Protein AF-A0A1G3LJM3-F1 (afdb_monomer_lite)

Radius of gyration: 22.06 Å; chains: 1; bounding box: 66×50×58 Å

Foldseek 3Di:
DVVVVVLLLVLLLCLLVLHDHPLVSCPCCCPPNPLCNLSSLLSQCSNCVSVVVVVSNVVSLVVLLVVQQAALAEQACALADSLLVNLLSLQSQLLVCVVVVVPVSNVSSLLSLLLSLLLQLLQKAWAKAAQQAFDLDQLDAAKTKRPHDIQPGIQIDGFGFAPPQWAFPPDDVVCSSCRHTRPRSPDPVSSVLCCLLVLGPDHDDDCPDSSNSSSVSSCVSRVPQHRSNDDPVLSVLSNVSSQVPPVSNVVSLVSNVSGAAHAFKKKWWDFNFKIKMAGQKRAFDQFFTWGMWMGGNVSMIMTHGQASRYWDNDDPVPDTPGSRHMKGWDADPVQQWIWMHGPVRPGDIYIDHHDDHGTQWMWIGGNVDTDIDGPPDDDPPPDPPPDDDDDDDPDDPDDPVVPD

Sequence (404 aa):
MPETVGAMTSGILAGLSGGKIPLADYQWALNANPNRRKLARLCQLLEAERTHSGGLLDAVEDHWLQESSRELFGDEDGARIYTLWNLYSTEGARRWAENTRRVVAADGLRIWCRAAIGLLVFASAWGPGRYIRDHKRPRALGPLFGDGAVNGEFNPFSVLCGARSYSRLDADEAKPENVGKFHHLDTNVLDLPLIHAGIWTEGNVNPKSWEDKVWKAMVKRWPSATPFGLTAEEIQVARRAIHNDLGAIRQVVEWLKAAPRPHWPFTIARGDRYVWMLAREVGDGSTGSLNFCSWEITFFTQFLSALNGMRKSKAPPGQVDDDVDATRGWVDVATRRAVCRRVDGKTGELSAKLPEGELLCTLNWAPDDVSLIVHGEEEPGPGPDPLPVPAPKPPKVHRWTDWL

Secondary structure (DSSP, 8-state):
-HHHHHHHHHHHHHHHTT----GGGGHHHHHH-HHHHHHHHHHHHHHHHHTT-HHHHHHHHHHHHHHHHH-SS-SSS-TTHHHHHHHHHHHHHHHHHHHTT-HHHHHHHHHHHHHHHHHHHHHEESS--B--------S----EE--SPBPSTT--EE---EEEEEEE----TT-TT----EET---GGGGHHHHHTTS--S----TTSHHHHHHHHHHHH-TTSPGGG--HHHHHHHHHHHTT-HHHHHHHHHHHHTSPPPSS-EEEEEESSEEEEEESEE---SSEEE-EEEEETTTEEEEE-SS--B--TTPPTT----S---EEEEEETTTTEEEEEETTS-S--EEEEPPPS-EEEEEEE-SS-EEEEETTSPP----S----PPPPPPP----GGGG-

Structure (mmCIF, N/CA/C/O backbone):
data_AF-A0A1G3LJM3-F1
#
_entry.id   AF-A0A1G3LJM3-F1
#
loop_
_atom_site.group_PDB
_atom_site.id
_atom_site.type_symbol
_atom_site.label_atom_id
_atom_site.label_alt_id
_atom_site.label_comp_id
_atom_site.label_asym_id
_atom_site.label_entity_id
_atom_site.label_seq_id
_atom_site.pdbx_PDB_ins_code
_atom_site.Cartn_x
_atom_site.Cartn_y
_atom_site.Cartn_z
_atom_site.occupancy
_atom_site.B_iso_or_equiv
_atom_site.auth_seq_id
_atom_site.auth_comp_id
_atom_site.auth_asym_id
_atom_site.auth_atom_id
_atom_site.pdbx_PDB_model_num
ATOM 1 N N . MET A 1 1 ? 10.835 16.617 11.790 1.00 41.44 1 MET A N 1
ATOM 2 C CA . MET A 1 1 ? 9.915 15.689 11.074 1.00 41.44 1 MET A CA 1
ATOM 3 C C . MET A 1 1 ? 9.612 14.388 11.849 1.00 41.44 1 MET A C 1
ATOM 5 O O . MET A 1 1 ? 8.434 14.034 11.870 1.00 41.44 1 MET A O 1
ATOM 9 N N . PRO A 1 2 ? 10.586 13.713 12.509 1.00 45.34 2 PRO A N 1
ATOM 10 C CA . PRO A 1 2 ? 10.352 12.515 13.347 1.00 45.34 2 PRO A CA 1
ATOM 11 C C . PRO A 1 2 ? 9.519 12.770 14.615 1.00 45.34 2 PRO A C 1
ATOM 13 O O . PRO A 1 2 ? 8.736 11.921 15.032 1.00 45.34 2 PRO A O 1
ATOM 16 N N . GLU A 1 3 ? 9.641 13.967 15.190 1.00 55.41 3 GLU A N 1
ATOM 17 C CA . GLU A 1 3 ? 9.016 14.332 16.469 1.00 55.41 3 GLU A CA 1
ATOM 18 C C . GLU A 1 3 ? 7.485 14.255 16.439 1.00 55.41 3 GLU A C 1
ATOM 20 O O . GLU A 1 3 ? 6.878 13.803 17.403 1.00 55.41 3 GLU A O 1
ATOM 25 N N . THR A 1 4 ? 6.832 14.590 15.318 1.00 65.88 4 THR A N 1
ATOM 26 C CA . THR A 1 4 ? 5.363 14.546 15.267 1.00 65.88 4 THR A CA 1
ATOM 27 C C . THR A 1 4 ? 4.794 13.135 15.127 1.00 65.88 4 THR A C 1
ATOM 29 O O . THR A 1 4 ? 3.746 12.846 15.694 1.00 65.88 4 THR A O 1
ATOM 32 N N . VAL A 1 5 ? 5.443 12.250 14.360 1.00 67.31 5 VAL A N 1
ATOM 33 C CA . VAL A 1 5 ? 4.974 10.856 14.245 1.00 67.31 5 VAL A CA 1
ATOM 34 C C . VAL A 1 5 ? 5.181 10.156 15.583 1.00 67.31 5 VAL A C 1
ATOM 36 O O . VAL A 1 5 ? 4.280 9.464 16.048 1.00 67.31 5 VAL A O 1
ATOM 39 N N . GLY A 1 6 ? 6.311 10.418 16.253 1.00 75.19 6 GLY A N 1
ATOM 40 C CA . GLY A 1 6 ? 6.551 9.971 17.626 1.00 75.19 6 GLY A CA 1
ATOM 41 C C . GLY A 1 6 ? 5.497 10.487 18.612 1.00 75.19 6 GLY A C 1
ATOM 42 O O . GLY A 1 6 ? 4.972 9.703 19.405 1.00 75.19 6 GLY A O 1
ATOM 43 N N . ALA A 1 7 ? 5.122 11.767 18.521 1.00 77.25 7 ALA A N 1
ATOM 44 C CA . ALA A 1 7 ? 4.091 12.357 19.371 1.00 77.25 7 ALA A CA 1
ATOM 45 C C . ALA A 1 7 ? 2.701 11.749 19.113 1.00 77.25 7 ALA A C 1
ATOM 47 O O . ALA A 1 7 ? 2.053 11.332 20.068 1.00 77.25 7 ALA A O 1
ATOM 48 N N . MET A 1 8 ? 2.256 11.629 17.855 1.00 81.62 8 MET A N 1
ATOM 49 C CA . MET A 1 8 ? 0.958 11.013 17.528 1.00 81.62 8 MET A CA 1
ATOM 50 C C . MET A 1 8 ? 0.925 9.528 17.887 1.00 81.62 8 MET A C 1
ATOM 52 O O . MET A 1 8 ? -0.048 9.071 18.469 1.00 81.62 8 MET A O 1
ATOM 56 N N . THR A 1 9 ? 2.005 8.785 17.624 1.00 83.31 9 THR A N 1
ATOM 57 C CA . THR A 1 9 ? 2.146 7.390 18.072 1.00 83.31 9 THR A CA 1
ATOM 58 C C . THR A 1 9 ? 1.975 7.296 19.584 1.00 83.31 9 THR A C 1
ATOM 60 O O . THR A 1 9 ? 1.237 6.446 20.068 1.00 83.31 9 THR A O 1
ATOM 63 N N . SER A 1 10 ? 2.630 8.180 20.341 1.00 85.81 10 SER A N 1
ATOM 64 C CA . SER A 1 10 ? 2.507 8.207 21.802 1.00 85.81 10 SER A CA 1
ATOM 65 C C . SER A 1 10 ? 1.073 8.515 22.238 1.00 85.81 10 SER A C 1
ATOM 67 O O . SER A 1 10 ? 0.569 7.855 23.142 1.00 85.81 10 SER A O 1
ATOM 69 N N . GLY A 1 11 ? 0.396 9.444 21.556 1.00 85.31 11 GLY A N 1
ATOM 70 C CA . GLY A 1 11 ? -1.022 9.742 21.766 1.00 85.31 11 GLY A CA 1
ATOM 71 C C . GLY A 1 11 ? -1.931 8.540 21.493 1.00 85.31 11 GLY A C 1
ATOM 72 O O . GLY A 1 11 ? -2.764 8.215 22.333 1.00 85.31 11 GLY A O 1
ATOM 73 N N . ILE A 1 12 ? -1.726 7.827 20.380 1.00 88.25 12 ILE A N 1
ATOM 74 C CA . ILE A 1 12 ? -2.458 6.594 20.043 1.00 88.25 12 ILE A CA 1
ATOM 75 C C . ILE A 1 12 ? -2.225 5.530 21.117 1.00 88.25 12 ILE A C 1
ATOM 77 O O . ILE A 1 12 ? -3.182 4.953 21.623 1.00 88.25 12 ILE A O 1
ATOM 81 N N . LEU A 1 13 ? -0.972 5.279 21.505 1.00 90.69 13 LEU A N 1
ATOM 82 C CA . LEU A 1 13 ? -0.639 4.284 22.529 1.00 90.69 13 LEU A CA 1
ATOM 83 C C . LEU A 1 13 ? -1.263 4.633 23.887 1.00 90.69 13 LEU A C 1
ATOM 85 O O . LEU A 1 13 ? -1.835 3.758 24.539 1.00 90.69 13 LEU A O 1
ATOM 89 N N . ALA A 1 14 ? -1.205 5.906 24.290 1.00 89.62 14 ALA A N 1
ATOM 90 C CA . ALA A 1 14 ? -1.871 6.391 25.493 1.00 89.62 14 ALA A CA 1
ATOM 91 C C . ALA A 1 14 ? -3.384 6.162 25.399 1.00 89.62 14 ALA A C 1
ATOM 93 O O . ALA A 1 14 ? -3.948 5.502 26.271 1.00 89.62 14 ALA A O 1
ATOM 94 N N . GLY A 1 15 ? -4.014 6.592 24.305 1.00 88.50 15 GLY A N 1
ATOM 95 C CA . GLY A 1 15 ? -5.438 6.400 24.051 1.00 88.50 15 GLY A CA 1
ATOM 96 C C . GLY A 1 15 ? -5.866 4.938 24.103 1.00 88.50 15 GLY A C 1
ATOM 97 O O . GLY A 1 15 ? -6.814 4.602 24.807 1.00 88.50 15 GLY A O 1
ATOM 98 N N . LEU A 1 16 ? -5.126 4.046 23.438 1.00 90.88 16 LEU A N 1
ATOM 99 C CA . LEU A 1 16 ? -5.374 2.601 23.433 1.00 90.88 16 LEU A CA 1
ATOM 100 C C . LEU A 1 16 ? -5.280 1.987 24.838 1.00 90.88 16 LEU A C 1
ATOM 102 O O . LEU A 1 16 ? -6.020 1.056 25.137 1.00 90.88 16 LEU A O 1
ATOM 106 N N . SER A 1 17 ? -4.441 2.540 25.716 1.00 90.94 17 SER A N 1
ATOM 107 C CA . SER A 1 17 ? -4.352 2.155 27.132 1.00 90.94 17 SER A CA 1
ATOM 108 C C . SER A 1 17 ? -5.365 2.844 28.064 1.00 90.94 17 SER A C 1
ATOM 110 O O . SER A 1 17 ? -5.330 2.599 29.267 1.00 90.94 17 SER A O 1
ATOM 112 N N . GLY A 1 18 ? -6.258 3.694 27.541 1.00 87.31 18 GLY A N 1
ATOM 113 C CA . GLY A 1 18 ? -7.225 4.475 28.328 1.00 87.31 18 GLY A CA 1
ATOM 114 C C . GLY A 1 18 ? -6.653 5.756 28.953 1.00 87.31 18 GLY A C 1
ATOM 115 O O . GLY A 1 18 ? -7.317 6.403 29.762 1.00 87.31 18 GLY A O 1
ATOM 116 N N . GLY A 1 19 ? -5.425 6.133 28.596 1.00 89.44 19 GLY A N 1
ATOM 117 C CA . GLY A 1 19 ? -4.772 7.358 29.044 1.00 89.44 19 GLY A CA 1
ATOM 118 C C . GLY A 1 19 ? -5.272 8.614 28.324 1.00 89.44 19 GLY A C 1
ATOM 119 O O . GLY A 1 19 ? -5.953 8.549 27.303 1.00 89.44 19 GLY A O 1
ATOM 120 N N . LYS A 1 20 ? -4.911 9.782 28.866 1.00 88.25 20 LYS A N 1
ATOM 121 C CA . LYS A 1 20 ? -5.227 11.089 28.271 1.00 88.25 20 LYS A CA 1
ATOM 122 C C . LYS A 1 20 ? -4.428 11.310 26.985 1.00 88.25 20 LYS A C 1
ATOM 124 O O . LYS A 1 20 ? -3.220 11.075 26.966 1.00 88.25 20 LYS A O 1
ATOM 129 N N . ILE A 1 21 ? -5.086 11.850 25.961 1.00 86.31 21 ILE A N 1
ATOM 130 C CA . ILE A 1 21 ? -4.461 12.205 24.685 1.00 86.31 21 ILE A CA 1
ATOM 131 C C . ILE A 1 21 ? -4.341 13.735 24.597 1.00 86.31 21 ILE A C 1
ATOM 133 O O . ILE A 1 21 ? -5.350 14.431 24.733 1.00 86.31 21 ILE A O 1
ATOM 137 N N . PRO A 1 22 ? -3.144 14.309 24.380 1.00 82.12 22 PRO A N 1
ATOM 138 C CA . PRO A 1 22 ? -2.983 15.757 24.298 1.00 82.12 22 PRO A CA 1
ATOM 139 C C . PRO A 1 22 ? -3.406 16.274 22.910 1.00 82.12 22 PRO A C 1
ATOM 141 O O . PRO A 1 22 ? -2.579 16.672 22.101 1.00 82.12 22 PRO A O 1
ATOM 144 N N . LEU A 1 23 ? -4.714 16.266 22.615 1.00 78.62 23 LEU A N 1
ATOM 145 C CA . LEU A 1 23 ? -5.247 16.621 21.288 1.00 78.62 23 LEU A CA 1
ATOM 146 C C . LEU A 1 23 ? -4.816 18.004 20.779 1.00 78.62 23 LEU A C 1
ATOM 148 O O . LEU A 1 23 ? -4.652 18.174 19.571 1.00 78.62 23 LEU A O 1
ATOM 152 N N . ALA A 1 24 ? -4.596 18.966 21.682 1.00 78.06 24 ALA A N 1
ATOM 153 C CA . ALA A 1 24 ? -4.105 20.299 21.333 1.00 78.06 24 ALA A CA 1
ATOM 154 C C . ALA A 1 24 ? -2.791 20.246 20.529 1.00 78.06 24 ALA A C 1
ATOM 156 O O . ALA A 1 24 ? -2.602 21.040 19.608 1.00 78.06 24 ALA A O 1
ATOM 157 N N . ASP A 1 25 ? -1.942 19.249 20.794 1.00 72.19 25 ASP A N 1
ATOM 158 C CA . ASP A 1 25 ? -0.652 19.063 20.123 1.00 72.19 25 ASP A CA 1
ATOM 159 C C . ASP A 1 25 ? -0.810 18.543 18.680 1.00 72.19 25 ASP A C 1
ATOM 161 O O . ASP A 1 25 ? 0.135 18.569 17.884 1.00 72.19 25 ASP A O 1
ATOM 165 N N . TYR A 1 26 ? -2.010 18.077 18.313 1.00 72.75 26 TYR A N 1
ATOM 166 C CA . TYR A 1 26 ? -2.308 17.441 17.025 1.00 72.75 26 TYR A CA 1
ATOM 167 C C . TYR A 1 26 ? -3.336 18.207 16.185 1.00 72.75 26 TYR A C 1
ATOM 169 O O . TYR A 1 26 ? -3.599 17.815 15.047 1.00 72.75 26 TYR A O 1
ATOM 177 N N . GLN A 1 27 ? -3.879 19.321 16.691 1.00 72.75 27 GLN A N 1
ATOM 178 C CA . GLN A 1 27 ? -4.878 20.138 15.989 1.00 72.75 27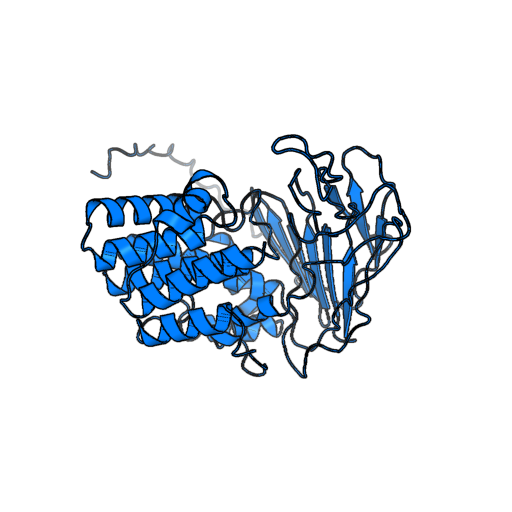 GLN A CA 1
ATOM 179 C C . GLN A 1 27 ? -4.394 20.576 14.596 1.00 72.75 27 GLN A C 1
ATOM 181 O O . GLN A 1 27 ? -5.158 20.618 13.632 1.00 72.75 27 GLN A O 1
ATOM 186 N N . TRP A 1 28 ? -3.093 20.842 14.465 1.00 69.19 28 TRP A N 1
ATOM 187 C CA . TRP A 1 28 ? -2.474 21.205 13.194 1.00 69.19 28 TRP A CA 1
ATOM 188 C C . TRP A 1 28 ? -2.551 20.074 12.154 1.00 69.19 28 TRP A C 1
ATOM 190 O O . TRP A 1 28 ? -2.742 20.347 10.973 1.00 69.19 28 TRP A O 1
ATOM 200 N N . ALA A 1 29 ? -2.423 18.807 12.566 1.00 67.94 29 ALA A N 1
ATOM 201 C CA . ALA A 1 29 ? -2.429 17.669 11.648 1.00 67.94 29 ALA A CA 1
ATOM 202 C C . ALA A 1 29 ? -3.826 17.448 11.058 1.00 67.94 29 ALA A C 1
ATOM 204 O O . ALA A 1 29 ? -3.960 17.124 9.882 1.00 67.94 29 ALA A O 1
ATOM 205 N N . LEU A 1 30 ? -4.866 17.703 11.851 1.00 69.38 30 LEU A N 1
ATOM 206 C CA . LEU A 1 30 ? -6.257 17.647 11.406 1.00 69.38 30 LEU A CA 1
ATOM 207 C C . LEU A 1 30 ? -6.562 18.726 10.365 1.00 69.38 30 LEU A C 1
ATOM 209 O O . LEU A 1 30 ? -7.190 18.444 9.344 1.00 69.38 30 LEU A O 1
ATOM 213 N N . ASN A 1 31 ? -6.062 19.938 10.612 1.00 68.94 31 ASN A N 1
ATOM 214 C CA . ASN A 1 31 ? -6.420 21.124 9.841 1.00 68.94 31 ASN A CA 1
ATOM 215 C C . ASN A 1 31 ? -5.524 21.365 8.619 1.00 68.94 31 ASN A C 1
ATOM 217 O O . ASN A 1 31 ? -5.981 21.954 7.646 1.00 68.94 31 ASN A O 1
ATOM 221 N N . ALA A 1 32 ? -4.259 20.942 8.660 1.00 60.34 32 ALA A N 1
ATOM 222 C CA . ALA A 1 32 ? -3.243 21.403 7.712 1.00 60.34 32 ALA A CA 1
ATOM 223 C C . ALA A 1 32 ? -2.385 20.287 7.094 1.00 60.34 32 ALA A C 1
ATOM 225 O O . ALA A 1 32 ? -1.493 20.592 6.305 1.00 60.34 32 ALA A O 1
ATOM 226 N N . ASN A 1 33 ? -2.601 19.006 7.436 1.00 66.88 33 ASN A N 1
ATOM 227 C CA . ASN A 1 33 ? -1.795 17.921 6.870 1.00 66.88 33 ASN A CA 1
ATOM 228 C C . ASN A 1 33 ? -2.618 16.667 6.530 1.00 66.88 33 ASN A C 1
ATOM 230 O O . ASN A 1 33 ? -2.807 15.814 7.403 1.00 66.88 33 ASN A O 1
ATOM 234 N N . PRO A 1 34 ? -3.063 16.509 5.269 1.00 64.75 34 PRO A N 1
ATOM 235 C CA . PRO A 1 34 ? -3.856 15.347 4.858 1.00 64.75 34 PRO A CA 1
ATOM 236 C C . PRO A 1 34 ? -3.133 14.021 5.155 1.00 64.75 34 PRO A C 1
ATOM 238 O O . PRO A 1 34 ? -3.745 13.110 5.705 1.00 64.75 34 PRO A O 1
ATOM 241 N N . ASN A 1 35 ? -1.808 13.975 4.992 1.00 61.41 35 ASN A N 1
ATOM 242 C CA . ASN A 1 35 ? -0.981 12.776 5.204 1.00 61.41 35 ASN A CA 1
ATOM 243 C C . ASN A 1 35 ? -0.947 12.245 6.648 1.00 61.41 35 ASN A C 1
ATOM 245 O O . ASN A 1 35 ? -0.448 11.155 6.924 1.00 61.41 35 ASN A O 1
ATOM 249 N N . ARG A 1 36 ? -1.367 13.058 7.620 1.00 72.44 36 ARG A N 1
ATOM 250 C CA . ARG A 1 36 ? -1.363 12.710 9.053 1.00 72.44 36 ARG A CA 1
ATOM 251 C C . ARG A 1 36 ? -2.757 12.754 9.654 1.00 72.44 36 ARG A C 1
ATOM 253 O O . ARG A 1 36 ? -2.926 12.476 10.842 1.00 72.44 36 ARG A O 1
ATOM 260 N N . ARG A 1 37 ? -3.751 13.089 8.836 1.00 78.31 37 ARG A N 1
ATOM 261 C CA . ARG A 1 37 ? -5.112 13.331 9.279 1.00 78.31 37 ARG A CA 1
ATOM 262 C C . ARG A 1 37 ? -5.758 12.061 9.822 1.00 78.31 37 ARG A C 1
ATOM 264 O O . ARG A 1 37 ? -6.369 12.136 10.880 1.00 78.31 37 ARG A O 1
ATOM 271 N N . LYS A 1 38 ? -5.551 10.896 9.194 1.00 81.25 38 LYS A N 1
ATOM 272 C CA . LYS A 1 38 ? -6.076 9.610 9.701 1.00 81.25 38 LYS A CA 1
ATOM 273 C C . LYS A 1 38 ? -5.475 9.229 11.063 1.00 81.25 38 LYS A C 1
ATOM 275 O O . LYS A 1 38 ? -6.217 8.893 11.979 1.00 81.25 38 LYS A O 1
ATOM 280 N N . LEU A 1 39 ? -4.161 9.390 11.260 1.00 81.94 39 LEU A N 1
ATOM 281 C CA . LEU A 1 39 ? -3.525 9.181 12.575 1.00 81.94 39 LEU A CA 1
ATOM 282 C C . LEU A 1 39 ? -4.096 10.129 13.642 1.00 81.94 39 LEU A C 1
ATOM 284 O O . LEU A 1 39 ? -4.448 9.701 14.741 1.00 81.94 39 LEU A O 1
ATOM 288 N N . ALA A 1 40 ? -4.218 11.418 13.316 1.00 84.12 40 ALA A N 1
ATOM 289 C CA . ALA A 1 40 ? -4.753 12.414 14.239 1.00 84.12 40 ALA A CA 1
ATOM 290 C C . ALA A 1 40 ? -6.242 12.183 14.554 1.00 84.12 40 ALA A C 1
ATOM 292 O O . ALA A 1 40 ? -6.664 12.359 15.696 1.00 84.12 40 ALA A O 1
ATOM 293 N N . ARG A 1 41 ? -7.032 11.726 13.579 1.00 86.75 41 ARG A N 1
ATOM 294 C CA . ARG A 1 41 ? -8.429 11.335 13.792 1.00 86.75 41 ARG A CA 1
ATOM 295 C C . ARG A 1 41 ? -8.550 10.113 14.688 1.00 86.75 41 ARG A C 1
ATOM 297 O O . ARG A 1 41 ? -9.476 10.072 15.485 1.00 86.75 41 ARG A O 1
ATOM 304 N N . LEU A 1 42 ? -7.615 9.157 14.635 1.00 89.06 42 LEU A N 1
ATOM 305 C CA . LEU A 1 42 ? -7.646 8.019 15.561 1.00 89.06 42 LEU A CA 1
ATOM 306 C C . LEU A 1 42 ? -7.438 8.503 16.998 1.00 89.06 42 LEU A C 1
ATOM 308 O O . LEU A 1 42 ? -8.154 8.082 17.901 1.00 89.06 42 LEU A O 1
ATOM 312 N N . CYS A 1 43 ? -6.512 9.443 17.207 1.00 89.00 43 CYS A N 1
ATOM 313 C CA . CYS A 1 43 ? -6.367 10.122 18.494 1.00 89.00 43 CYS A CA 1
ATOM 314 C C . CYS A 1 43 ? -7.674 10.807 18.928 1.00 89.00 43 CYS A C 1
ATOM 316 O O . CYS A 1 43 ? -8.082 10.648 20.075 1.00 89.00 43 CYS A O 1
ATOM 318 N N . GLN A 1 44 ? -8.345 11.547 18.037 1.00 89.00 44 GLN A N 1
ATOM 319 C CA . GLN A 1 44 ? -9.623 12.193 18.365 1.00 89.00 44 GLN A CA 1
ATOM 320 C C . GLN A 1 44 ? -10.709 11.185 18.725 1.00 89.00 44 GLN A C 1
ATOM 322 O O . GLN A 1 44 ? -11.413 11.397 19.704 1.00 89.00 44 GLN A O 1
ATOM 327 N N . LEU A 1 45 ? -10.816 10.093 17.969 1.00 90.06 45 LEU A N 1
ATOM 328 C CA . LEU A 1 45 ? -11.781 9.026 18.202 1.00 90.06 45 LEU A CA 1
ATOM 329 C C . LEU A 1 45 ? -11.595 8.412 19.594 1.00 90.06 45 LEU A C 1
ATOM 331 O O . LEU A 1 45 ? -12.540 8.333 20.374 1.00 90.06 45 LEU A O 1
ATOM 335 N N . LEU A 1 46 ? -10.356 8.044 19.932 1.00 90.50 46 LEU A N 1
ATOM 336 C CA . LEU A 1 46 ? -10.015 7.446 21.223 1.00 90.50 46 LEU A CA 1
ATOM 337 C C . LEU A 1 46 ? -10.247 8.417 22.392 1.00 90.50 46 LEU A C 1
ATOM 339 O O . LEU A 1 46 ? -10.705 8.004 23.456 1.00 90.50 46 LEU A O 1
ATOM 343 N N . GLU A 1 47 ? -9.962 9.709 22.211 1.00 89.81 47 GLU A N 1
ATOM 344 C CA . GLU A 1 47 ? -10.231 10.728 23.232 1.00 89.81 47 GLU A CA 1
ATOM 345 C C . GLU A 1 47 ? -11.734 11.005 23.383 1.00 89.81 47 GLU A C 1
ATOM 347 O O . GLU A 1 47 ? -12.227 11.168 24.501 1.00 89.81 47 GLU A O 1
ATOM 352 N N . ALA A 1 48 ? -12.479 11.037 22.278 1.00 88.31 48 ALA A N 1
ATOM 353 C CA . ALA A 1 48 ? -13.924 11.228 22.277 1.00 88.31 48 ALA A CA 1
ATOM 354 C C . ALA A 1 48 ? -14.634 10.058 22.973 1.00 88.31 48 ALA A C 1
ATOM 356 O O . ALA A 1 48 ? -15.531 10.278 23.784 1.00 88.31 48 ALA A O 1
ATOM 357 N N . GLU A 1 49 ? -14.169 8.827 22.744 1.00 89.44 49 GLU A N 1
ATOM 358 C CA . GLU A 1 49 ? -14.619 7.634 23.462 1.00 89.44 49 GLU A CA 1
ATOM 359 C C . GLU A 1 49 ? -14.318 7.754 24.963 1.00 89.44 49 GLU A C 1
ATOM 361 O O . GLU A 1 49 ? -15.216 7.586 25.787 1.00 89.44 49 GLU A O 1
ATOM 366 N N . ARG A 1 50 ? -13.079 8.124 25.327 1.00 90.00 50 ARG A N 1
ATOM 367 C CA . ARG A 1 50 ? -12.639 8.290 26.725 1.00 90.00 50 ARG A CA 1
ATOM 368 C C . ARG A 1 50 ? -13.446 9.350 27.479 1.00 90.00 50 ARG A C 1
ATOM 370 O O . ARG A 1 50 ? -13.647 9.236 28.684 1.00 90.00 50 ARG A O 1
ATOM 377 N N . THR A 1 51 ? -13.849 10.410 26.788 1.00 89.38 51 THR A N 1
ATOM 378 C CA . THR A 1 51 ? -14.599 11.538 27.360 1.00 89.38 51 THR A CA 1
ATOM 379 C C . THR A 1 51 ? -16.112 11.394 27.205 1.00 89.38 51 THR A C 1
ATOM 381 O O . THR A 1 51 ? -16.841 12.277 27.649 1.00 89.38 51 THR A O 1
ATOM 384 N N . HIS A 1 52 ? -16.591 10.294 26.611 1.00 88.12 52 HIS A N 1
ATOM 385 C CA . HIS A 1 52 ? -18.004 10.052 26.300 1.00 88.12 52 HIS A CA 1
ATOM 386 C C . HIS A 1 52 ? -18.657 11.180 25.480 1.00 88.12 52 HIS A C 1
ATOM 388 O O . HIS A 1 52 ? -19.838 11.490 25.637 1.00 88.12 52 HIS A O 1
ATOM 394 N N . SER A 1 53 ? -17.890 11.802 24.584 1.00 88.25 53 SER A N 1
ATOM 395 C CA . SER A 1 53 ? -18.361 12.899 23.739 1.00 88.25 53 SER A CA 1
ATOM 396 C C . SER A 1 53 ? -19.062 12.360 22.488 1.00 88.25 53 SER A C 1
ATOM 398 O O . SER A 1 53 ? -18.444 12.206 21.436 1.00 88.25 53 SER A O 1
ATOM 400 N N . GLY A 1 54 ? -20.362 12.062 22.602 1.00 84.19 54 GLY A N 1
ATOM 401 C CA . GLY A 1 54 ? -21.167 11.470 21.520 1.00 84.19 54 GLY A CA 1
ATOM 402 C C . GLY A 1 54 ? -21.120 12.253 20.203 1.00 84.19 54 GLY A C 1
ATOM 403 O O . GLY A 1 54 ? -20.789 11.689 19.169 1.00 84.19 54 GLY A O 1
ATOM 404 N N . GLY A 1 55 ? -21.337 13.573 20.248 1.00 84.19 55 GLY A N 1
ATOM 405 C CA . GLY A 1 55 ? -21.307 14.401 19.035 1.00 84.19 55 GLY A CA 1
ATOM 406 C C . GLY A 1 55 ? -19.930 14.466 18.361 1.00 84.19 55 GLY A C 1
ATOM 407 O O . GLY A 1 55 ? -19.848 14.571 17.141 1.00 84.19 55 GLY A O 1
ATOM 408 N N . LEU A 1 56 ? -18.841 14.367 19.135 1.00 83.25 56 LEU A N 1
ATOM 409 C CA . LEU A 1 56 ? -17.492 14.285 18.570 1.00 83.25 56 LEU A CA 1
ATOM 410 C C . LEU A 1 56 ? -17.219 12.898 17.972 1.00 83.25 56 LEU A C 1
ATOM 412 O O . LEU A 1 56 ? -16.567 12.819 16.938 1.00 83.25 56 LEU A O 1
ATOM 416 N N . LEU A 1 57 ? -17.720 11.825 18.596 1.00 85.88 57 LEU A N 1
ATOM 417 C CA . LEU A 1 57 ? -17.613 10.461 18.066 1.00 85.88 57 LEU A CA 1
ATOM 418 C C . LEU A 1 57 ? -18.276 10.353 16.693 1.00 85.88 57 LEU A C 1
ATOM 420 O O . LEU A 1 57 ? -17.615 9.934 15.747 1.00 85.88 57 LEU A O 1
ATOM 424 N N . ASP A 1 58 ? -19.532 10.789 16.582 1.00 85.44 58 ASP A N 1
ATOM 425 C CA . ASP A 1 58 ? -20.294 10.706 15.332 1.00 85.44 58 ASP A CA 1
ATOM 426 C C . ASP A 1 58 ? -19.628 11.542 14.225 1.00 85.44 58 ASP A C 1
ATOM 428 O O . ASP A 1 58 ? -19.422 11.059 13.115 1.00 85.44 58 ASP A O 1
ATOM 432 N N . ALA A 1 59 ? -19.170 12.759 14.544 1.00 85.38 59 ALA A N 1
ATOM 433 C CA . ALA A 1 59 ? -18.468 13.602 13.577 1.00 85.38 59 ALA A CA 1
ATOM 434 C C . ALA A 1 59 ? -17.142 12.985 13.091 1.00 85.38 59 ALA A C 1
ATOM 436 O O . ALA A 1 59 ? -16.811 13.068 11.907 1.00 85.38 59 ALA A O 1
ATOM 437 N N . VAL A 1 60 ? -16.356 12.379 13.990 1.00 83.38 60 VAL A N 1
ATOM 438 C CA . VAL A 1 60 ? -15.087 11.729 13.621 1.00 83.38 60 VAL A CA 1
ATOM 439 C C . VAL A 1 60 ? -15.340 10.464 12.798 1.00 83.38 60 VAL A C 1
ATOM 441 O O . VAL A 1 60 ? -14.618 10.229 11.829 1.00 83.38 60 VAL A O 1
ATOM 444 N N . GLU A 1 61 ? -16.364 9.683 13.148 1.00 84.94 61 GLU A N 1
ATOM 445 C CA . GLU A 1 61 ? -16.804 8.502 12.399 1.00 84.94 61 GLU A CA 1
ATOM 446 C C . GLU A 1 61 ? -17.223 8.874 10.971 1.00 84.94 61 GLU A C 1
ATOM 448 O O . GLU A 1 61 ? -16.658 8.341 10.013 1.00 84.94 61 GLU A O 1
ATOM 453 N N . ASP A 1 62 ? -18.124 9.847 10.817 1.00 84.06 62 ASP A N 1
ATOM 454 C CA . ASP A 1 62 ? -18.604 10.322 9.514 1.00 84.06 62 ASP A CA 1
ATOM 455 C C . ASP A 1 62 ? -17.452 10.798 8.631 1.00 84.06 62 ASP A C 1
ATOM 457 O O . ASP A 1 62 ? -17.343 10.440 7.454 1.00 84.06 62 ASP A O 1
ATOM 461 N N . HIS A 1 63 ? -16.539 11.580 9.206 1.00 82.62 63 HIS A N 1
ATOM 462 C CA . HIS A 1 63 ? -15.354 12.042 8.503 1.00 82.62 63 HIS A CA 1
ATOM 463 C C . HIS A 1 63 ? -14.441 10.898 8.062 1.00 82.62 63 HIS A C 1
ATOM 465 O O . HIS A 1 63 ? -13.835 10.985 6.986 1.00 82.62 63 HIS A O 1
ATOM 471 N N . TRP A 1 64 ? -14.320 9.842 8.868 1.00 82.44 64 TRP A N 1
ATOM 472 C CA . TRP A 1 64 ? -13.532 8.672 8.505 1.00 82.44 64 TRP A CA 1
ATOM 473 C C . TRP A 1 64 ? -14.167 7.917 7.351 1.00 82.44 64 TRP A C 1
ATOM 475 O O . TRP A 1 64 ? -13.485 7.612 6.376 1.00 82.44 64 TRP A O 1
ATOM 485 N N . LEU A 1 65 ? -15.471 7.656 7.428 1.00 79.06 65 LEU A N 1
ATOM 486 C CA . LEU A 1 65 ? -16.198 6.952 6.378 1.00 79.06 65 LEU A CA 1
ATOM 487 C C . LEU A 1 65 ? -16.184 7.736 5.070 1.00 79.06 65 LEU A C 1
ATOM 489 O O . LEU A 1 65 ? -15.992 7.146 4.010 1.00 79.06 65 LEU A O 1
ATOM 493 N N . GLN A 1 66 ? -16.294 9.063 5.119 1.00 81.88 66 GLN A N 1
ATOM 494 C CA . GLN A 1 66 ? -16.147 9.906 3.933 1.00 81.88 66 GLN A CA 1
ATOM 495 C C . GLN A 1 66 ? -14.745 9.815 3.318 1.00 81.88 66 GLN A C 1
ATOM 497 O O . GLN A 1 66 ? -14.624 9.717 2.102 1.00 81.88 66 GLN A O 1
ATOM 502 N N . GLU A 1 67 ? -13.677 9.822 4.117 1.00 76.81 67 GLU A N 1
ATOM 503 C CA . GLU A 1 67 ? -12.316 9.693 3.574 1.00 76.81 67 GLU A CA 1
ATOM 504 C C . GLU A 1 67 ? -12.024 8.277 3.065 1.00 76.81 67 GLU A C 1
ATOM 506 O O . GLU A 1 67 ? -11.477 8.113 1.978 1.00 76.81 67 GLU A O 1
ATOM 511 N N . SER A 1 68 ? -12.424 7.247 3.811 1.00 74.62 68 SER A N 1
ATOM 512 C CA . SER A 1 68 ? -12.243 5.844 3.429 1.00 74.62 68 SER A CA 1
ATOM 513 C C . SER A 1 68 ? -13.164 5.391 2.296 1.00 74.62 68 SER A C 1
ATOM 515 O O . SER A 1 68 ? -12.866 4.380 1.677 1.00 74.62 68 SER A O 1
ATOM 517 N N . SER A 1 69 ? -14.261 6.092 2.000 1.00 71.06 69 SER A N 1
ATOM 518 C CA . SER A 1 69 ? -15.113 5.793 0.835 1.00 71.06 69 SER A CA 1
ATOM 519 C C . SER A 1 69 ? -14.645 6.478 -0.443 1.00 71.06 69 SER A C 1
ATOM 521 O O . SER A 1 69 ? -14.951 5.997 -1.531 1.00 71.06 69 SER A O 1
ATOM 523 N N . ARG A 1 70 ? -13.907 7.586 -0.332 1.00 67.88 70 ARG A N 1
ATOM 524 C CA . ARG A 1 70 ? -13.404 8.313 -1.499 1.00 67.88 70 ARG A CA 1
ATOM 525 C C . ARG A 1 70 ? -12.182 7.638 -2.095 1.00 67.88 70 ARG A C 1
ATOM 527 O O . ARG A 1 70 ? -12.125 7.472 -3.307 1.00 67.88 70 ARG A O 1
ATOM 534 N N . GLU A 1 71 ? -11.215 7.251 -1.264 1.00 65.31 71 GLU A N 1
ATOM 535 C CA . GLU A 1 71 ? -9.881 6.904 -1.760 1.00 65.31 71 GLU A CA 1
ATOM 536 C C . GLU A 1 71 ? -9.229 5.774 -0.938 1.00 65.31 71 GLU A C 1
ATOM 538 O O . GLU A 1 71 ? -9.144 5.822 0.297 1.00 65.31 71 GLU A O 1
ATOM 543 N N . LEU A 1 72 ? -8.722 4.742 -1.632 1.00 63.34 72 LEU A N 1
ATOM 544 C CA . LEU A 1 72 ? -7.791 3.776 -1.034 1.00 63.34 72 LEU A CA 1
ATOM 545 C C . LEU A 1 72 ? -6.403 4.427 -0.896 1.00 63.34 72 LEU A C 1
ATOM 547 O O . LEU A 1 72 ? -5.795 4.337 0.169 1.00 63.34 72 LEU A O 1
ATOM 551 N N . PHE A 1 73 ? -5.979 5.177 -1.925 1.00 63.75 73 PHE A N 1
ATOM 552 C CA . PHE A 1 73 ? -4.843 6.107 -1.901 1.00 63.75 73 PHE A CA 1
ATOM 553 C C . PHE A 1 73 ? -5.200 7.381 -2.675 1.00 63.75 73 PHE A C 1
ATOM 555 O O . PHE A 1 73 ? -5.412 7.332 -3.889 1.00 63.75 73 PHE A O 1
ATOM 562 N N . GLY A 1 74 ? -5.291 8.495 -1.951 1.00 60.09 74 GLY A N 1
ATOM 563 C CA . GLY A 1 74 ? -5.493 9.834 -2.496 1.00 60.09 74 GLY A CA 1
ATOM 564 C C . GLY A 1 74 ? -4.230 10.488 -3.046 1.00 60.09 74 GLY A C 1
ATOM 565 O O . GLY A 1 74 ? -3.140 9.917 -2.983 1.00 60.09 74 GLY A O 1
ATOM 566 N N . ASP A 1 75 ? -4.389 11.731 -3.505 1.00 56.09 75 ASP A N 1
ATOM 567 C CA . ASP A 1 75 ? -3.371 12.549 -4.190 1.00 56.09 75 ASP A CA 1
ATOM 568 C C . ASP A 1 75 ? -2.056 12.765 -3.411 1.00 56.09 75 ASP A C 1
ATOM 570 O O . ASP A 1 75 ? -1.000 13.024 -3.985 1.00 56.09 75 ASP A O 1
ATOM 574 N N . GLU A 1 76 ? -2.068 12.648 -2.083 1.00 50.84 76 GLU A N 1
ATOM 575 C CA . GLU A 1 76 ? -0.834 12.700 -1.282 1.00 50.84 76 GLU A CA 1
ATOM 576 C C . GLU A 1 76 ? -0.516 11.382 -0.563 1.00 50.84 76 GLU A C 1
ATOM 578 O O . GLU A 1 76 ? 0.628 11.149 -0.176 1.00 50.84 76 GLU A O 1
ATOM 583 N N . ASP A 1 77 ? -1.485 10.469 -0.482 1.00 54.78 77 ASP A N 1
ATOM 584 C CA . ASP A 1 77 ? -1.428 9.202 0.257 1.00 54.78 77 ASP A CA 1
ATOM 585 C C . ASP A 1 77 ? -0.738 8.076 -0.535 1.00 54.78 77 ASP A C 1
ATOM 587 O O . ASP A 1 77 ? -1.012 6.898 -0.304 1.00 54.78 77 ASP A O 1
ATOM 591 N N . GLY A 1 78 ? 0.142 8.433 -1.481 1.00 54.66 78 GLY A N 1
ATOM 592 C CA . GLY A 1 78 ? 0.758 7.530 -2.456 1.00 54.66 78 GLY A CA 1
ATOM 593 C C . GLY A 1 78 ? 1.206 6.187 -1.874 1.00 54.66 78 GLY A C 1
ATOM 594 O O . GLY A 1 78 ? 1.616 6.097 -0.715 1.00 54.66 78 GLY A O 1
ATOM 595 N N . ALA A 1 79 ? 1.151 5.139 -2.704 1.00 60.72 79 ALA A N 1
ATOM 596 C CA . ALA A 1 79 ? 1.087 3.739 -2.276 1.00 60.72 79 ALA A CA 1
ATOM 597 C C . ALA A 1 79 ? 2.285 3.206 -1.464 1.00 60.72 79 ALA A C 1
ATOM 599 O O . ALA A 1 79 ? 2.307 2.024 -1.163 1.00 60.72 79 ALA A O 1
ATOM 600 N N . ARG A 1 80 ? 3.290 4.016 -1.109 1.00 68.69 80 ARG A N 1
ATOM 601 C CA . ARG A 1 80 ? 4.474 3.571 -0.365 1.00 68.69 80 ARG A CA 1
ATOM 602 C C . ARG A 1 80 ? 4.471 4.006 1.105 1.00 68.69 80 ARG A C 1
ATOM 604 O O . ARG A 1 80 ? 4.248 3.182 1.982 1.00 68.69 80 ARG A O 1
ATOM 611 N N . ILE A 1 81 ? 4.749 5.276 1.414 1.00 63.62 81 ILE A N 1
ATOM 612 C CA . ILE A 1 81 ? 5.011 5.702 2.807 1.00 63.62 81 ILE A CA 1
ATOM 613 C C . ILE A 1 81 ? 3.732 5.709 3.653 1.00 63.62 81 ILE A C 1
ATOM 615 O O . ILE A 1 81 ? 3.719 5.203 4.776 1.00 63.62 81 ILE A O 1
ATOM 619 N N . TYR A 1 82 ? 2.658 6.296 3.130 1.00 72.69 82 TYR A N 1
ATOM 620 C CA . TYR A 1 82 ? 1.448 6.551 3.913 1.00 72.69 82 TYR A CA 1
ATOM 621 C C . TYR A 1 82 ? 0.504 5.357 3.978 1.00 72.69 82 TYR A C 1
ATOM 623 O O . TYR A 1 82 ? -0.344 5.302 4.867 1.00 72.69 82 TYR A O 1
ATOM 631 N N . THR A 1 83 ? 0.703 4.355 3.122 1.00 76.69 83 THR A N 1
ATOM 632 C CA . THR A 1 83 ? -0.084 3.121 3.119 1.00 76.69 83 THR A CA 1
ATOM 633 C C . THR A 1 83 ? -0.147 2.473 4.494 1.00 76.69 83 THR A C 1
ATOM 635 O O . THR A 1 83 ? -1.231 2.115 4.943 1.00 76.69 83 THR A O 1
ATOM 638 N N . LEU A 1 84 ? 0.972 2.399 5.218 1.00 79.38 84 LEU A N 1
ATOM 639 C CA . LEU A 1 84 ? 0.992 1.816 6.562 1.00 79.38 84 LEU A CA 1
ATOM 640 C C . LEU A 1 84 ? 0.293 2.687 7.592 1.00 79.38 84 LEU A C 1
ATOM 642 O O . LEU A 1 84 ? -0.458 2.181 8.422 1.00 79.38 84 LEU A O 1
ATOM 646 N N . TRP A 1 85 ? 0.524 3.996 7.543 1.00 79.81 85 TRP A N 1
ATOM 647 C CA . TRP A 1 85 ? -0.086 4.930 8.489 1.00 79.81 85 TRP A CA 1
ATOM 648 C C . TRP A 1 85 ? -1.602 4.878 8.359 1.00 79.81 85 TRP A C 1
ATOM 650 O O . TRP A 1 85 ? -2.310 4.744 9.359 1.00 79.81 85 TRP A O 1
ATOM 660 N N . ASN A 1 86 ? -2.082 4.891 7.120 1.00 82.75 86 ASN A N 1
ATOM 661 C CA . ASN A 1 86 ? -3.492 4.804 6.790 1.00 82.75 86 ASN A CA 1
ATOM 662 C C . ASN A 1 86 ? -4.065 3.434 7.153 1.00 82.75 86 ASN A C 1
ATOM 664 O O . ASN A 1 86 ? -5.149 3.379 7.732 1.00 82.75 86 ASN A O 1
ATOM 668 N N . LEU A 1 87 ? -3.330 2.346 6.910 1.00 87.75 87 LEU A N 1
ATOM 669 C CA . LEU A 1 87 ? -3.777 0.995 7.229 1.00 87.75 87 LEU A CA 1
ATOM 670 C C . LEU A 1 87 ? -3.909 0.740 8.730 1.00 87.75 87 LEU A C 1
ATOM 672 O O . LEU A 1 87 ? -4.981 0.327 9.164 1.00 87.75 87 LEU A O 1
ATOM 676 N N . TYR A 1 88 ? -2.889 1.035 9.540 1.00 89.31 88 TYR A N 1
ATOM 677 C CA . TYR A 1 88 ? -2.982 0.839 10.993 1.00 89.31 88 TYR A CA 1
ATOM 678 C C . TYR A 1 88 ? -3.993 1.784 11.649 1.00 89.31 88 TYR A C 1
ATOM 680 O O . TYR A 1 88 ? -4.683 1.382 12.584 1.00 89.31 88 TYR A O 1
ATOM 688 N N . SER A 1 89 ? -4.123 3.017 11.149 1.00 88.44 89 SER A N 1
ATOM 689 C CA . SER A 1 89 ? -5.127 3.954 11.669 1.00 88.44 89 SER A CA 1
ATOM 690 C C . SER A 1 89 ? -6.548 3.480 11.358 1.00 88.44 89 SER A C 1
ATOM 692 O O . SER A 1 89 ? -7.404 3.479 12.240 1.00 88.44 89 SER A O 1
ATOM 694 N N . THR A 1 90 ? -6.788 3.042 10.117 1.00 90.31 90 THR A N 1
ATOM 695 C CA . THR A 1 90 ? -8.100 2.546 9.667 1.00 90.31 90 THR A CA 1
ATOM 696 C C . THR A 1 90 ? -8.452 1.233 10.360 1.00 90.31 90 THR A C 1
ATOM 698 O O . THR A 1 90 ? -9.589 1.054 10.781 1.00 90.31 90 THR A O 1
ATOM 701 N N . GLU A 1 91 ? -7.472 0.357 10.585 1.00 93.94 91 GLU A N 1
ATOM 702 C CA . GLU A 1 91 ? -7.651 -0.849 11.394 1.00 93.94 91 GLU A CA 1
ATOM 703 C C . GLU A 1 91 ? -8.042 -0.520 12.842 1.00 93.94 91 GLU A C 1
ATOM 705 O O . GLU A 1 91 ? -8.939 -1.153 13.397 1.00 93.94 91 GLU A O 1
ATOM 710 N N . GLY A 1 92 ? -7.416 0.490 13.453 1.00 93.69 92 GLY A N 1
ATOM 711 C CA . GLY A 1 92 ? -7.793 0.965 14.785 1.00 93.69 92 GLY A CA 1
ATOM 712 C C . GLY A 1 92 ? -9.235 1.472 14.838 1.00 93.69 92 GLY A C 1
ATOM 713 O O . GLY A 1 92 ? -9.990 1.080 15.729 1.00 93.69 92 GLY A O 1
ATOM 714 N N . ALA A 1 93 ? -9.639 2.279 13.853 1.00 92.62 93 ALA A N 1
ATOM 715 C CA . ALA A 1 93 ? -11.014 2.757 13.722 1.00 92.62 93 ALA A CA 1
ATOM 716 C C . ALA A 1 93 ? -12.009 1.606 13.484 1.00 92.62 93 ALA A C 1
ATOM 718 O O . ALA A 1 93 ? -13.077 1.583 14.093 1.00 92.62 93 ALA A O 1
ATOM 719 N N . ARG A 1 94 ? -11.649 0.605 12.670 1.00 94.56 94 ARG A N 1
ATOM 720 C CA . ARG A 1 94 ? -12.484 -0.579 12.416 1.00 94.56 94 ARG A CA 1
ATOM 721 C C . ARG A 1 94 ? -12.709 -1.384 13.693 1.00 94.56 94 ARG A C 1
ATOM 723 O O . ARG A 1 94 ? -13.849 -1.697 14.021 1.00 94.56 94 ARG A O 1
ATOM 730 N N . ARG A 1 95 ? -11.642 -1.693 14.440 1.00 95.19 95 ARG A N 1
ATOM 731 C CA . ARG A 1 95 ? -11.741 -2.420 15.720 1.00 95.19 95 ARG A CA 1
ATOM 732 C C . ARG A 1 95 ? -12.593 -1.663 16.737 1.00 95.19 95 ARG A C 1
ATOM 734 O O . ARG A 1 95 ? -13.394 -2.277 17.439 1.00 95.19 95 ARG A O 1
ATOM 741 N N . TRP A 1 96 ? -12.447 -0.338 16.797 1.00 93.56 96 TRP A N 1
ATOM 742 C CA . TRP A 1 96 ? -13.314 0.516 17.606 1.00 93.56 96 TRP A CA 1
ATOM 743 C C . TRP A 1 96 ? -14.785 0.399 17.180 1.00 93.56 96 TRP A C 1
ATOM 745 O O . TRP A 1 96 ? -15.648 0.185 18.034 1.00 93.56 96 TRP A O 1
ATOM 755 N N . ALA A 1 97 ? -15.073 0.482 15.879 1.00 92.62 97 ALA A N 1
ATOM 756 C CA . ALA A 1 97 ? -16.430 0.402 15.343 1.00 92.62 97 ALA A CA 1
ATOM 757 C C . ALA A 1 97 ? -17.083 -0.956 15.649 1.00 92.62 97 ALA A C 1
ATOM 759 O O . ALA A 1 97 ? -18.220 -1.007 16.116 1.00 92.62 97 ALA A O 1
ATOM 760 N N . GLU A 1 98 ? -16.348 -2.061 15.495 1.00 93.38 98 GLU A N 1
ATOM 761 C CA . GLU A 1 98 ? -16.823 -3.400 15.873 1.00 93.38 98 GLU A CA 1
ATOM 762 C C . GLU A 1 98 ? -17.129 -3.496 17.368 1.00 93.38 98 GLU A C 1
ATOM 764 O O . GLU A 1 98 ? -18.204 -3.948 17.766 1.00 93.38 98 GLU A O 1
ATOM 769 N N . ASN A 1 99 ? -16.207 -3.020 18.208 1.00 92.12 99 ASN A N 1
ATOM 770 C CA . ASN A 1 99 ? -16.354 -3.079 19.658 1.00 92.12 99 ASN A CA 1
ATOM 771 C C . ASN A 1 99 ? -17.509 -2.202 20.173 1.00 92.12 99 ASN A C 1
ATOM 773 O O . ASN A 1 99 ? -18.143 -2.535 21.173 1.00 92.12 99 ASN A O 1
ATOM 777 N N . THR A 1 100 ? -17.805 -1.098 19.486 1.00 90.31 100 THR A N 1
ATOM 778 C CA . THR A 1 100 ? -18.915 -0.185 19.807 1.00 90.31 100 THR A CA 1
ATOM 779 C C . THR A 1 100 ? -20.208 -0.502 19.048 1.00 90.31 100 THR A C 1
ATOM 781 O O . THR A 1 100 ? -21.197 0.211 19.207 1.00 90.31 100 THR A O 1
ATOM 784 N N . ARG A 1 101 ? -20.242 -1.604 18.282 1.00 91.56 101 ARG A N 1
ATOM 785 C CA . ARG A 1 101 ? -21.401 -2.079 17.500 1.00 91.56 101 ARG A CA 1
ATOM 786 C C . ARG A 1 101 ? -21.876 -1.098 16.416 1.00 91.56 101 ARG A C 1
ATOM 788 O O . ARG A 1 101 ? -23.052 -1.089 16.054 1.00 91.56 101 ARG A O 1
ATOM 795 N N . ARG A 1 102 ? -20.960 -0.310 15.853 1.00 90.06 102 ARG A N 1
ATOM 796 C CA . ARG A 1 102 ? -21.172 0.556 14.683 1.00 90.06 102 ARG A CA 1
ATOM 797 C C . ARG A 1 102 ? -21.028 -0.272 13.399 1.00 90.06 102 ARG A C 1
ATOM 799 O O . ARG A 1 102 ? -20.003 -0.221 12.727 1.00 90.06 102 ARG A O 1
ATOM 806 N N . VAL A 1 103 ? -22.040 -1.087 13.088 1.00 90.69 103 VAL A N 1
ATOM 807 C CA . VAL A 1 103 ? -21.968 -2.128 12.036 1.00 90.69 103 VAL A CA 1
ATOM 808 C C . VAL A 1 103 ? -21.603 -1.559 10.660 1.00 90.69 103 VAL A C 1
ATOM 810 O O . VAL A 1 103 ? -20.646 -2.017 10.047 1.00 90.69 103 VAL A O 1
ATOM 813 N N . VAL A 1 104 ? -22.302 -0.513 10.206 1.00 88.62 104 VAL A N 1
ATOM 814 C CA . VAL A 1 104 ? -22.062 0.102 8.885 1.00 88.62 104 VAL A CA 1
ATOM 815 C C . VAL A 1 104 ? -20.633 0.637 8.771 1.00 88.62 104 VAL A C 1
ATOM 817 O O . VAL A 1 104 ? -19.973 0.445 7.748 1.00 88.62 104 VAL A O 1
ATOM 820 N N . ALA A 1 105 ? -20.132 1.271 9.834 1.00 89.00 105 ALA A N 1
ATOM 821 C CA . ALA A 1 105 ? -18.772 1.782 9.853 1.00 89.00 105 ALA A CA 1
ATOM 822 C C . ALA A 1 105 ? -17.739 0.653 9.839 1.00 89.00 105 ALA A C 1
ATOM 824 O O . ALA A 1 105 ? -16.784 0.700 9.064 1.00 89.00 105 ALA A O 1
ATOM 825 N N . ALA A 1 106 ? -17.945 -0.384 10.653 1.00 91.88 106 ALA A N 1
ATOM 826 C CA . ALA A 1 106 ? -17.080 -1.556 10.681 1.00 91.88 106 ALA A CA 1
ATOM 827 C C . ALA A 1 106 ? -16.979 -2.218 9.297 1.00 91.88 106 ALA A C 1
ATOM 829 O O . ALA A 1 106 ? -15.868 -2.496 8.842 1.00 91.88 106 ALA A O 1
ATOM 830 N N . ASP A 1 107 ? -18.102 -2.388 8.597 1.00 91.00 107 ASP A N 1
ATOM 831 C CA . ASP A 1 107 ? -18.145 -2.992 7.262 1.00 91.00 107 ASP A CA 1
ATOM 832 C C . ASP A 1 107 ? -17.417 -2.140 6.213 1.00 91.00 107 ASP A C 1
ATOM 834 O O . ASP A 1 107 ? -16.592 -2.655 5.451 1.00 91.00 107 ASP A O 1
ATOM 838 N N . GLY A 1 108 ? -17.655 -0.824 6.199 1.00 89.19 108 GLY A N 1
ATOM 839 C CA . GLY A 1 108 ? -16.971 0.095 5.285 1.00 89.19 108 GLY A CA 1
ATOM 840 C C . GLY A 1 108 ? -15.454 0.119 5.501 1.00 89.19 108 GLY A C 1
ATOM 841 O O . GLY A 1 108 ? -14.674 0.010 4.552 1.00 89.19 108 GLY A O 1
ATOM 842 N N . LEU A 1 109 ? -15.015 0.188 6.761 1.00 91.12 109 LEU A N 1
ATOM 843 C CA . LEU A 1 109 ? -13.592 0.179 7.115 1.00 91.12 109 LEU A CA 1
ATOM 844 C C . LEU A 1 109 ? -12.946 -1.185 6.848 1.00 91.12 109 LEU A C 1
ATOM 846 O O . LEU A 1 109 ? -11.788 -1.249 6.434 1.00 91.12 109 LEU A O 1
ATOM 850 N N . ARG A 1 110 ? -13.696 -2.280 7.014 1.00 93.25 110 ARG A N 1
ATOM 851 C CA . ARG A 1 110 ? -13.260 -3.628 6.641 1.00 93.25 110 ARG A CA 1
ATOM 852 C C . ARG A 1 110 ? -12.982 -3.733 5.145 1.00 93.25 110 ARG A C 1
ATOM 854 O O . ARG A 1 110 ? -11.947 -4.285 4.782 1.00 93.25 110 ARG A O 1
ATOM 861 N N . ILE A 1 111 ? -13.869 -3.227 4.283 1.00 91.44 111 ILE A N 1
ATOM 862 C CA . ILE A 1 111 ? -13.655 -3.229 2.824 1.00 91.44 111 ILE A CA 1
ATOM 863 C C . ILE A 1 111 ? -12.336 -2.527 2.486 1.00 91.44 111 ILE A C 1
ATOM 865 O O . ILE A 1 111 ? -11.518 -3.074 1.745 1.00 91.44 111 ILE A O 1
ATOM 869 N N . TRP A 1 112 ? -12.093 -1.365 3.098 1.00 90.62 112 TRP A N 1
ATOM 870 C CA . TRP A 1 112 ? -10.861 -0.600 2.913 1.00 90.62 112 TRP A CA 1
ATOM 871 C C . TRP A 1 112 ? -9.619 -1.386 3.369 1.00 90.62 112 TRP A C 1
ATOM 873 O O . TRP A 1 112 ? -8.680 -1.567 2.594 1.00 90.62 112 TRP A O 1
ATOM 883 N N . CYS A 1 113 ? -9.615 -1.912 4.602 1.00 92.38 113 CYS A N 1
ATOM 884 C CA . CYS A 1 113 ? -8.488 -2.681 5.145 1.00 92.38 113 CYS A CA 1
ATOM 885 C C . CYS A 1 113 ? -8.196 -3.935 4.313 1.00 92.38 113 CYS A C 1
ATOM 887 O O . CYS A 1 113 ? -7.042 -4.199 3.973 1.00 92.38 113 CYS A O 1
ATOM 889 N N . ARG A 1 114 ? -9.240 -4.683 3.942 1.00 94.12 114 ARG A N 1
ATOM 890 C CA . ARG A 1 114 ? -9.134 -5.896 3.125 1.00 94.12 114 ARG A CA 1
ATOM 891 C C . ARG A 1 114 ? -8.536 -5.600 1.753 1.00 94.12 114 ARG A C 1
ATOM 893 O O . ARG A 1 114 ? -7.682 -6.354 1.296 1.00 94.12 114 ARG A O 1
ATOM 900 N N . ALA A 1 115 ? -8.931 -4.506 1.110 1.00 91.69 115 ALA A N 1
ATOM 901 C CA . ALA A 1 115 ? -8.364 -4.108 -0.172 1.00 91.69 115 ALA A CA 1
ATOM 902 C C . ALA A 1 115 ? -6.911 -3.638 -0.061 1.00 91.69 115 ALA A C 1
ATOM 904 O O . ALA A 1 115 ? -6.093 -4.012 -0.895 1.00 91.69 115 ALA A O 1
ATOM 905 N N . ALA A 1 116 ? -6.555 -2.890 0.988 1.00 90.31 116 ALA A N 1
ATOM 906 C CA . ALA A 1 116 ? -5.167 -2.508 1.238 1.00 90.31 116 ALA A CA 1
ATOM 907 C C . ALA A 1 116 ? -4.266 -3.741 1.445 1.00 90.31 116 ALA A C 1
ATOM 909 O O . ALA A 1 116 ? -3.183 -3.814 0.866 1.00 90.31 116 ALA A O 1
ATOM 910 N N . ILE A 1 117 ? -4.731 -4.746 2.199 1.00 93.19 117 ILE A N 1
ATOM 911 C CA . ILE A 1 117 ? -4.030 -6.033 2.311 1.00 93.19 117 ILE A CA 1
ATOM 912 C C . ILE A 1 117 ? -3.992 -6.760 0.965 1.00 93.19 117 ILE A C 1
ATOM 914 O O . ILE A 1 117 ? -2.956 -7.310 0.610 1.00 93.19 117 ILE A O 1
ATOM 918 N N . GLY A 1 118 ? -5.080 -6.745 0.194 1.00 93.50 118 GLY A N 1
ATOM 919 C CA . GLY A 1 118 ? -5.118 -7.349 -1.136 1.00 93.50 118 GLY A CA 1
ATOM 920 C C . GLY A 1 118 ? -4.100 -6.738 -2.101 1.00 93.50 118 GLY A C 1
ATOM 921 O O . GLY A 1 118 ? -3.421 -7.470 -2.819 1.00 93.50 118 GLY A O 1
ATOM 922 N N . LEU A 1 119 ? -3.924 -5.413 -2.063 1.00 91.56 119 LEU A N 1
ATOM 923 C CA . LEU A 1 119 ? -2.883 -4.726 -2.823 1.00 91.56 119 LEU A CA 1
ATOM 924 C C . LEU A 1 119 ? -1.498 -5.184 -2.379 1.00 91.56 119 LEU A C 1
ATOM 926 O O . LEU A 1 119 ? -0.683 -5.505 -3.237 1.00 91.56 119 LEU A O 1
ATOM 930 N N . LEU A 1 120 ? -1.237 -5.212 -1.067 1.00 90.75 120 LEU A N 1
ATOM 931 C CA . LEU A 1 120 ? 0.040 -5.683 -0.532 1.00 90.75 120 LEU A CA 1
ATOM 932 C C . LEU A 1 120 ? 0.308 -7.105 -1.013 1.00 90.75 120 LEU A C 1
ATOM 934 O O . LEU A 1 120 ? 1.284 -7.324 -1.706 1.00 90.75 120 LEU A O 1
ATOM 938 N N . VAL A 1 121 ? -0.620 -8.034 -0.785 1.00 92.38 121 VAL A N 1
ATOM 939 C CA . VAL A 1 121 ? -0.531 -9.420 -1.263 1.00 92.38 121 VAL A CA 1
ATOM 940 C C . VAL A 1 121 ? -0.201 -9.485 -2.752 1.00 92.38 121 VAL A C 1
ATOM 942 O O . VAL A 1 121 ? 0.712 -10.216 -3.123 1.00 92.38 121 VAL A O 1
ATOM 945 N N . PHE A 1 122 ? -0.899 -8.719 -3.598 1.00 93.12 122 PHE A N 1
ATOM 946 C CA . PHE A 1 122 ? -0.671 -8.721 -5.043 1.00 93.12 122 PHE A CA 1
ATOM 947 C C . PHE A 1 122 ? 0.694 -8.124 -5.422 1.00 93.12 122 PHE A C 1
ATOM 949 O O . PHE A 1 122 ? 1.367 -8.655 -6.307 1.00 93.12 122 PHE A O 1
ATOM 956 N N . ALA A 1 123 ? 1.113 -7.057 -4.742 1.00 90.69 123 ALA A N 1
ATOM 957 C CA . ALA A 1 123 ? 2.382 -6.363 -4.937 1.00 90.69 123 ALA A CA 1
ATOM 958 C C . ALA A 1 123 ? 3.543 -6.963 -4.124 1.00 90.69 123 ALA A C 1
ATOM 960 O O . ALA A 1 123 ? 4.634 -6.399 -4.123 1.00 90.69 123 ALA A O 1
ATOM 961 N N . SER A 1 124 ? 3.344 -8.091 -3.445 1.00 87.44 124 SER A N 1
ATOM 962 C CA . SER A 1 124 ? 4.392 -8.821 -2.735 1.00 87.44 124 SER A CA 1
ATOM 963 C C . SER A 1 124 ? 4.646 -10.162 -3.398 1.00 87.44 124 SER A C 1
ATOM 965 O O . SER A 1 124 ? 3.724 -10.859 -3.826 1.00 87.44 124 SER A O 1
ATOM 967 N N . ALA A 1 125 ? 5.908 -10.563 -3.416 1.00 75.94 125 ALA A N 1
ATOM 968 C CA . ALA A 1 125 ? 6.310 -11.904 -3.804 1.00 75.94 125 ALA A CA 1
ATOM 969 C C . ALA A 1 125 ? 6.969 -12.635 -2.631 1.00 75.94 125 ALA A C 1
ATOM 971 O O . ALA A 1 125 ? 7.433 -12.017 -1.667 1.00 75.94 125 ALA A O 1
ATOM 972 N N . TRP A 1 126 ? 6.983 -13.965 -2.718 1.00 73.94 126 TRP A N 1
ATOM 973 C CA . TRP A 1 126 ? 7.665 -14.809 -1.749 1.00 73.94 126 TRP A CA 1
ATOM 974 C C . TRP A 1 126 ? 9.172 -14.779 -1.992 1.00 73.94 126 TRP A C 1
ATOM 976 O O . TRP A 1 126 ? 9.641 -15.174 -3.058 1.00 73.94 126 TRP A O 1
ATOM 986 N N . GLY A 1 127 ? 9.921 -14.349 -0.981 1.00 69.00 127 GLY A N 1
ATOM 987 C CA . GLY A 1 127 ? 11.370 -14.455 -0.957 1.00 69.00 127 GLY A CA 1
ATOM 988 C C . GLY A 1 127 ? 12.079 -13.161 -0.549 1.00 69.00 127 GLY A C 1
ATOM 989 O O . GLY A 1 127 ? 11.502 -12.075 -0.574 1.00 69.00 127 GLY A O 1
ATOM 990 N N . PRO A 1 128 ? 13.358 -13.273 -0.173 1.00 69.44 128 PRO A N 1
ATOM 991 C CA . PRO A 1 128 ? 14.165 -12.149 0.289 1.00 69.44 128 PRO A CA 1
ATOM 992 C C . PRO A 1 128 ? 14.521 -11.159 -0.835 1.00 69.44 128 PRO A C 1
ATOM 994 O O . PRO A 1 128 ? 14.824 -11.539 -1.963 1.00 69.44 128 PRO A O 1
ATOM 997 N N . GLY A 1 129 ? 14.562 -9.861 -0.526 1.00 69.00 129 GLY A N 1
ATOM 998 C CA . GLY A 1 129 ? 15.031 -8.797 -1.432 1.00 69.00 129 GLY A CA 1
ATOM 999 C C . GLY A 1 129 ? 16.187 -7.995 -0.846 1.00 69.00 129 GLY A C 1
ATOM 1000 O O . GLY A 1 129 ? 16.320 -7.918 0.371 1.00 69.00 129 GLY A O 1
ATOM 1001 N N . ARG A 1 130 ? 17.039 -7.375 -1.673 1.00 70.12 130 ARG A N 1
ATOM 1002 C CA . ARG A 1 130 ? 18.073 -6.453 -1.167 1.00 70.12 130 ARG A CA 1
ATOM 1003 C C . ARG A 1 130 ? 17.503 -5.082 -0.843 1.00 70.12 130 ARG A C 1
ATOM 1005 O O . ARG A 1 130 ? 16.736 -4.515 -1.621 1.00 70.12 130 ARG A O 1
ATOM 1012 N N . TYR A 1 131 ? 17.958 -4.516 0.272 1.00 68.81 131 TYR A N 1
ATOM 1013 C CA . TYR A 1 131 ? 17.776 -3.097 0.550 1.00 68.81 131 TYR A CA 1
ATOM 1014 C C . TYR A 1 131 ? 18.479 -2.260 -0.515 1.00 68.81 131 TYR A C 1
ATOM 1016 O O . TYR A 1 131 ? 19.594 -2.579 -0.931 1.00 68.81 131 TYR A O 1
ATOM 1024 N N . ILE A 1 132 ? 17.862 -1.150 -0.897 1.00 68.12 132 ILE A N 1
ATOM 1025 C CA . ILE A 1 132 ? 18.556 -0.080 -1.610 1.00 68.12 132 ILE A CA 1
ATOM 1026 C C . ILE A 1 132 ? 19.231 0.777 -0.538 1.00 68.12 132 ILE A C 1
ATOM 1028 O O . ILE A 1 132 ? 18.528 1.376 0.274 1.00 68.12 132 ILE A O 1
ATOM 1032 N N . ARG A 1 133 ? 20.573 0.797 -0.479 1.00 63.00 133 ARG A N 1
ATOM 1033 C CA . ARG A 1 133 ? 21.282 1.648 0.490 1.00 63.00 133 ARG A CA 1
ATOM 1034 C C . ARG A 1 133 ? 21.062 3.120 0.168 1.00 63.00 133 ARG A C 1
ATOM 1036 O O . ARG A 1 133 ? 20.677 3.495 -0.935 1.00 63.00 133 ARG A O 1
ATOM 1043 N N . ASP A 1 134 ? 21.359 3.961 1.150 1.00 61.25 134 ASP A N 1
ATOM 1044 C CA . ASP A 1 134 ? 21.419 5.407 0.983 1.00 61.25 134 ASP A CA 1
ATOM 1045 C C . ASP A 1 134 ? 22.473 5.794 -0.075 1.00 61.25 134 ASP A C 1
ATOM 1047 O O . ASP A 1 134 ? 23.679 5.860 0.187 1.00 61.25 134 ASP A O 1
ATOM 1051 N N . HIS A 1 135 ? 22.006 6.002 -1.307 1.00 60.00 135 HIS A N 1
ATOM 1052 C CA . HIS A 1 135 ? 22.829 6.400 -2.442 1.00 60.00 135 HIS A CA 1
ATOM 1053 C C . HIS A 1 135 ? 23.178 7.887 -2.319 1.00 60.00 135 HIS A C 1
ATOM 1055 O O . HIS A 1 135 ? 22.396 8.746 -2.729 1.00 60.00 135 HIS A O 1
ATOM 1061 N N . LYS A 1 136 ? 24.392 8.210 -1.852 1.00 56.69 136 LYS A N 1
ATOM 1062 C CA . LYS A 1 136 ? 24.995 9.554 -1.991 1.00 56.69 136 LYS A CA 1
ATOM 1063 C C . LYS A 1 136 ? 25.381 9.828 -3.449 1.00 56.69 136 LYS A C 1
ATOM 1065 O O . LYS A 1 136 ? 26.554 9.968 -3.787 1.00 56.69 136 LYS A O 1
ATOM 1070 N N . ARG A 1 137 ? 24.402 9.797 -4.354 1.00 53.00 137 ARG A N 1
ATOM 1071 C CA . ARG A 1 137 ? 24.632 10.018 -5.783 1.00 53.00 137 ARG A CA 1
ATOM 1072 C C . ARG A 1 137 ? 24.610 11.513 -6.100 1.00 53.00 137 ARG A C 1
ATOM 1074 O O . ARG A 1 137 ? 23.746 12.207 -5.557 1.00 53.00 137 ARG A O 1
ATOM 1081 N N . PRO A 1 138 ? 25.472 11.989 -7.022 1.00 51.59 138 PRO A N 1
ATOM 1082 C CA . PRO A 1 138 ? 25.345 13.324 -7.609 1.00 51.59 138 PRO A CA 1
ATOM 1083 C C . PRO A 1 138 ? 23.948 13.521 -8.230 1.00 51.59 138 PRO A C 1
ATOM 1085 O O . PRO A 1 138 ? 23.191 12.561 -8.370 1.00 51.59 138 PRO A O 1
ATOM 1088 N N . ARG A 1 139 ? 23.601 14.751 -8.642 1.00 55.84 139 ARG A N 1
ATOM 1089 C CA . ARG A 1 139 ? 22.290 15.114 -9.245 1.00 55.84 139 ARG A CA 1
ATOM 1090 C C . ARG A 1 139 ? 21.823 14.225 -10.418 1.00 55.84 139 ARG A C 1
ATOM 1092 O O . ARG A 1 139 ? 20.675 14.350 -10.833 1.00 55.84 139 ARG A O 1
ATOM 1099 N N . ALA A 1 140 ? 22.687 13.364 -10.959 1.00 55.34 140 ALA A N 1
ATOM 1100 C CA . ALA A 1 140 ? 22.364 12.426 -12.024 1.00 55.34 140 ALA A CA 1
ATOM 1101 C C . ALA A 1 140 ? 21.165 11.535 -11.654 1.00 55.34 140 ALA A C 1
ATOM 1103 O O . ALA A 1 140 ? 21.169 10.822 -10.645 1.00 55.34 140 ALA A O 1
ATOM 1104 N N . LEU A 1 141 ? 20.142 11.597 -12.503 1.00 69.56 141 LEU A N 1
ATOM 1105 C CA . LEU A 1 141 ? 18.943 10.775 -12.422 1.00 69.56 141 LEU A CA 1
ATOM 1106 C C . LEU A 1 141 ? 19.195 9.384 -13.020 1.00 69.56 141 LEU A C 1
ATOM 1108 O O . LEU A 1 141 ? 20.110 9.196 -13.821 1.00 69.56 141 LEU A O 1
ATOM 1112 N N . GLY A 1 142 ? 18.373 8.408 -12.641 1.00 72.44 142 GLY A N 1
ATOM 1113 C CA . GLY A 1 142 ? 18.436 7.044 -13.166 1.00 72.44 142 GLY A CA 1
ATOM 1114 C C . GLY A 1 142 ? 17.983 5.999 -12.147 1.00 72.44 142 GLY A C 1
ATOM 1115 O O . GLY A 1 142 ? 17.644 6.351 -11.013 1.00 72.44 142 GLY A O 1
ATOM 1116 N N . PRO A 1 143 ? 17.978 4.710 -12.528 1.00 78.62 143 PRO A N 1
ATOM 1117 C CA . PRO A 1 143 ? 17.570 3.646 -11.628 1.00 78.62 143 PRO A CA 1
ATOM 1118 C C . PRO A 1 143 ? 18.523 3.511 -10.432 1.00 78.62 143 PRO A C 1
ATOM 1120 O O . PRO A 1 143 ? 19.755 3.615 -10.540 1.00 78.62 143 PRO A O 1
ATOM 1123 N N . LEU A 1 144 ? 17.924 3.254 -9.277 1.00 77.06 144 LEU A N 1
ATOM 1124 C CA . LEU A 1 144 ? 18.596 2.809 -8.067 1.00 77.06 144 LEU A CA 1
ATOM 1125 C C . LEU A 1 144 ? 18.432 1.300 -7.956 1.00 77.06 144 LEU A C 1
ATOM 1127 O O . LEU A 1 144 ? 17.372 0.762 -8.271 1.00 77.06 144 LEU A O 1
ATOM 1131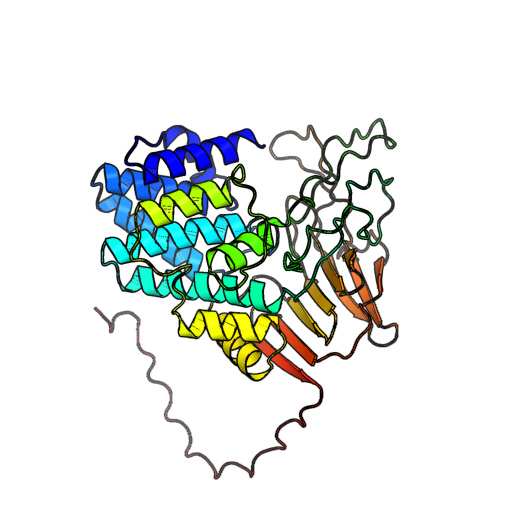 N N . PHE A 1 145 ? 19.474 0.637 -7.473 1.00 77.94 145 PHE A N 1
ATOM 1132 C CA . PHE A 1 145 ? 19.517 -0.813 -7.346 1.00 77.94 145 PHE A CA 1
ATOM 1133 C C . PHE A 1 145 ? 19.760 -1.210 -5.894 1.00 77.94 145 PHE A C 1
ATOM 1135 O O . PHE A 1 145 ? 20.452 -0.495 -5.162 1.00 77.94 145 PHE A O 1
ATOM 1142 N N . GLY A 1 146 ? 19.212 -2.358 -5.502 1.00 68.75 146 GLY A N 1
ATOM 1143 C CA . GLY A 1 146 ? 19.490 -3.004 -4.226 1.00 68.75 146 GLY A CA 1
ATOM 1144 C C . GLY A 1 146 ? 20.939 -3.454 -4.111 1.00 68.75 146 GLY A C 1
ATOM 1145 O O . GLY A 1 146 ? 21.319 -4.498 -4.631 1.00 68.75 146 GLY A O 1
ATOM 1146 N N . ASP A 1 147 ? 21.738 -2.681 -3.390 1.00 67.00 147 ASP A N 1
ATOM 1147 C CA . ASP A 1 147 ? 23.155 -2.915 -3.089 1.00 67.00 147 ASP A CA 1
ATOM 1148 C C . ASP A 1 147 ? 23.413 -3.103 -1.580 1.00 67.00 147 ASP A C 1
ATOM 1150 O O . ASP A 1 147 ? 24.552 -3.186 -1.109 1.00 67.00 147 ASP A O 1
ATOM 1154 N N . GLY A 1 148 ? 22.334 -3.155 -0.803 1.00 68.69 148 GLY A N 1
ATOM 1155 C CA . GLY A 1 148 ? 22.336 -3.312 0.635 1.00 68.69 148 GLY A CA 1
ATOM 1156 C C . GLY A 1 148 ? 22.394 -4.742 1.128 1.00 68.69 148 GLY A C 1
ATOM 1157 O O . GLY A 1 148 ? 22.626 -5.703 0.386 1.00 68.69 148 GLY A O 1
ATOM 1158 N N . ALA A 1 149 ? 22.186 -4.862 2.441 1.00 70.31 149 ALA A N 1
ATOM 1159 C CA . ALA A 1 149 ? 21.936 -6.159 3.041 1.00 70.31 149 ALA A CA 1
ATOM 1160 C C . ALA A 1 149 ? 20.713 -6.799 2.371 1.00 70.31 149 ALA A C 1
ATOM 1162 O O . ALA A 1 149 ? 19.828 -6.119 1.847 1.00 70.31 149 ALA A O 1
ATOM 1163 N N . VAL A 1 150 ? 20.681 -8.120 2.375 1.00 68.31 150 VAL A N 1
ATOM 1164 C CA . VAL A 1 150 ? 19.454 -8.839 2.063 1.00 68.31 150 VAL A CA 1
ATOM 1165 C C . VAL A 1 150 ? 18.505 -8.592 3.238 1.00 68.31 150 VAL A C 1
ATOM 1167 O O . VAL A 1 150 ? 18.926 -8.675 4.395 1.00 68.31 150 VAL A O 1
ATOM 1170 N N . ASN A 1 151 ? 17.263 -8.199 2.953 1.00 63.47 151 ASN A N 1
ATOM 1171 C CA . ASN A 1 151 ? 16.175 -8.234 3.924 1.00 63.47 151 ASN A CA 1
ATOM 1172 C C . ASN A 1 151 ? 16.213 -9.615 4.576 1.00 63.47 151 ASN A C 1
ATOM 1174 O O . ASN A 1 151 ? 16.309 -10.587 3.831 1.00 63.47 151 ASN A O 1
ATOM 1178 N N . GLY A 1 152 ? 16.239 -9.679 5.913 1.00 57.31 152 GLY A N 1
ATOM 1179 C CA . GLY A 1 152 ? 16.529 -10.905 6.666 1.00 57.31 152 GLY A CA 1
ATOM 1180 C C . GLY A 1 152 ? 15.820 -12.135 6.098 1.00 57.31 152 GLY A C 1
ATOM 1181 O O . GLY A 1 152 ? 14.766 -11.996 5.481 1.00 57.31 152 GLY A O 1
ATOM 1182 N N . GLU A 1 153 ? 16.428 -13.311 6.280 1.00 49.91 153 GLU A N 1
ATOM 1183 C CA . GLU A 1 153 ? 15.959 -14.575 5.705 1.00 49.91 153 GLU A CA 1
ATOM 1184 C C . GLU A 1 153 ? 14.425 -14.669 5.788 1.00 49.91 153 GLU A C 1
ATOM 1186 O O . GLU A 1 153 ? 13.859 -14.708 6.879 1.00 49.91 153 GLU A O 1
ATOM 1191 N N . PHE A 1 154 ? 13.782 -14.636 4.615 1.00 53.81 154 PHE A N 1
ATOM 1192 C CA . PHE A 1 154 ? 12.346 -14.832 4.406 1.00 53.81 154 PHE A CA 1
ATOM 1193 C C . PHE A 1 154 ? 11.377 -13.688 4.745 1.00 53.81 154 PHE A C 1
ATOM 1195 O O . PHE A 1 154 ? 10.209 -13.967 4.901 1.00 53.81 154 PHE A O 1
ATOM 1202 N N . ASN A 1 155 ? 11.729 -12.403 4.775 1.00 57.59 155 ASN A N 1
ATOM 1203 C CA . ASN A 1 155 ? 10.664 -11.374 4.720 1.00 57.59 155 ASN A CA 1
ATOM 1204 C C . ASN A 1 155 ? 10.125 -11.224 3.275 1.00 57.59 155 ASN A C 1
ATOM 1206 O O . ASN A 1 155 ? 10.953 -11.196 2.356 1.00 57.59 155 ASN A O 1
ATOM 1210 N N . PRO A 1 156 ? 8.798 -11.079 3.041 1.00 62.09 156 PRO A N 1
ATOM 1211 C CA . PRO A 1 156 ? 8.292 -10.780 1.705 1.00 62.09 156 PRO A CA 1
ATOM 1212 C C . PRO A 1 156 ? 8.825 -9.413 1.270 1.00 62.09 156 PRO A C 1
ATOM 1214 O O . PRO A 1 156 ? 9.247 -8.616 2.103 1.00 62.09 156 PRO A O 1
ATOM 1217 N N . PHE A 1 157 ? 8.861 -9.149 -0.033 1.00 72.44 157 PHE A N 1
ATOM 1218 C CA . PHE A 1 157 ? 9.228 -7.831 -0.545 1.00 72.44 157 PHE A CA 1
ATOM 1219 C C . PHE A 1 157 ? 8.044 -7.229 -1.293 1.00 72.44 157 PHE A C 1
ATOM 1221 O O . PHE A 1 157 ? 7.628 -7.747 -2.331 1.00 72.44 157 PHE A O 1
ATOM 1228 N N . SER A 1 158 ? 7.512 -6.127 -0.766 1.00 82.25 158 SER A N 1
ATOM 1229 C CA . SER A 1 158 ? 6.379 -5.400 -1.347 1.00 82.25 158 SER A CA 1
ATOM 1230 C C . SER A 1 158 ? 6.843 -4.264 -2.271 1.00 82.25 158 SER A C 1
ATOM 1232 O O . SER A 1 158 ? 7.502 -3.320 -1.829 1.00 82.25 158 SER A O 1
ATOM 1234 N N . VAL A 1 159 ? 6.484 -4.313 -3.558 1.00 84.38 159 VAL A N 1
ATOM 1235 C CA . VAL A 1 159 ? 6.968 -3.375 -4.593 1.00 84.38 159 VAL A CA 1
ATOM 1236 C C . VAL A 1 159 ? 6.056 -2.173 -4.825 1.00 84.38 159 VAL A C 1
ATOM 1238 O O . VAL A 1 159 ? 5.693 -1.867 -5.952 1.00 84.38 159 VAL A O 1
ATOM 1241 N N . LEU A 1 160 ? 5.687 -1.434 -3.785 1.00 85.62 160 LEU A N 1
ATOM 1242 C CA . LEU A 1 160 ? 4.788 -0.292 -3.979 1.00 85.62 160 LEU A CA 1
ATOM 1243 C C . LEU A 1 160 ? 5.502 0.938 -4.563 1.00 85.62 160 LEU A C 1
ATOM 1245 O O . LEU A 1 160 ? 6.628 1.273 -4.175 1.00 85.62 160 LEU A O 1
ATOM 1249 N N . CYS A 1 161 ? 4.826 1.638 -5.476 1.00 83.44 161 CYS A N 1
ATOM 1250 C CA . CYS A 1 161 ? 5.282 2.887 -6.089 1.00 83.44 161 CYS A CA 1
ATOM 1251 C C .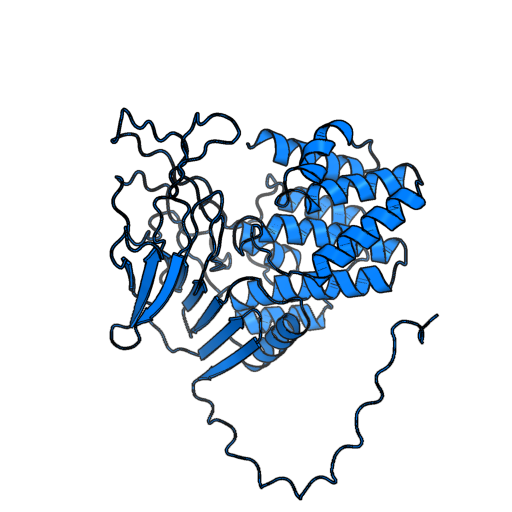 CYS A 1 161 ? 4.162 3.943 -6.107 1.00 83.44 161 CYS A C 1
ATOM 1253 O O . CYS A 1 161 ? 2.991 3.611 -5.954 1.00 83.44 161 CYS A O 1
ATOM 1255 N N . GLY A 1 162 ? 4.497 5.216 -6.314 1.00 81.56 162 GLY A N 1
ATOM 1256 C CA . GLY A 1 162 ? 3.517 6.303 -6.360 1.00 81.56 162 GLY A CA 1
ATOM 1257 C C . GLY A 1 162 ? 4.082 7.647 -5.916 1.00 81.56 162 GLY A C 1
ATOM 1258 O O . GLY A 1 162 ? 5.298 7.818 -5.766 1.00 81.56 162 GLY A O 1
ATOM 1259 N N . ALA A 1 163 ? 3.191 8.612 -5.687 1.00 76.00 163 ALA A N 1
ATOM 1260 C CA . ALA A 1 163 ? 3.558 9.903 -5.121 1.00 76.00 163 ALA A CA 1
ATOM 1261 C C . ALA A 1 163 ? 4.257 9.758 -3.768 1.00 76.00 163 ALA A C 1
ATOM 1263 O O . ALA A 1 163 ? 4.168 8.739 -3.081 1.00 76.00 163 ALA A O 1
ATOM 1264 N N . ARG A 1 164 ? 4.956 10.824 -3.395 1.00 72.25 164 ARG A N 1
ATOM 1265 C CA . ARG A 1 164 ? 5.537 11.010 -2.071 1.00 72.25 164 ARG A CA 1
ATOM 1266 C C . ARG A 1 164 ? 6.465 9.893 -1.579 1.00 72.25 164 ARG A C 1
ATOM 1268 O O . ARG A 1 164 ? 6.475 9.561 -0.398 1.00 72.25 164 ARG A O 1
ATOM 1275 N N . SER A 1 165 ? 7.253 9.298 -2.464 1.00 70.75 165 SER A N 1
ATOM 1276 C CA . SER A 1 165 ? 7.988 8.069 -2.153 1.00 70.75 165 SER A CA 1
ATOM 1277 C C . SER A 1 165 ? 9.378 8.287 -1.554 1.00 70.75 165 SER A C 1
ATOM 1279 O O . SER A 1 165 ? 9.866 7.403 -0.853 1.00 70.75 165 SER A O 1
ATOM 1281 N N . TYR A 1 166 ? 10.040 9.420 -1.811 1.00 68.25 166 TYR A N 1
ATOM 1282 C CA . TYR A 1 166 ? 11.351 9.704 -1.211 1.00 68.25 166 TYR A CA 1
ATOM 1283 C C . TYR A 1 166 ? 11.678 11.195 -1.138 1.00 68.25 166 TYR A C 1
ATOM 1285 O O . TYR A 1 166 ? 11.074 12.041 -1.798 1.00 68.25 166 TYR A O 1
ATOM 1293 N N . SER A 1 167 ? 12.661 11.538 -0.309 1.00 66.75 167 SER A N 1
ATOM 1294 C CA . SER A 1 167 ? 13.212 12.890 -0.216 1.00 66.75 167 SER A CA 1
ATOM 1295 C C . SER A 1 167 ? 14.715 12.847 -0.002 1.00 66.75 167 SER A C 1
ATOM 1297 O O . SER A 1 167 ? 15.222 11.973 0.696 1.00 66.75 167 SER A O 1
ATOM 1299 N N . ARG A 1 168 ? 15.418 13.836 -0.543 1.00 64.56 168 ARG A N 1
ATOM 1300 C CA . ARG A 1 168 ? 16.807 14.122 -0.208 1.00 64.56 168 ARG A CA 1
ATOM 1301 C C . ARG A 1 168 ? 16.849 15.353 0.684 1.00 64.56 168 ARG A C 1
ATOM 1303 O O . ARG A 1 168 ? 16.570 16.463 0.236 1.00 64.56 168 ARG A O 1
ATOM 1310 N N . LEU A 1 169 ? 17.101 15.124 1.971 1.00 55.50 169 LEU A N 1
ATOM 1311 C CA . LEU A 1 169 ? 17.313 16.195 2.949 1.00 55.50 169 LEU A CA 1
ATOM 1312 C C . LEU A 1 169 ? 18.738 16.741 2.799 1.00 55.50 169 LEU A C 1
ATOM 1314 O O . LEU A 1 169 ? 19.585 16.049 2.256 1.00 55.50 169 LEU A O 1
ATOM 1318 N N . ASP A 1 170 ? 19.008 17.954 3.280 1.00 50.50 170 ASP A N 1
ATOM 1319 C CA . ASP A 1 170 ? 20.356 18.555 3.355 1.00 50.50 170 ASP A CA 1
ATOM 1320 C C . ASP A 1 170 ? 21.054 18.873 2.021 1.00 50.50 170 ASP A C 1
ATOM 1322 O O . ASP A 1 170 ? 22.273 19.027 1.973 1.00 50.50 170 ASP A O 1
ATOM 1326 N N . ALA A 1 171 ? 20.290 19.035 0.942 1.00 50.53 171 ALA A N 1
ATOM 1327 C CA . ALA A 1 171 ? 20.787 19.648 -0.280 1.00 50.53 171 ALA A CA 1
ATOM 1328 C C . ALA A 1 171 ? 21.124 21.131 -0.043 1.00 50.53 171 ALA A C 1
ATOM 1330 O O . ALA A 1 171 ? 20.232 21.981 -0.014 1.00 50.53 171 ALA A O 1
ATOM 1331 N N . ASP A 1 172 ? 22.401 21.447 0.150 1.00 50.75 172 ASP A N 1
ATOM 1332 C CA . ASP A 1 172 ? 22.886 22.826 0.105 1.00 50.75 172 ASP A CA 1
ATOM 1333 C C . ASP A 1 172 ? 23.142 23.200 -1.362 1.00 50.75 172 ASP A C 1
ATOM 1335 O O . ASP A 1 172 ? 24.019 22.627 -2.010 1.00 50.75 172 ASP A O 1
ATOM 1339 N N . GLU A 1 173 ? 22.376 24.148 -1.913 1.00 45.62 173 GLU A N 1
ATOM 1340 C CA . GLU A 1 173 ? 22.584 24.630 -3.287 1.00 45.62 173 GLU A CA 1
ATOM 1341 C C . GLU A 1 173 ? 23.997 25.194 -3.499 1.00 45.62 173 GLU A C 1
ATOM 1343 O O . GLU A 1 173 ? 24.517 25.114 -4.612 1.00 45.62 173 GLU A O 1
ATOM 1348 N N . ALA A 1 174 ? 24.641 25.698 -2.439 1.00 48.41 174 ALA A N 1
ATOM 1349 C CA . ALA A 1 174 ? 26.003 26.221 -2.486 1.00 48.41 174 ALA A CA 1
ATOM 1350 C C . ALA A 1 174 ? 27.084 25.124 -2.477 1.00 48.41 174 ALA A C 1
ATOM 1352 O O . ALA A 1 174 ? 28.255 25.425 -2.708 1.00 48.41 174 ALA A O 1
ATOM 1353 N N . LYS A 1 175 ? 26.712 23.864 -2.211 1.00 50.91 175 LYS A N 1
ATOM 1354 C CA . LYS A 1 175 ? 27.616 22.705 -2.188 1.00 50.91 175 LYS A CA 1
ATOM 1355 C C . LYS A 1 175 ? 26.988 21.541 -2.960 1.00 50.91 175 LYS A C 1
ATOM 1357 O O . LYS A 1 175 ? 26.450 20.623 -2.341 1.00 50.91 175 LYS A O 1
ATOM 1362 N N . PRO A 1 176 ? 27.019 21.563 -4.306 1.00 48.41 176 PRO A N 1
ATOM 1363 C CA . PRO A 1 176 ? 26.409 20.531 -5.147 1.00 48.41 176 PRO A CA 1
ATOM 1364 C C . PRO A 1 176 ? 26.914 19.098 -4.878 1.00 48.41 176 PRO A C 1
ATOM 1366 O O . PRO A 1 176 ? 26.248 18.137 -5.264 1.00 48.41 176 PRO A O 1
ATOM 1369 N N . GLU A 1 177 ? 28.060 18.944 -4.213 1.00 45.72 177 GLU A N 1
ATOM 1370 C CA . GLU A 1 177 ? 28.618 17.688 -3.705 1.00 45.72 177 GLU A CA 1
ATOM 1371 C C . GLU A 1 177 ? 27.892 17.133 -2.464 1.00 45.72 177 GLU A C 1
ATOM 1373 O O . GLU A 1 177 ? 27.934 15.928 -2.208 1.00 45.72 177 GLU A O 1
ATOM 1378 N N . ASN A 1 178 ? 27.171 17.978 -1.724 1.00 45.84 178 ASN A N 1
ATOM 1379 C CA . ASN A 1 178 ? 26.348 17.599 -0.578 1.00 45.84 178 ASN A CA 1
ATOM 1380 C C . ASN A 1 178 ? 24.930 17.270 -1.038 1.00 45.84 178 ASN A C 1
ATOM 1382 O O . ASN A 1 178 ? 23.952 17.929 -0.687 1.00 45.84 178 ASN A O 1
ATOM 1386 N N . VAL A 1 179 ? 24.810 16.218 -1.843 1.00 50.19 179 VAL A N 1
ATOM 1387 C CA . VAL A 1 179 ? 23.508 15.607 -2.086 1.00 50.19 179 VAL A CA 1
ATOM 1388 C C . VAL A 1 179 ? 23.199 14.754 -0.864 1.00 50.19 179 VAL A C 1
ATOM 1390 O O . VAL A 1 179 ? 23.802 13.696 -0.671 1.00 50.19 179 VAL A O 1
ATOM 1393 N N . GLY A 1 180 ? 22.344 15.257 0.025 1.00 49.88 180 GLY A N 1
ATOM 1394 C CA . GLY A 1 180 ? 22.049 14.537 1.254 1.00 49.88 180 GLY A CA 1
ATOM 1395 C C . GLY A 1 180 ? 21.227 13.267 1.023 1.00 49.88 180 GLY A C 1
ATOM 1396 O O . GLY A 1 180 ? 20.930 12.863 -0.106 1.00 49.88 180 GLY A O 1
ATOM 1397 N N . LYS A 1 181 ? 20.958 12.574 2.127 1.00 52.50 181 LYS A N 1
ATOM 1398 C CA . LYS A 1 181 ? 20.551 11.164 2.148 1.00 52.50 181 LYS A CA 1
ATOM 1399 C C . LYS A 1 181 ? 19.247 10.924 1.394 1.00 52.50 181 LYS A C 1
ATOM 1401 O O . LYS A 1 181 ? 18.326 11.726 1.543 1.00 52.50 181 LYS A O 1
ATOM 1406 N N . PHE A 1 182 ? 19.123 9.798 0.687 1.00 57.25 182 PHE A N 1
ATOM 1407 C CA . PHE A 1 182 ? 17.832 9.239 0.267 1.00 57.25 182 PHE A CA 1
ATOM 1408 C C . PHE A 1 182 ? 17.047 8.826 1.512 1.00 57.25 182 PHE A C 1
ATOM 1410 O O . PHE A 1 182 ? 16.998 7.668 1.925 1.00 57.25 182 PHE A O 1
ATOM 1417 N N . HIS A 1 183 ? 16.443 9.812 2.154 1.00 51.12 183 HIS A N 1
ATOM 1418 C CA . HIS A 1 183 ? 15.596 9.596 3.297 1.00 51.12 183 HIS A CA 1
ATOM 1419 C C . HIS A 1 183 ? 14.250 9.087 2.773 1.00 51.12 183 HIS A C 1
ATOM 1421 O O . HIS A 1 183 ? 13.702 9.634 1.813 1.00 51.12 183 HIS A O 1
ATOM 1427 N N . HIS A 1 184 ? 13.739 8.035 3.416 1.00 50.78 184 HIS A N 1
ATOM 1428 C CA . HIS A 1 184 ? 12.464 7.346 3.153 1.00 50.78 184 HIS A CA 1
ATOM 1429 C C . HIS A 1 184 ? 12.468 6.085 2.271 1.00 50.78 184 HIS A C 1
ATOM 1431 O O . HIS A 1 184 ? 11.412 5.478 2.109 1.00 50.78 184 HIS A O 1
ATOM 1437 N N . LEU A 1 185 ? 13.624 5.595 1.808 1.00 46.81 185 LEU A N 1
ATOM 1438 C CA . LEU A 1 185 ? 13.698 4.263 1.177 1.00 46.81 185 LEU A CA 1
ATOM 1439 C C . LEU A 1 185 ? 13.878 3.100 2.176 1.00 46.81 185 LEU A C 1
ATOM 1441 O O . LEU A 1 185 ? 13.698 1.944 1.794 1.00 46.81 185 LEU A O 1
ATOM 1445 N N . ASP A 1 186 ? 14.148 3.394 3.453 1.00 43.44 186 ASP A N 1
ATOM 1446 C CA . ASP A 1 186 ? 14.273 2.404 4.534 1.00 43.44 186 ASP A CA 1
ATOM 1447 C C . ASP A 1 186 ? 12.895 1.898 4.997 1.00 43.44 186 ASP A C 1
ATOM 1449 O O . ASP A 1 186 ? 12.424 2.260 6.073 1.00 43.44 186 ASP A O 1
ATOM 1453 N N . THR A 1 187 ? 12.185 1.099 4.197 1.00 47.06 187 THR A N 1
ATOM 1454 C CA . THR A 1 187 ? 10.856 0.600 4.602 1.00 47.06 187 THR A CA 1
ATOM 1455 C C . THR A 1 187 ? 10.547 -0.825 4.126 1.00 47.06 187 THR A C 1
ATOM 1457 O O . THR A 1 187 ? 9.663 -1.038 3.307 1.00 47.06 187 THR A O 1
ATOM 1460 N N . ASN A 1 188 ? 11.152 -1.827 4.778 1.00 49.19 188 ASN A N 1
ATOM 1461 C CA . ASN A 1 188 ? 10.558 -3.183 4.883 1.00 49.19 188 ASN A CA 1
ATOM 1462 C C . ASN A 1 188 ? 9.383 -3.236 5.872 1.00 49.19 188 ASN A C 1
ATOM 1464 O O . ASN A 1 188 ? 8.974 -4.292 6.342 1.00 49.19 188 ASN A O 1
ATOM 1468 N N . VAL A 1 189 ? 8.853 -2.077 6.259 1.00 63.44 189 VAL A N 1
ATOM 1469 C CA . VAL A 1 189 ? 7.653 -2.005 7.091 1.00 63.44 189 VAL A CA 1
ATOM 1470 C C . VAL A 1 189 ? 6.391 -2.328 6.284 1.00 63.44 189 VAL A C 1
ATOM 1472 O O . VAL A 1 189 ? 5.374 -2.644 6.889 1.00 63.44 189 VAL A O 1
ATOM 1475 N N . LEU A 1 190 ? 6.450 -2.307 4.941 1.00 73.81 190 LEU A N 1
ATOM 1476 C CA . LEU A 1 190 ? 5.322 -2.668 4.064 1.00 73.81 190 LEU A CA 1
ATOM 1477 C C . LEU A 1 190 ? 4.868 -4.121 4.228 1.00 73.81 190 LEU A C 1
ATOM 1479 O O . LEU A 1 190 ? 3.718 -4.444 3.952 1.00 73.81 190 LEU A O 1
ATOM 1483 N N . ASP A 1 191 ? 5.756 -4.963 4.739 1.00 78.94 191 ASP A N 1
ATOM 1484 C CA . ASP A 1 191 ? 5.521 -6.383 4.962 1.00 78.94 191 ASP A CA 1
ATOM 1485 C C . ASP A 1 191 ? 4.904 -6.650 6.346 1.00 78.94 191 ASP A C 1
ATOM 1487 O O . ASP A 1 191 ? 4.291 -7.695 6.573 1.00 78.94 191 ASP A O 1
ATOM 1491 N N . LEU A 1 192 ? 5.009 -5.691 7.280 1.00 84.12 192 LEU A N 1
ATOM 1492 C CA . LEU A 1 192 ? 4.480 -5.830 8.640 1.00 84.12 192 LEU A CA 1
ATOM 1493 C C . LEU A 1 192 ? 2.973 -6.101 8.682 1.00 84.12 192 LEU A C 1
ATOM 1495 O O . LEU A 1 192 ? 2.583 -6.968 9.461 1.00 84.12 192 LEU A O 1
ATOM 1499 N N . PRO A 1 193 ? 2.113 -5.463 7.863 1.00 89.50 193 PRO A N 1
ATOM 1500 C CA . PRO A 1 193 ? 0.700 -5.814 7.823 1.00 89.50 193 PRO A CA 1
ATOM 1501 C C . PRO A 1 193 ? 0.455 -7.258 7.392 1.00 89.50 193 PRO A C 1
ATOM 1503 O O . PRO A 1 193 ? -0.441 -7.896 7.932 1.00 89.50 193 PRO A O 1
ATOM 1506 N N . LEU A 1 194 ? 1.260 -7.805 6.473 1.00 89.94 194 LEU A N 1
ATOM 1507 C CA . LEU A 1 194 ? 1.146 -9.207 6.058 1.00 89.94 194 LEU A CA 1
ATOM 1508 C C . LEU A 1 194 ? 1.533 -10.153 7.201 1.00 89.94 194 LEU A C 1
ATOM 1510 O O . LEU A 1 194 ? 0.877 -11.177 7.402 1.00 89.94 194 LEU A O 1
ATOM 1514 N N . ILE A 1 195 ? 2.545 -9.782 7.992 1.00 88.81 195 ILE A N 1
ATOM 1515 C CA . ILE A 1 195 ? 2.948 -10.527 9.192 1.00 88.81 195 ILE A CA 1
ATOM 1516 C C . ILE A 1 195 ? 1.879 -10.428 10.289 1.00 88.81 195 ILE A C 1
ATOM 1518 O O . ILE A 1 195 ? 1.451 -11.435 10.848 1.00 88.81 195 ILE A O 1
ATOM 1522 N N . HIS A 1 196 ? 1.392 -9.222 10.579 1.00 92.19 196 HIS A N 1
ATOM 1523 C CA . HIS A 1 196 ? 0.353 -8.962 11.580 1.00 92.19 196 HIS A CA 1
ATOM 1524 C C . HIS A 1 196 ? -0.990 -9.605 11.219 1.00 92.19 196 HIS A C 1
ATOM 1526 O O . HIS A 1 196 ? -1.695 -10.080 12.108 1.00 92.19 196 HIS A O 1
ATOM 1532 N N . ALA A 1 197 ? -1.318 -9.691 9.928 1.00 93.12 197 ALA A N 1
ATOM 1533 C CA . ALA A 1 197 ? -2.468 -10.438 9.423 1.00 93.12 197 ALA A CA 1
ATOM 1534 C C . ALA A 1 197 ? -2.315 -11.963 9.566 1.00 93.12 197 ALA A C 1
ATOM 1536 O O . ALA A 1 197 ? -3.278 -12.697 9.364 1.00 93.12 197 ALA A O 1
ATOM 1537 N N . GLY A 1 198 ? -1.108 -12.455 9.867 1.00 90.81 198 GLY A N 1
ATOM 1538 C CA . GLY A 1 198 ? -0.782 -13.878 9.846 1.00 90.81 198 GLY A CA 1
ATOM 1539 C C . GLY A 1 198 ? -0.724 -14.460 8.433 1.00 90.81 198 GLY A C 1
ATOM 1540 O O . GLY A 1 198 ? -0.734 -15.679 8.277 1.00 90.81 198 GLY A O 1
ATOM 1541 N N . ILE A 1 199 ? -0.676 -13.627 7.395 1.00 91.00 199 ILE A N 1
ATOM 1542 C CA . ILE A 1 199 ? -0.495 -14.072 6.009 1.00 91.00 199 ILE A CA 1
ATOM 1543 C C . ILE A 1 199 ? 0.954 -14.520 5.809 1.00 91.00 199 ILE A C 1
ATOM 1545 O O . ILE A 1 199 ? 1.204 -15.517 5.143 1.00 91.00 199 ILE A O 1
ATOM 1549 N N . TRP A 1 200 ? 1.894 -13.832 6.451 1.00 82.62 200 TRP A N 1
ATOM 1550 C CA . TRP A 1 200 ? 3.299 -14.199 6.461 1.00 82.62 200 TRP A CA 1
ATOM 1551 C C . TRP A 1 200 ? 3.757 -14.568 7.872 1.00 82.62 200 TRP A C 1
ATOM 1553 O O . TRP A 1 200 ? 3.497 -13.834 8.821 1.00 82.62 200 TRP A O 1
ATOM 1563 N N . THR A 1 201 ? 4.427 -15.707 8.037 1.00 70.69 201 THR A N 1
ATOM 1564 C CA . THR A 1 201 ? 4.810 -16.224 9.366 1.00 70.69 201 THR A CA 1
ATOM 1565 C C . THR A 1 201 ? 6.308 -16.176 9.643 1.00 70.69 201 THR A C 1
ATOM 1567 O O . THR A 1 201 ? 6.715 -16.293 10.795 1.00 70.69 201 THR A O 1
ATOM 1570 N N . GLU A 1 202 ? 7.130 -15.986 8.614 1.00 62.28 202 GLU A N 1
ATOM 1571 C CA . GLU A 1 202 ? 8.590 -16.035 8.707 1.00 62.28 202 GLU A CA 1
ATOM 1572 C C . GLU A 1 202 ? 9.154 -14.618 8.636 1.00 62.28 202 GLU A C 1
ATOM 1574 O O . GLU A 1 202 ? 9.487 -14.123 7.573 1.00 62.28 202 GLU A O 1
ATOM 1579 N N . GLY A 1 203 ? 9.205 -13.890 9.747 1.00 60.22 203 GLY A N 1
ATOM 1580 C CA . GLY A 1 203 ? 9.712 -12.524 9.680 1.00 60.22 203 GLY A CA 1
ATOM 1581 C C . GLY A 1 203 ? 10.124 -11.944 11.014 1.00 60.22 203 GLY A C 1
ATOM 1582 O O . GLY A 1 203 ? 9.441 -12.095 12.027 1.00 60.22 203 GLY A O 1
ATOM 1583 N N . ASN A 1 204 ? 11.249 -11.234 11.006 1.00 63.62 204 ASN A N 1
ATOM 1584 C CA . ASN A 1 204 ? 11.702 -10.483 12.168 1.00 63.62 204 ASN A CA 1
ATOM 1585 C C . ASN A 1 204 ? 10.959 -9.150 12.235 1.00 63.62 204 ASN A C 1
ATOM 1587 O O . ASN A 1 204 ? 11.350 -8.159 11.617 1.00 63.62 204 ASN A O 1
ATOM 1591 N N . VAL A 1 205 ? 9.895 -9.116 13.033 1.00 69.69 205 VAL A N 1
ATOM 1592 C CA . VAL A 1 205 ? 9.222 -7.868 13.391 1.00 69.69 205 VAL A CA 1
ATOM 1593 C C . VAL A 1 205 ? 10.116 -7.091 14.349 1.00 69.69 205 VAL A C 1
ATOM 1595 O O . VAL A 1 205 ? 10.423 -7.564 15.441 1.00 69.69 205 VAL A O 1
ATOM 1598 N N . ASN A 1 206 ? 10.525 -5.878 13.972 1.00 72.69 206 ASN A N 1
ATOM 1599 C CA . ASN A 1 206 ? 11.251 -4.999 14.881 1.00 72.69 206 ASN A CA 1
ATOM 1600 C C . ASN A 1 206 ? 10.299 -4.507 15.991 1.00 72.69 206 ASN A C 1
ATOM 1602 O O . ASN A 1 206 ? 9.461 -3.640 15.716 1.00 72.69 206 ASN A O 1
ATOM 1606 N N . PRO A 1 207 ? 10.457 -4.951 17.256 1.00 70.94 207 PRO A N 1
ATOM 1607 C CA . PRO A 1 207 ? 9.537 -4.589 18.334 1.00 70.94 207 PRO A CA 1
ATOM 1608 C C . PRO A 1 207 ? 9.633 -3.112 18.740 1.00 70.94 207 PRO A C 1
ATOM 1610 O O . PRO A 1 207 ? 8.831 -2.611 19.529 1.00 70.94 207 PRO A O 1
ATOM 1613 N N . LYS A 1 208 ? 10.648 -2.394 18.242 1.00 76.75 208 LYS A N 1
ATOM 1614 C CA . LYS A 1 208 ? 10.822 -0.962 18.491 1.00 76.75 208 LYS A CA 1
ATOM 1615 C C . LYS A 1 208 ? 10.076 -0.092 17.478 1.00 76.75 208 LYS A C 1
ATOM 1617 O O . LYS A 1 208 ? 9.908 1.095 17.773 1.00 76.75 208 LYS A O 1
ATOM 1622 N N . SER A 1 209 ? 9.634 -0.661 16.350 1.00 79.50 209 SER A N 1
ATOM 1623 C CA . SER A 1 209 ? 8.831 0.038 15.338 1.00 79.50 209 SER A CA 1
ATOM 1624 C C . SER A 1 209 ? 7.515 0.543 15.936 1.00 79.50 209 SER A C 1
ATOM 1626 O O . SER A 1 209 ? 7.015 -0.003 16.925 1.00 79.50 209 SER A O 1
ATOM 1628 N N . TRP A 1 210 ? 6.987 1.645 15.404 1.00 83.06 210 TRP A N 1
ATOM 1629 C CA . TRP A 1 210 ? 5.743 2.207 15.928 1.00 83.06 210 TRP A CA 1
ATOM 1630 C C . TRP A 1 210 ? 4.544 1.365 15.474 1.00 83.06 210 TRP A C 1
ATOM 1632 O O . TRP A 1 210 ? 3.628 1.163 16.266 1.00 83.06 210 TRP A O 1
ATOM 1642 N N . GLU A 1 211 ? 4.610 0.800 14.265 1.00 85.88 211 GLU A N 1
ATOM 1643 C CA . GLU A 1 211 ? 3.638 -0.123 13.681 1.00 85.88 211 GLU A CA 1
ATOM 1644 C C . GLU A 1 211 ? 3.379 -1.303 14.623 1.00 85.88 211 GLU A C 1
ATOM 1646 O O . GLU A 1 211 ? 2.242 -1.559 15.011 1.00 85.88 211 GLU A O 1
ATOM 1651 N N . ASP A 1 212 ? 4.442 -1.991 15.058 1.00 87.38 212 ASP A N 1
ATOM 1652 C CA . ASP A 1 212 ? 4.324 -3.151 15.945 1.00 87.38 212 ASP A CA 1
ATOM 1653 C C . ASP A 1 212 ? 3.801 -2.780 17.339 1.00 87.38 212 ASP A C 1
ATOM 1655 O O . ASP A 1 212 ? 2.979 -3.497 17.913 1.00 87.38 212 ASP A O 1
ATOM 1659 N N . LYS A 1 213 ? 4.219 -1.631 17.884 1.00 89.38 213 LYS A N 1
ATOM 1660 C CA . LYS A 1 213 ? 3.706 -1.139 19.173 1.00 89.38 213 LYS A CA 1
ATOM 1661 C C . LYS A 1 213 ? 2.212 -0.838 19.103 1.00 89.38 213 LYS A C 1
ATOM 1663 O O . LYS A 1 213 ? 1.470 -1.253 19.994 1.00 89.38 213 LYS A O 1
ATOM 1668 N N . VAL A 1 214 ? 1.778 -0.124 18.063 1.00 89.88 214 VAL A N 1
ATOM 1669 C CA . VAL A 1 214 ? 0.367 0.219 17.849 1.00 89.88 214 VAL A CA 1
ATOM 1670 C C . VAL A 1 214 ? -0.444 -1.051 17.616 1.00 89.88 214 VAL A C 1
ATOM 1672 O O . VAL A 1 214 ? -1.457 -1.241 18.283 1.00 89.88 214 VAL A O 1
ATOM 1675 N N . TRP A 1 215 ? 0.036 -1.969 16.774 1.00 93.00 215 TRP A N 1
ATOM 1676 C CA . TRP A 1 215 ? -0.594 -3.269 16.552 1.00 93.00 215 TRP A CA 1
ATOM 1677 C C . TRP A 1 215 ? -0.826 -4.045 17.851 1.00 93.00 215 TRP A C 1
ATOM 1679 O O . TRP A 1 215 ? -1.958 -4.411 18.167 1.00 93.00 215 TRP A O 1
ATOM 1689 N N . LYS A 1 216 ? 0.224 -4.239 18.657 1.00 93.69 216 LYS A N 1
ATOM 1690 C CA . LYS A 1 216 ? 0.125 -4.945 19.944 1.00 93.69 216 LYS A CA 1
ATOM 1691 C C . LYS A 1 216 ? -0.846 -4.264 20.904 1.00 93.69 216 LYS A C 1
ATOM 1693 O O . LYS A 1 216 ? -1.597 -4.950 21.594 1.00 93.69 216 LYS A O 1
ATOM 1698 N N . ALA A 1 217 ? -0.858 -2.932 20.945 1.00 94.69 217 ALA A N 1
ATOM 1699 C CA . ALA A 1 217 ? -1.806 -2.180 21.760 1.00 94.69 217 ALA A CA 1
ATOM 1700 C C . ALA A 1 217 ? -3.259 -2.366 21.279 1.00 94.69 217 ALA A C 1
ATOM 1702 O O . ALA A 1 217 ? -4.145 -2.569 22.108 1.00 94.69 217 ALA A O 1
ATOM 1703 N N . MET A 1 218 ? -3.500 -2.374 19.963 1.00 95.44 218 MET A N 1
ATOM 1704 C CA . MET A 1 218 ? -4.822 -2.635 19.379 1.00 95.44 218 MET A CA 1
ATOM 1705 C C . MET A 1 218 ? -5.311 -4.055 19.671 1.00 95.44 218 MET A C 1
ATOM 1707 O O . MET A 1 218 ? -6.443 -4.224 20.115 1.00 95.44 218 MET A O 1
ATOM 1711 N N . VAL A 1 219 ? -4.462 -5.070 19.477 1.00 95.50 219 VAL A N 1
ATOM 1712 C CA . VAL A 1 219 ? -4.793 -6.475 19.780 1.00 95.50 219 VAL A CA 1
ATOM 1713 C C . VAL A 1 219 ? -5.062 -6.662 21.272 1.00 95.50 219 VAL A C 1
ATOM 1715 O O . VAL A 1 219 ? -5.999 -7.359 21.645 1.00 95.50 219 VAL A O 1
ATOM 1718 N N . LYS A 1 220 ? -4.285 -6.003 22.140 1.00 96.19 220 LYS A N 1
ATOM 1719 C CA . LYS A 1 220 ? -4.513 -6.043 23.589 1.00 96.19 220 LYS A CA 1
ATOM 1720 C C . LYS A 1 220 ? -5.858 -5.423 23.977 1.00 96.19 220 LYS A C 1
ATOM 1722 O O . LYS A 1 220 ? -6.535 -5.964 24.846 1.00 96.19 220 LYS A O 1
ATOM 1727 N N . ARG A 1 221 ? -6.223 -4.284 23.383 1.00 95.12 221 ARG A N 1
ATOM 1728 C CA . ARG A 1 221 ? -7.478 -3.585 23.695 1.00 95.12 221 ARG A CA 1
ATOM 1729 C C . ARG A 1 221 ? -8.700 -4.314 23.135 1.00 95.12 221 ARG A C 1
ATOM 1731 O O . ARG A 1 221 ? -9.713 -4.405 23.819 1.00 95.12 221 ARG A O 1
ATOM 1738 N N . TRP A 1 222 ? -8.596 -4.830 21.913 1.00 94.38 222 TRP A N 1
ATOM 1739 C CA . TRP A 1 222 ? -9.690 -5.467 21.178 1.00 94.38 222 TRP A CA 1
ATOM 1740 C C . TRP A 1 222 ? -9.277 -6.868 20.692 1.00 94.38 222 TRP A C 1
ATOM 1742 O O . TRP A 1 222 ? -9.025 -7.055 19.496 1.00 94.38 222 TRP A O 1
ATOM 1752 N N . PRO A 1 223 ? -9.187 -7.858 21.603 1.00 93.31 223 PRO A N 1
ATOM 1753 C CA . PRO A 1 223 ? -8.617 -9.175 21.304 1.00 93.31 223 PRO A CA 1
ATOM 1754 C C . PRO A 1 223 ? -9.503 -10.062 20.422 1.00 93.31 223 PRO A C 1
ATOM 1756 O O . PRO A 1 223 ? -8.993 -10.970 19.775 1.00 93.31 223 PRO A O 1
ATOM 1759 N N . SER A 1 224 ? -10.815 -9.815 20.380 1.00 91.12 224 SER A N 1
ATOM 1760 C CA . SER A 1 224 ? -11.761 -10.580 19.557 1.00 91.12 224 SER A CA 1
ATOM 1761 C C . SER A 1 224 ? -11.795 -10.142 18.092 1.00 91.12 224 SER A C 1
ATOM 1763 O O . SER A 1 224 ? -12.311 -10.877 17.254 1.00 91.12 224 SER A O 1
ATOM 1765 N N . ALA A 1 225 ? -11.274 -8.954 17.772 1.00 92.38 225 ALA A N 1
ATOM 1766 C CA . ALA A 1 225 ? -11.336 -8.420 16.421 1.00 92.38 225 ALA A CA 1
ATOM 1767 C C . ALA A 1 225 ? -10.296 -9.094 15.516 1.00 92.38 225 ALA A C 1
ATOM 1769 O O . ALA A 1 225 ? -9.095 -9.124 15.817 1.00 92.38 225 ALA A O 1
ATOM 1770 N N . THR A 1 226 ? -10.762 -9.590 14.371 1.00 94.44 226 THR A N 1
ATOM 1771 C CA . THR A 1 226 ? -9.926 -10.257 13.370 1.00 94.44 226 THR A CA 1
ATOM 1772 C C . THR A 1 226 ? -8.891 -9.299 12.776 1.00 94.44 226 THR A C 1
ATOM 1774 O O . THR A 1 226 ? -9.198 -8.113 12.618 1.00 94.44 226 THR A O 1
ATOM 1777 N N . PRO A 1 227 ? -7.684 -9.759 12.405 1.00 94.94 227 PRO A N 1
ATOM 1778 C CA . PRO A 1 227 ? -6.670 -8.912 11.782 1.00 94.94 227 PRO A CA 1
ATOM 1779 C C . PRO A 1 227 ? -7.154 -8.257 10.487 1.00 94.94 227 PRO A C 1
ATOM 1781 O O . PRO A 1 227 ? -7.517 -8.961 9.549 1.00 94.94 227 PRO A O 1
ATOM 1784 N N . PHE A 1 228 ? -7.172 -6.921 10.425 1.00 95.44 228 PHE A N 1
ATOM 1785 C CA . PHE A 1 228 ? -7.582 -6.167 9.227 1.00 95.44 228 PHE A CA 1
ATOM 1786 C C . PHE A 1 228 ? -8.978 -6.542 8.695 1.00 95.44 228 PHE A C 1
ATOM 1788 O O . PHE A 1 228 ? -9.270 -6.360 7.515 1.00 95.44 228 PHE A O 1
ATOM 1795 N N . GLY A 1 229 ? -9.842 -7.086 9.564 1.00 94.12 229 GLY A N 1
ATOM 1796 C CA . GLY A 1 229 ? -11.177 -7.566 9.198 1.00 94.12 229 GLY A CA 1
ATOM 1797 C C . GLY A 1 229 ? -11.190 -8.839 8.340 1.00 94.12 229 GLY A C 1
ATOM 1798 O O . GLY A 1 229 ? -12.232 -9.182 7.780 1.00 94.12 229 GLY A O 1
ATOM 1799 N N . LEU A 1 230 ? -10.051 -9.526 8.207 1.00 97.12 230 LEU A N 1
ATOM 1800 C CA . LEU A 1 230 ? -9.928 -10.754 7.428 1.00 97.12 230 LEU A CA 1
ATOM 1801 C C . LEU A 1 230 ? -10.395 -11.966 8.234 1.00 97.12 230 LEU A C 1
ATOM 1803 O O . LEU A 1 230 ? -9.930 -12.219 9.345 1.00 97.12 230 LEU A O 1
ATOM 1807 N N . THR A 1 231 ? -11.275 -12.751 7.631 1.00 97.00 231 THR A N 1
ATOM 1808 C CA . THR A 1 231 ? -11.644 -14.087 8.112 1.00 97.00 231 THR A CA 1
ATOM 1809 C C . THR A 1 231 ? -10.471 -15.063 7.985 1.00 97.00 231 THR A C 1
ATOM 1811 O O . THR A 1 231 ? -9.505 -14.819 7.254 1.00 97.00 231 THR A O 1
ATOM 1814 N N . ALA A 1 232 ? -10.553 -16.201 8.677 1.00 96.31 232 ALA A N 1
ATOM 1815 C CA . ALA A 1 232 ? -9.533 -17.244 8.581 1.00 96.31 232 ALA A CA 1
ATOM 1816 C C . ALA A 1 232 ? -9.385 -17.762 7.139 1.00 96.31 232 ALA A C 1
ATOM 1818 O O . ALA A 1 232 ? -8.270 -18.001 6.670 1.00 96.31 232 ALA A O 1
ATOM 1819 N N . GLU A 1 233 ? -10.500 -17.874 6.419 1.00 97.56 233 GLU A N 1
ATOM 1820 C CA . GLU A 1 233 ? -10.574 -18.294 5.024 1.00 97.56 233 GLU A CA 1
ATOM 1821 C C . GLU A 1 233 ? -9.909 -17.271 4.096 1.00 97.56 233 GLU A C 1
ATOM 1823 O O . GLU A 1 233 ? -9.109 -17.643 3.236 1.00 97.56 233 GLU A O 1
ATOM 1828 N N . GLU A 1 234 ? -10.169 -15.977 4.297 1.00 98.00 234 GLU A N 1
ATOM 1829 C CA . GLU A 1 234 ? -9.525 -14.905 3.528 1.00 98.00 234 GLU A CA 1
ATOM 1830 C C . GLU A 1 234 ? -8.015 -14.852 3.771 1.00 98.00 234 GLU A C 1
ATOM 1832 O O . GLU A 1 234 ? -7.255 -14.643 2.827 1.00 98.00 234 GLU A O 1
ATOM 1837 N N . ILE A 1 235 ? -7.556 -15.112 4.998 1.00 97.19 235 ILE A N 1
ATOM 1838 C CA . ILE A 1 235 ? -6.121 -15.236 5.289 1.00 97.19 235 ILE A CA 1
ATOM 1839 C C . ILE A 1 235 ? -5.511 -16.398 4.490 1.00 97.19 235 ILE A C 1
ATOM 1841 O O . ILE A 1 235 ? -4.420 -16.244 3.938 1.00 97.19 235 ILE A O 1
ATOM 1845 N N . GLN A 1 236 ? -6.201 -17.539 4.359 1.00 96.56 236 GLN A N 1
ATOM 1846 C CA . GLN A 1 236 ? -5.710 -18.637 3.511 1.00 96.56 236 GLN A CA 1
ATOM 1847 C C . GLN A 1 236 ? -5.684 -18.263 2.026 1.00 96.56 236 GLN A C 1
ATOM 1849 O O . GLN A 1 236 ? -4.733 -18.617 1.331 1.00 96.56 236 GLN A O 1
ATOM 1854 N N . VAL A 1 237 ? -6.687 -17.530 1.534 1.00 97.56 237 VAL A N 1
ATOM 1855 C CA . VAL A 1 237 ? -6.681 -17.001 0.161 1.00 97.56 237 VAL A CA 1
ATOM 1856 C C . VAL A 1 237 ? -5.470 -16.090 -0.052 1.00 97.56 237 VAL A C 1
ATOM 1858 O O . VAL A 1 237 ? -4.707 -16.299 -0.991 1.00 97.56 237 VAL A O 1
ATOM 1861 N N . ALA A 1 238 ? -5.230 -15.138 0.850 1.00 95.19 238 ALA A N 1
ATOM 1862 C CA . ALA A 1 238 ? -4.087 -14.235 0.768 1.00 95.19 238 ALA A CA 1
ATOM 1863 C C . ALA A 1 238 ? -2.742 -14.982 0.784 1.00 95.19 238 ALA A C 1
ATOM 1865 O O . ALA A 1 238 ? -1.863 -14.676 -0.020 1.00 95.19 238 ALA A O 1
ATOM 1866 N N . ARG A 1 239 ? -2.596 -16.001 1.644 1.00 92.75 239 ARG A N 1
ATOM 1867 C CA . ARG A 1 239 ? -1.401 -16.861 1.696 1.00 92.75 239 ARG A CA 1
ATOM 1868 C C . ARG A 1 239 ? -1.130 -17.513 0.347 1.00 92.75 239 ARG A C 1
ATOM 1870 O O . ARG A 1 239 ? -0.041 -17.363 -0.194 1.00 92.75 239 ARG A O 1
ATOM 1877 N N . ARG A 1 240 ? -2.127 -18.190 -0.229 1.00 93.75 240 ARG A N 1
ATOM 1878 C CA . ARG A 1 240 ? -1.971 -18.842 -1.537 1.00 93.75 240 ARG A CA 1
ATOM 1879 C C . ARG A 1 240 ? -1.647 -17.834 -2.645 1.00 93.75 240 ARG A C 1
ATOM 1881 O O . ARG A 1 240 ? -0.779 -18.103 -3.470 1.00 93.75 240 ARG A O 1
ATOM 1888 N N . ALA A 1 241 ? -2.278 -16.658 -2.630 1.00 93.25 241 ALA A N 1
ATOM 1889 C CA . ALA A 1 241 ? -2.032 -15.613 -3.622 1.00 93.25 241 ALA A CA 1
ATOM 1890 C C . ALA A 1 241 ? -0.585 -15.081 -3.591 1.00 93.25 241 ALA A C 1
ATOM 1892 O O . ALA A 1 241 ? 0.003 -14.884 -4.654 1.00 93.25 241 ALA A O 1
ATOM 1893 N N . ILE A 1 242 ? 0.027 -14.916 -2.407 1.00 88.31 242 ILE A N 1
ATOM 1894 C CA . ILE A 1 242 ? 1.454 -14.549 -2.290 1.00 88.31 242 ILE A CA 1
ATOM 1895 C C . ILE A 1 242 ? 2.362 -15.585 -2.971 1.00 88.31 242 ILE A C 1
ATOM 1897 O O . ILE A 1 242 ? 3.387 -15.219 -3.546 1.00 88.31 242 ILE A O 1
ATOM 1901 N N . HIS A 1 243 ? 1.960 -16.856 -2.960 1.00 87.75 243 HIS A N 1
ATOM 1902 C CA . HIS A 1 243 ? 2.652 -17.964 -3.621 1.00 87.75 243 HIS A CA 1
ATOM 1903 C C . HIS A 1 243 ? 2.192 -18.204 -5.070 1.00 87.75 243 HIS A C 1
ATOM 1905 O O . HIS A 1 243 ? 2.346 -19.307 -5.588 1.00 87.75 243 HIS A O 1
ATOM 1911 N N . ASN A 1 244 ? 1.654 -17.180 -5.739 1.00 90.75 244 ASN A N 1
ATOM 1912 C CA . ASN A 1 244 ? 1.265 -17.222 -7.152 1.00 90.75 244 ASN A CA 1
ATOM 1913 C C . ASN A 1 244 ? 0.135 -18.218 -7.507 1.00 90.75 244 ASN A C 1
ATOM 1915 O O . ASN A 1 244 ? -0.022 -18.565 -8.675 1.00 90.75 244 ASN A O 1
ATOM 1919 N N . ASP A 1 245 ? -0.711 -18.630 -6.554 1.00 93.88 245 ASP A N 1
ATOM 1920 C CA . ASP A 1 245 ? -1.973 -19.318 -6.881 1.00 93.88 245 ASP A CA 1
ATOM 1921 C C . ASP A 1 245 ? -2.907 -18.350 -7.631 1.00 93.88 245 ASP A C 1
ATOM 1923 O O . ASP A 1 245 ? -3.459 -17.415 -7.043 1.00 93.88 245 ASP A O 1
ATOM 1927 N N . LEU A 1 246 ? -3.097 -18.579 -8.935 1.00 94.50 246 LEU A N 1
ATOM 1928 C CA . LEU A 1 246 ? -3.912 -17.728 -9.809 1.00 94.50 246 LEU A CA 1
ATOM 1929 C C . LEU A 1 246 ? -5.387 -17.671 -9.383 1.00 94.50 246 LEU A C 1
ATOM 1931 O O . LEU A 1 246 ? -6.011 -16.612 -9.471 1.00 94.50 246 LEU A O 1
ATOM 1935 N N . GLY A 1 247 ? -5.946 -18.768 -8.864 1.00 95.94 247 GLY A N 1
ATOM 1936 C CA . GLY A 1 247 ? -7.319 -18.801 -8.359 1.00 95.94 247 GLY A CA 1
ATOM 1937 C C . GLY A 1 247 ? -7.484 -17.958 -7.094 1.00 95.94 247 GLY A C 1
ATOM 1938 O O . GLY A 1 247 ? -8.493 -17.270 -6.920 1.00 95.94 247 GLY A O 1
ATOM 1939 N N . ALA A 1 248 ? -6.472 -17.955 -6.227 1.00 97.06 248 ALA A N 1
ATOM 1940 C CA . ALA A 1 248 ? -6.429 -17.080 -5.062 1.00 97.06 248 ALA A CA 1
ATOM 1941 C C . ALA A 1 248 ? -6.177 -15.611 -5.443 1.00 97.06 248 ALA A C 1
ATOM 1943 O O . ALA A 1 248 ? -6.827 -14.720 -4.899 1.00 97.06 248 ALA A O 1
ATOM 1944 N N . ILE A 1 249 ? -5.302 -15.348 -6.419 1.00 95.88 249 ILE A N 1
ATOM 1945 C CA . ILE A 1 249 ? -5.055 -14.003 -6.958 1.00 95.88 249 ILE A CA 1
ATOM 1946 C C . ILE A 1 249 ? -6.348 -13.389 -7.499 1.00 95.88 249 ILE A C 1
ATOM 1948 O O . ILE A 1 249 ? -6.659 -12.243 -7.176 1.00 95.88 249 ILE A O 1
ATOM 1952 N N . ARG A 1 250 ? -7.139 -14.150 -8.267 1.00 97.12 250 ARG A N 1
ATOM 1953 C CA . ARG A 1 250 ? -8.447 -13.695 -8.767 1.00 97.12 250 ARG A CA 1
ATOM 1954 C C . ARG A 1 250 ? -9.362 -13.248 -7.627 1.00 97.12 250 ARG A C 1
ATOM 1956 O O . ARG A 1 250 ? -9.950 -12.177 -7.708 1.00 97.12 250 ARG A O 1
ATOM 1963 N N . GLN A 1 251 ? -9.419 -14.014 -6.538 1.00 97.38 251 GLN A N 1
ATOM 1964 C CA . GLN A 1 251 ? -10.211 -13.649 -5.360 1.00 97.38 251 GLN A CA 1
ATOM 1965 C C . GLN A 1 251 ? -9.688 -12.387 -4.665 1.00 97.38 251 GLN A C 1
ATOM 1967 O O . GLN A 1 251 ? -10.489 -11.546 -4.270 1.00 97.38 251 GLN A O 1
ATOM 1972 N N . VAL A 1 252 ? -8.367 -12.225 -4.542 1.00 96.00 252 VAL A N 1
ATOM 1973 C CA . VAL A 1 252 ? -7.755 -11.008 -3.979 1.00 96.00 252 VAL A CA 1
ATOM 1974 C C . VAL A 1 252 ? -8.074 -9.774 -4.830 1.00 96.00 252 VAL A C 1
ATOM 1976 O O . VAL A 1 252 ? -8.346 -8.705 -4.286 1.00 96.00 252 VAL A O 1
ATOM 1979 N N . VAL A 1 253 ? -8.109 -9.906 -6.159 1.00 95.31 253 VAL A N 1
ATOM 1980 C CA . VAL A 1 253 ? -8.485 -8.804 -7.059 1.00 95.31 253 VAL A CA 1
ATOM 1981 C C . VAL A 1 253 ? -9.937 -8.363 -6.852 1.00 95.31 253 VAL A C 1
ATOM 1983 O O . VAL A 1 253 ? -10.217 -7.167 -6.922 1.00 95.31 253 VAL A O 1
ATOM 1986 N N . GLU A 1 254 ? -10.856 -9.269 -6.507 1.00 95.50 254 GLU A N 1
ATOM 1987 C CA . GLU A 1 254 ? -12.228 -8.879 -6.144 1.00 95.50 254 GLU A CA 1
ATOM 1988 C C . GLU A 1 254 ? -12.271 -7.976 -4.899 1.00 95.50 254 GLU A C 1
ATOM 1990 O O . GLU A 1 254 ? -13.157 -7.130 -4.773 1.00 95.50 254 GLU A O 1
ATOM 1995 N N . TRP A 1 255 ? -11.285 -8.074 -4.002 1.00 94.31 255 TRP A N 1
ATOM 1996 C CA . TRP A 1 255 ? -11.191 -7.183 -2.840 1.00 94.31 255 TRP A CA 1
ATOM 1997 C C . TRP A 1 255 ? -10.837 -5.760 -3.274 1.00 94.31 255 TRP A C 1
ATOM 1999 O O . TRP A 1 255 ? -11.412 -4.802 -2.766 1.00 94.31 255 TRP A O 1
ATOM 2009 N N . LEU A 1 256 ? -9.939 -5.626 -4.254 1.00 90.38 256 LEU A N 1
ATOM 2010 C CA . LEU A 1 256 ? -9.575 -4.341 -4.856 1.00 90.38 256 LEU A CA 1
ATOM 2011 C C . LEU A 1 256 ? -10.724 -3.740 -5.668 1.00 90.38 256 LEU A C 1
ATOM 2013 O O . LEU A 1 256 ? -10.884 -2.522 -5.698 1.00 90.38 256 LEU A O 1
ATOM 2017 N N . LYS A 1 257 ? -11.547 -4.578 -6.308 1.00 90.81 257 LYS A N 1
ATOM 2018 C CA . LYS A 1 257 ? -12.734 -4.124 -7.045 1.00 90.81 257 LYS A CA 1
ATOM 2019 C C . LYS A 1 257 ? -13.813 -3.524 -6.150 1.00 90.81 257 LYS A C 1
ATOM 2021 O O . LYS A 1 257 ? -14.526 -2.638 -6.609 1.00 90.81 257 LYS A O 1
ATOM 2026 N N . ALA A 1 258 ? -13.917 -4.001 -4.912 1.00 87.12 258 ALA A N 1
ATOM 2027 C CA . ALA A 1 258 ? -14.884 -3.521 -3.930 1.00 87.12 258 ALA A CA 1
ATOM 2028 C C . ALA A 1 258 ? -14.450 -2.231 -3.211 1.00 87.12 258 ALA A C 1
ATOM 2030 O O . ALA A 1 258 ? -15.264 -1.611 -2.531 1.00 87.12 258 ALA A O 1
ATOM 2031 N N . ALA A 1 259 ? -13.179 -1.842 -3.323 1.00 82.12 259 ALA A N 1
ATOM 2032 C CA . ALA A 1 259 ? -12.627 -0.681 -2.641 1.00 82.12 259 ALA A CA 1
ATOM 2033 C C . ALA A 1 259 ? -12.665 0.595 -3.489 1.00 82.12 259 ALA A C 1
ATOM 2035 O O . ALA A 1 259 ? -12.814 0.528 -4.715 1.00 82.12 259 ALA A O 1
ATOM 2036 N N . PRO A 1 260 ? -12.491 1.767 -2.848 1.00 77.94 260 PRO A N 1
ATOM 2037 C CA . PRO A 1 260 ? -12.342 3.007 -3.583 1.00 77.94 260 PRO A CA 1
ATOM 2038 C C . PRO A 1 260 ? -11.149 2.946 -4.536 1.00 77.94 260 PRO A C 1
ATOM 2040 O O . PRO A 1 260 ? -10.125 2.305 -4.275 1.00 77.94 260 PRO A O 1
ATOM 2043 N N . ARG A 1 261 ? -11.305 3.632 -5.662 1.00 82.81 261 ARG A N 1
ATOM 2044 C CA . ARG A 1 261 ? -10.342 3.636 -6.759 1.00 82.81 261 ARG A CA 1
ATOM 2045 C C . ARG A 1 261 ? -9.124 4.505 -6.404 1.00 82.81 261 ARG A C 1
ATOM 2047 O O . ARG A 1 261 ? -9.221 5.365 -5.526 1.00 82.81 261 ARG A O 1
ATOM 2054 N N . PRO A 1 262 ? -7.955 4.248 -7.011 1.00 81.62 262 PRO A N 1
ATOM 2055 C CA . PRO A 1 262 ? -6.780 5.070 -6.797 1.00 81.62 262 PRO A CA 1
ATOM 2056 C C . PRO A 1 262 ? -6.940 6.376 -7.575 1.00 81.62 262 PRO A C 1
ATOM 2058 O O . PRO A 1 262 ? -7.595 6.393 -8.616 1.00 81.62 262 PRO A O 1
ATOM 2061 N N . HIS A 1 263 ? -6.290 7.447 -7.119 1.00 80.44 263 HIS A N 1
ATOM 2062 C CA . HIS A 1 263 ? -6.267 8.697 -7.880 1.00 80.44 263 HIS A CA 1
ATOM 2063 C C . HIS A 1 263 ? -5.477 8.562 -9.194 1.00 80.44 263 HIS A C 1
ATOM 2065 O O . HIS A 1 263 ? -5.869 9.111 -10.220 1.00 80.44 263 HIS A O 1
ATOM 2071 N N . TRP A 1 264 ? -4.382 7.792 -9.186 1.00 83.75 264 TRP A N 1
ATOM 2072 C CA . TRP A 1 264 ? -3.558 7.582 -10.377 1.00 83.75 264 TRP A CA 1
ATOM 2073 C C . TRP A 1 264 ? -3.584 6.135 -10.867 1.00 83.75 264 TRP A C 1
ATOM 2075 O O . TRP A 1 264 ? -3.716 5.206 -10.067 1.00 83.75 264 TRP A O 1
ATOM 2085 N N . PRO A 1 265 ? -3.405 5.920 -12.179 1.00 89.25 265 PRO A N 1
ATOM 2086 C CA . PRO A 1 265 ? -3.298 4.589 -12.745 1.00 89.25 265 PRO A CA 1
ATOM 2087 C C . PRO A 1 265 ? -1.966 3.904 -12.412 1.00 89.25 265 PRO A C 1
ATOM 2089 O O . PRO A 1 265 ? -0.876 4.439 -12.640 1.00 89.25 265 PRO A O 1
ATOM 2092 N N . PHE A 1 266 ? -2.067 2.651 -11.982 1.00 90.88 266 PHE A N 1
ATOM 2093 C CA . PHE A 1 266 ? -0.963 1.742 -11.720 1.00 90.88 266 PHE A CA 1
ATOM 2094 C C . PHE A 1 266 ? -1.057 0.487 -12.587 1.00 90.88 266 PHE A C 1
ATOM 2096 O O . PHE A 1 266 ? -2.141 0.008 -12.921 1.00 90.88 266 PHE A O 1
ATOM 2103 N N . THR A 1 267 ? 0.100 -0.085 -12.895 1.00 93.94 267 THR A N 1
ATOM 2104 C CA . THR A 1 267 ? 0.218 -1.440 -13.432 1.00 93.94 267 THR A CA 1
ATOM 2105 C C . THR A 1 267 ? 1.075 -2.250 -12.477 1.00 93.94 267 THR A C 1
ATOM 2107 O O . THR A 1 267 ? 2.193 -1.846 -12.169 1.00 93.94 267 THR A O 1
ATOM 2110 N N . ILE A 1 268 ? 0.566 -3.388 -12.017 1.00 94.31 268 ILE A N 1
ATOM 2111 C CA . ILE A 1 268 ? 1.318 -4.343 -11.202 1.00 94.31 268 ILE A CA 1
ATOM 2112 C C . ILE A 1 268 ? 1.410 -5.642 -11.987 1.00 94.31 268 ILE A C 1
ATOM 2114 O O . ILE A 1 268 ? 0.403 -6.125 -12.499 1.00 94.31 268 ILE A O 1
ATOM 2118 N N . ALA A 1 269 ? 2.594 -6.227 -12.079 1.00 95.25 269 ALA A N 1
ATOM 2119 C CA . ALA A 1 269 ? 2.779 -7.510 -12.732 1.00 95.25 269 ALA A CA 1
ATOM 2120 C C . ALA A 1 269 ? 3.451 -8.505 -11.800 1.00 95.25 269 ALA A C 1
ATOM 2122 O O . ALA A 1 269 ? 4.403 -8.168 -11.092 1.00 95.25 269 ALA A O 1
ATOM 2123 N N . ARG A 1 270 ? 2.972 -9.746 -11.864 1.00 94.00 270 ARG A N 1
ATOM 2124 C CA . ARG A 1 270 ? 3.561 -10.889 -11.174 1.00 94.00 270 ARG A CA 1
ATOM 2125 C C . ARG A 1 270 ? 4.119 -11.859 -12.196 1.00 94.00 270 ARG A C 1
ATOM 2127 O O . ARG A 1 270 ? 3.433 -12.215 -13.155 1.00 94.00 270 ARG A O 1
ATOM 2134 N N . GLY A 1 271 ? 5.353 -12.277 -11.970 1.00 92.19 271 GLY A N 1
ATOM 2135 C CA . GLY A 1 271 ? 5.965 -13.393 -12.667 1.00 92.19 271 GLY A CA 1
ATOM 2136 C C . GLY A 1 271 ? 6.187 -14.591 -11.751 1.00 92.19 271 GLY A C 1
ATOM 2137 O O . GLY A 1 271 ? 5.935 -14.529 -10.545 1.00 92.19 271 GLY A O 1
ATOM 2138 N N . ASP A 1 272 ? 6.710 -15.669 -12.326 1.00 90.38 272 ASP A N 1
ATOM 2139 C CA . ASP A 1 272 ? 7.145 -16.873 -11.605 1.00 90.38 272 ASP A CA 1
ATOM 2140 C C . ASP A 1 272 ? 8.177 -16.558 -10.509 1.00 90.38 272 ASP A C 1
ATOM 2142 O O . ASP A 1 272 ? 8.188 -17.193 -9.456 1.00 90.38 272 ASP A O 1
ATOM 2146 N N . ARG A 1 273 ? 9.017 -15.545 -10.746 1.00 89.31 273 ARG A N 1
ATOM 2147 C CA . ARG A 1 273 ? 10.158 -15.192 -9.891 1.00 89.31 273 ARG A CA 1
ATOM 2148 C C . ARG A 1 273 ? 10.293 -13.706 -9.568 1.00 89.31 273 ARG A C 1
ATOM 2150 O O . ARG A 1 273 ? 11.321 -13.294 -9.029 1.00 89.31 273 ARG A O 1
ATOM 2157 N N . TYR A 1 274 ? 9.304 -12.891 -9.925 1.00 91.12 274 TYR A N 1
ATOM 2158 C CA . TYR A 1 274 ? 9.374 -11.444 -9.746 1.00 91.12 274 TYR A CA 1
ATOM 2159 C C . TYR A 1 274 ? 8.015 -10.813 -9.471 1.00 91.12 274 TYR A C 1
ATOM 2161 O O . TYR A 1 274 ? 6.961 -11.356 -9.803 1.00 91.12 274 TYR A O 1
ATOM 2169 N N . VAL A 1 275 ? 8.061 -9.595 -8.945 1.00 92.62 275 VAL A N 1
ATOM 2170 C CA . VAL A 1 275 ? 6.925 -8.679 -8.923 1.00 92.62 275 VAL A CA 1
ATOM 2171 C C . VAL A 1 275 ? 7.423 -7.272 -9.242 1.00 92.62 275 VAL A C 1
ATOM 2173 O O . VAL A 1 275 ? 8.531 -6.888 -8.860 1.00 92.62 275 VAL A O 1
ATOM 2176 N N . TRP A 1 276 ? 6.636 -6.497 -9.981 1.00 93.31 276 TRP A N 1
ATOM 2177 C CA . TRP A 1 276 ? 6.915 -5.078 -10.186 1.00 93.31 276 TRP A CA 1
ATOM 2178 C C . TRP A 1 276 ? 5.635 -4.257 -10.238 1.00 93.31 276 TRP A C 1
ATOM 2180 O O . TRP A 1 276 ? 4.582 -4.750 -10.634 1.00 93.31 276 TRP A O 1
ATOM 2190 N N . MET A 1 277 ? 5.748 -2.990 -9.857 1.00 93.44 277 MET A N 1
ATOM 2191 C CA . MET A 1 277 ? 4.688 -1.995 -9.946 1.00 93.44 277 MET A CA 1
ATOM 2192 C C . MET A 1 277 ? 5.199 -0.758 -10.679 1.00 93.44 277 MET A C 1
ATOM 2194 O O . MET A 1 277 ? 6.340 -0.329 -10.489 1.00 93.44 277 MET A O 1
ATOM 2198 N N . LEU A 1 278 ? 4.335 -0.190 -11.511 1.00 93.38 278 LEU A N 1
ATOM 2199 C CA . LEU A 1 278 ? 4.552 1.025 -12.278 1.00 93.38 278 LEU A CA 1
ATOM 2200 C C . LEU A 1 278 ? 3.406 2.005 -12.003 1.00 93.38 278 LEU A C 1
ATOM 2202 O O . LEU A 1 278 ? 2.249 1.690 -12.271 1.00 93.38 278 LEU A O 1
ATOM 2206 N N . ALA A 1 279 ? 3.728 3.209 -11.544 1.00 91.19 279 ALA A N 1
ATOM 2207 C CA . ALA A 1 279 ? 2.830 4.352 -11.538 1.00 91.19 279 ALA A CA 1
ATOM 2208 C C . ALA A 1 279 ? 2.881 4.996 -12.923 1.00 91.19 279 ALA A C 1
ATOM 2210 O O . ALA A 1 279 ? 3.911 5.540 -13.339 1.00 91.19 279 ALA A O 1
ATOM 2211 N N . ARG A 1 280 ? 1.776 4.885 -13.661 1.00 91.19 280 ARG A N 1
ATOM 2212 C CA . ARG A 1 280 ? 1.685 5.369 -15.044 1.00 91.19 280 ARG A CA 1
ATOM 2213 C C . ARG A 1 280 ? 1.604 6.886 -15.100 1.00 91.19 280 ARG A C 1
ATOM 2215 O O . ARG A 1 280 ? 2.087 7.492 -16.052 1.00 91.19 280 ARG A O 1
ATOM 2222 N N . GLU A 1 281 ? 1.051 7.477 -14.057 1.00 88.88 281 GLU A N 1
ATOM 2223 C CA . GLU A 1 281 ? 0.978 8.909 -13.847 1.00 88.88 281 GLU A CA 1
ATOM 2224 C C . GLU A 1 281 ? 1.122 9.181 -12.356 1.00 88.88 281 GLU A C 1
ATOM 2226 O O . GLU A 1 281 ? 0.708 8.372 -11.528 1.00 88.88 281 GLU A O 1
ATOM 2231 N N . VAL A 1 282 ? 1.764 10.289 -12.019 1.00 82.31 282 VAL A N 1
ATOM 2232 C CA . VAL A 1 282 ? 1.793 10.817 -10.662 1.00 82.31 282 VAL A CA 1
ATOM 2233 C C . VAL A 1 282 ? 1.734 12.328 -10.786 1.00 82.31 282 VAL A C 1
ATOM 2235 O O . VAL A 1 282 ? 2.547 12.889 -11.523 1.00 82.31 282 VAL A O 1
ATOM 2238 N N . GLY A 1 283 ? 0.785 12.953 -10.094 1.00 77.31 283 GLY A N 1
ATOM 2239 C CA . GLY A 1 283 ? 0.647 14.406 -10.053 1.00 77.31 283 GLY A CA 1
ATOM 2240 C C . GLY A 1 283 ? 1.793 15.102 -9.316 1.00 77.31 283 GLY A C 1
ATOM 2241 O O . GLY A 1 283 ? 2.731 14.464 -8.825 1.00 77.31 283 GLY A O 1
ATOM 2242 N N . ASP A 1 284 ? 1.694 16.427 -9.237 1.00 72.31 284 ASP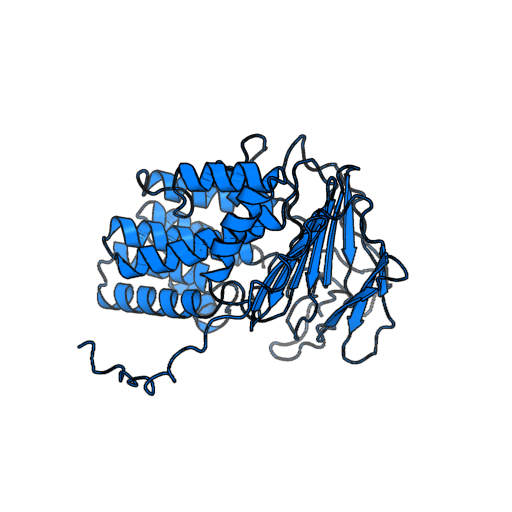 A N 1
ATOM 2243 C CA . ASP A 1 284 ? 2.594 17.236 -8.419 1.00 72.31 284 ASP A CA 1
ATOM 2244 C C . ASP A 1 284 ? 2.453 16.844 -6.940 1.00 72.31 284 ASP A C 1
ATOM 2246 O O . ASP A 1 284 ? 1.399 16.414 -6.470 1.00 72.31 284 ASP A O 1
ATOM 2250 N N . GLY A 1 285 ? 3.527 16.993 -6.174 1.00 66.50 285 GLY A N 1
ATOM 2251 C CA . GLY A 1 285 ? 3.533 16.644 -4.757 1.00 66.50 285 GLY A CA 1
ATOM 2252 C C . GLY A 1 285 ? 4.481 17.527 -3.966 1.00 66.50 285 GLY A C 1
ATOM 2253 O O . GLY A 1 285 ? 5.060 18.473 -4.476 1.00 66.50 285 GLY A O 1
ATOM 2254 N N . SER A 1 286 ? 4.705 17.194 -2.698 1.00 64.44 286 SER A N 1
ATOM 2255 C CA . SER A 1 286 ? 5.751 17.833 -1.888 1.00 64.44 286 SER A CA 1
ATOM 2256 C C . SER A 1 286 ? 6.950 16.926 -1.608 1.00 64.44 286 SER A C 1
ATOM 2258 O O . SER A 1 286 ? 7.822 17.323 -0.843 1.00 64.44 286 SER A O 1
ATOM 2260 N N . THR A 1 287 ? 7.007 15.708 -2.154 1.00 68.69 287 THR A N 1
ATOM 2261 C CA . THR A 1 287 ? 8.221 14.872 -2.173 1.00 68.69 287 THR A CA 1
ATOM 2262 C C . THR A 1 287 ? 8.265 14.047 -3.466 1.00 68.69 287 THR A C 1
ATOM 2264 O O . THR A 1 287 ? 7.230 13.864 -4.108 1.00 68.69 287 THR A O 1
ATOM 2267 N N . GLY A 1 288 ? 9.447 13.560 -3.862 1.00 74.31 288 GLY A N 1
ATOM 2268 C CA . GLY A 1 288 ? 9.642 12.884 -5.149 1.00 74.31 288 GLY A CA 1
ATOM 2269 C C . GLY A 1 288 ? 8.791 11.618 -5.303 1.00 74.31 288 GLY A C 1
ATOM 2270 O O . GLY A 1 288 ? 8.699 10.799 -4.383 1.00 74.31 288 GLY A O 1
ATOM 2271 N N . SER A 1 289 ? 8.171 11.453 -6.470 1.00 80.56 289 SER A N 1
ATOM 2272 C CA . SER A 1 289 ? 7.434 10.254 -6.870 1.00 80.56 289 SER A CA 1
ATOM 2273 C C . SER A 1 289 ? 8.373 9.083 -7.138 1.00 80.56 289 SER A C 1
ATOM 2275 O O . SER A 1 289 ? 9.485 9.271 -7.614 1.00 80.56 289 SER A O 1
ATOM 2277 N N . LEU A 1 290 ? 7.930 7.857 -6.880 1.00 83.75 290 LEU A N 1
ATOM 2278 C CA . LEU A 1 290 ? 8.568 6.648 -7.390 1.00 83.75 290 LEU A CA 1
ATOM 2279 C C . LEU A 1 290 ? 7.700 6.110 -8.518 1.00 83.75 290 LEU A C 1
ATOM 2281 O O . LEU A 1 290 ? 6.569 5.704 -8.266 1.00 83.75 290 LEU A O 1
ATOM 2285 N N . ASN A 1 291 ? 8.216 6.110 -9.743 1.00 89.19 291 ASN A N 1
ATOM 2286 C CA . ASN A 1 291 ? 7.451 5.668 -10.904 1.00 89.19 291 ASN A CA 1
ATOM 2287 C C . ASN A 1 291 ? 7.468 4.156 -11.055 1.00 89.19 291 ASN A C 1
ATOM 2289 O O . ASN A 1 291 ? 6.466 3.593 -11.464 1.00 89.19 291 ASN A O 1
ATOM 2293 N N . PHE A 1 292 ? 8.576 3.493 -10.734 1.00 90.94 292 PHE A N 1
ATOM 2294 C CA . PHE A 1 292 ? 8.680 2.046 -10.879 1.00 90.94 292 PHE A CA 1
ATOM 2295 C C . PHE A 1 292 ? 9.455 1.418 -9.729 1.00 90.94 292 PHE A C 1
ATOM 2297 O O . PHE A 1 292 ? 10.448 1.969 -9.248 1.00 90.94 292 PHE A O 1
ATOM 2304 N N . CYS A 1 293 ? 8.970 0.262 -9.294 1.00 89.00 293 CYS A N 1
ATOM 2305 C CA . CYS A 1 293 ? 9.518 -0.532 -8.212 1.00 89.00 293 CYS A CA 1
ATOM 2306 C C . CYS A 1 293 ? 9.476 -2.003 -8.618 1.00 89.00 293 CYS A C 1
ATOM 2308 O O . CYS A 1 293 ? 8.441 -2.478 -9.083 1.00 89.00 293 CYS A O 1
ATOM 2310 N N . SER A 1 294 ? 10.575 -2.730 -8.447 1.00 90.00 294 SER A N 1
ATOM 2311 C CA . SER A 1 294 ? 10.613 -4.158 -8.751 1.00 90.00 294 SER A CA 1
ATOM 2312 C C . SER A 1 294 ? 11.425 -4.957 -7.752 1.00 90.00 294 SER A C 1
ATOM 2314 O O . SER A 1 294 ? 12.354 -4.444 -7.122 1.00 90.00 294 SER A O 1
ATOM 2316 N N . TRP A 1 295 ? 11.104 -6.243 -7.695 1.00 88.50 295 TRP A N 1
ATOM 2317 C CA . TRP A 1 295 ? 11.814 -7.271 -6.957 1.00 88.50 295 TRP A CA 1
ATOM 2318 C C . TRP A 1 295 ? 11.884 -8.554 -7.780 1.00 88.50 295 TRP A C 1
ATOM 2320 O O . TRP A 1 295 ? 10.938 -8.891 -8.493 1.00 88.50 295 TRP A O 1
ATOM 2330 N N . GLU A 1 296 ? 12.993 -9.270 -7.648 1.00 87.94 296 GLU A N 1
ATOM 2331 C CA . GLU A 1 296 ? 13.240 -10.576 -8.247 1.00 87.94 296 GLU A CA 1
ATOM 2332 C C . GLU A 1 296 ? 13.885 -11.517 -7.217 1.00 87.94 296 GLU A C 1
ATOM 2334 O O . GLU A 1 296 ? 14.688 -11.081 -6.386 1.00 87.94 296 GLU A O 1
ATOM 2339 N N . ILE A 1 297 ? 13.591 -12.818 -7.315 1.00 82.62 297 ILE A N 1
ATOM 2340 C CA . ILE A 1 297 ? 14.089 -13.872 -6.413 1.00 82.62 297 ILE A CA 1
ATOM 2341 C C . ILE A 1 297 ? 15.619 -13.933 -6.316 1.00 82.62 297 ILE A C 1
ATOM 2343 O O . ILE A 1 297 ? 16.168 -14.392 -5.319 1.00 82.62 297 ILE A O 1
ATOM 2347 N N . THR A 1 298 ? 16.328 -13.408 -7.320 1.00 76.50 298 THR A N 1
ATOM 2348 C CA . THR A 1 298 ? 17.789 -13.232 -7.339 1.00 76.50 298 THR A CA 1
ATOM 2349 C C . THR A 1 298 ? 18.268 -12.109 -6.405 1.00 76.50 298 THR A C 1
ATOM 2351 O O . THR A 1 298 ? 19.394 -11.619 -6.515 1.00 76.50 298 THR A O 1
ATOM 2354 N N . PHE A 1 299 ? 17.421 -11.714 -5.448 1.00 74.50 299 PHE A N 1
ATOM 2355 C CA . PHE A 1 299 ? 17.586 -10.620 -4.496 1.00 74.50 299 PHE A CA 1
ATOM 2356 C C . PHE A 1 299 ? 17.691 -9.239 -5.144 1.00 74.50 299 PHE A C 1
ATOM 2358 O O . PHE A 1 299 ? 18.101 -8.272 -4.496 1.00 74.50 299 PHE A O 1
ATOM 2365 N N . PHE A 1 300 ? 17.353 -9.142 -6.422 1.00 79.50 300 PHE A N 1
ATOM 2366 C CA . PHE A 1 300 ? 17.529 -7.936 -7.197 1.00 79.50 300 PHE A CA 1
ATOM 2367 C C . PHE A 1 300 ? 16.316 -7.026 -7.040 1.00 79.50 300 PHE A C 1
ATOM 2369 O O . PHE A 1 300 ? 15.180 -7.417 -7.292 1.00 79.50 300 PHE A O 1
ATOM 2376 N N . THR A 1 301 ? 16.566 -5.794 -6.603 1.00 82.88 301 THR A N 1
ATOM 2377 C CA . THR A 1 301 ? 15.536 -4.773 -6.408 1.00 82.88 301 THR A CA 1
ATOM 2378 C C . THR A 1 301 ? 15.894 -3.523 -7.191 1.00 82.88 301 THR A C 1
ATOM 2380 O O . THR A 1 301 ? 17.070 -3.157 -7.289 1.00 82.88 301 THR A O 1
ATOM 2383 N N . GLN A 1 302 ? 14.887 -2.873 -7.773 1.00 85.25 302 GLN A N 1
ATOM 2384 C CA . GLN A 1 302 ? 15.076 -1.638 -8.529 1.00 85.25 302 GLN A CA 1
ATOM 2385 C C . GLN A 1 302 ? 14.036 -0.598 -8.160 1.00 85.25 302 GLN A C 1
ATOM 2387 O O . GLN A 1 302 ? 12.853 -0.920 -8.076 1.00 85.25 302 GLN A O 1
ATOM 2392 N N . PHE A 1 303 ? 14.474 0.655 -8.053 1.00 86.25 303 PHE A N 1
ATOM 2393 C CA . PHE A 1 303 ? 13.614 1.834 -8.012 1.00 86.25 303 PHE A CA 1
ATOM 2394 C C . PHE A 1 303 ? 13.961 2.753 -9.177 1.00 86.25 303 PHE A C 1
ATOM 2396 O O . PHE A 1 303 ? 15.133 2.969 -9.479 1.00 86.25 303 PHE A O 1
ATOM 2403 N N . LEU A 1 304 ? 12.948 3.335 -9.807 1.00 87.44 304 LEU A N 1
ATOM 2404 C CA . LEU A 1 304 ? 13.122 4.309 -10.876 1.00 87.44 304 LEU A CA 1
ATOM 2405 C C . LEU A 1 304 ? 12.188 5.497 -10.650 1.00 87.44 304 LEU A C 1
ATOM 2407 O O . LEU A 1 304 ? 10.990 5.333 -10.410 1.00 87.44 304 LEU A O 1
ATOM 2411 N N . SER A 1 305 ? 12.756 6.694 -10.755 1.00 85.88 305 SER A N 1
ATOM 2412 C CA . SER A 1 305 ? 12.021 7.951 -10.713 1.00 85.88 305 SER A CA 1
ATOM 2413 C C . SER A 1 305 ? 12.622 8.977 -11.662 1.00 85.88 305 SER A C 1
ATOM 2415 O O . SER A 1 305 ? 13.841 9.030 -11.840 1.00 85.88 305 SER A O 1
ATOM 2417 N N . ALA A 1 306 ? 11.747 9.811 -12.225 1.00 81.56 306 ALA A N 1
ATOM 2418 C CA . ALA A 1 306 ? 12.105 10.972 -13.027 1.00 81.56 306 ALA A CA 1
ATOM 2419 C C . ALA A 1 306 ? 12.483 12.215 -12.202 1.00 81.56 306 ALA A C 1
ATOM 2421 O O . ALA A 1 306 ? 12.884 13.223 -12.787 1.00 81.56 306 ALA A O 1
ATOM 2422 N N . LEU A 1 307 ? 12.373 12.151 -10.871 1.00 78.31 307 LEU A N 1
ATOM 2423 C CA . LEU A 1 307 ? 12.691 13.250 -9.963 1.00 78.31 307 LEU A CA 1
ATOM 2424 C C . LEU A 1 307 ? 13.990 12.974 -9.194 1.00 78.31 307 LEU A C 1
ATOM 2426 O O . LEU A 1 307 ? 14.404 11.837 -8.977 1.00 78.31 307 LEU A O 1
ATOM 2430 N N . ASN A 1 308 ? 14.665 14.021 -8.734 1.00 68.69 308 ASN A N 1
ATOM 2431 C CA . ASN A 1 308 ? 15.842 13.871 -7.866 1.00 68.69 308 ASN A CA 1
ATOM 2432 C C . ASN A 1 308 ? 15.451 13.815 -6.373 1.00 68.69 308 ASN A C 1
ATOM 2434 O O . ASN A 1 308 ? 16.264 13.382 -5.552 1.00 68.69 308 ASN A O 1
ATOM 2438 N N . GLY A 1 309 ? 14.204 14.182 -6.038 1.00 66.38 309 GLY A N 1
ATOM 2439 C CA . GLY A 1 309 ? 13.651 14.223 -4.679 1.00 66.38 309 GLY A CA 1
ATOM 2440 C C . GLY A 1 309 ? 14.251 15.314 -3.798 1.00 66.38 309 GLY A C 1
ATOM 2441 O O . GLY A 1 309 ? 14.153 15.217 -2.575 1.00 66.38 309 GLY A O 1
ATOM 2442 N N . MET A 1 310 ? 14.916 16.304 -4.392 1.00 65.62 310 MET A N 1
ATOM 2443 C CA . MET A 1 310 ? 15.566 17.394 -3.673 1.00 65.62 310 MET A CA 1
ATOM 2444 C C . MET A 1 310 ? 14.515 18.297 -3.040 1.00 65.62 310 MET A C 1
ATOM 2446 O O . MET A 1 310 ? 13.546 18.671 -3.695 1.00 65.62 310 MET A O 1
ATOM 2450 N N . ARG A 1 311 ? 14.725 18.650 -1.769 1.00 58.97 311 ARG A N 1
ATOM 2451 C CA . ARG A 1 311 ? 13.921 19.667 -1.088 1.00 58.97 311 ARG A CA 1
ATOM 2452 C C . ARG A 1 311 ? 14.797 20.836 -0.684 1.00 58.97 311 ARG A C 1
ATOM 2454 O O . ARG A 1 311 ? 15.865 20.617 -0.102 1.00 58.97 311 ARG A O 1
ATOM 2461 N N . LYS A 1 312 ? 14.346 22.068 -0.917 1.00 51.38 312 LYS A N 1
ATOM 2462 C CA . LYS A 1 312 ? 15.031 23.245 -0.362 1.00 51.38 312 LYS A CA 1
ATOM 2463 C C . LYS A 1 312 ? 14.867 23.233 1.161 1.00 51.38 312 LYS A C 1
ATOM 2465 O O . LYS A 1 312 ? 13.773 23.406 1.687 1.00 51.38 312 LYS A O 1
ATOM 2470 N N . SER A 1 313 ? 15.962 23.043 1.898 1.00 43.53 313 SER A N 1
ATOM 2471 C CA . SER A 1 313 ? 15.943 22.898 3.366 1.00 43.53 313 SER A CA 1
ATOM 2472 C C . SER A 1 313 ? 15.505 24.159 4.136 1.00 43.53 313 SER A C 1
ATOM 2474 O O . SER A 1 313 ? 15.292 24.084 5.346 1.00 43.53 313 SER A O 1
ATOM 2476 N N . LYS A 1 314 ? 15.363 25.315 3.466 1.00 46.62 314 LYS A N 1
ATOM 2477 C CA . LYS A 1 314 ? 15.091 26.632 4.081 1.00 46.62 314 LYS A CA 1
ATOM 2478 C C . LYS A 1 314 ? 14.176 27.542 3.258 1.00 46.62 314 LYS A C 1
ATOM 2480 O O . LYS A 1 314 ? 14.290 28.764 3.334 1.00 46.62 314 LYS A O 1
ATOM 2485 N N . ALA A 1 315 ? 13.301 26.978 2.441 1.00 47.31 315 ALA A N 1
ATOM 2486 C CA . ALA A 1 315 ? 12.357 27.809 1.716 1.00 47.31 315 ALA A CA 1
ATOM 2487 C C . ALA A 1 315 ? 11.310 28.383 2.710 1.00 47.31 315 ALA A C 1
ATOM 2489 O O . ALA A 1 315 ? 10.840 27.634 3.577 1.00 47.31 315 ALA A O 1
ATOM 2490 N N . PRO A 1 316 ? 11.002 29.697 2.688 1.00 41.16 316 PRO A N 1
ATOM 2491 C CA . PRO A 1 316 ? 9.979 30.281 3.554 1.00 41.16 316 PRO A CA 1
ATOM 2492 C C . PRO A 1 316 ? 8.643 29.535 3.408 1.00 41.16 316 PRO A C 1
ATOM 2494 O O . PRO A 1 316 ? 8.351 29.045 2.315 1.00 41.16 316 PRO A O 1
ATOM 2497 N N . PRO A 1 317 ? 7.798 29.457 4.453 1.00 41.44 317 PRO A N 1
ATOM 2498 C CA . PRO A 1 317 ? 6.463 28.878 4.319 1.00 41.44 317 PRO A CA 1
ATOM 2499 C C . PRO A 1 317 ? 5.726 29.496 3.118 1.00 41.44 317 PRO A C 1
ATOM 2501 O O . PRO A 1 317 ? 5.523 30.707 3.081 1.00 41.44 317 PRO A O 1
ATOM 2504 N N . GLY A 1 318 ? 5.362 28.676 2.128 1.00 38.25 318 GLY A N 1
ATOM 2505 C CA . GLY A 1 318 ? 4.664 29.122 0.913 1.00 38.25 318 GLY A CA 1
ATOM 2506 C C . GLY A 1 318 ? 5.542 29.412 -0.313 1.00 38.25 318 GLY A C 1
ATOM 2507 O O . GLY A 1 318 ? 4.995 29.695 -1.372 1.00 38.25 318 GLY A O 1
ATOM 2508 N N . GLN A 1 319 ? 6.868 29.297 -0.218 1.00 40.84 319 GLN A N 1
ATOM 2509 C CA . GLN A 1 319 ? 7.755 29.236 -1.383 1.00 40.84 319 GLN A CA 1
ATOM 2510 C C . GLN A 1 319 ? 8.464 27.895 -1.355 1.00 40.84 319 GLN A C 1
ATOM 2512 O O . GLN A 1 319 ? 9.238 27.645 -0.446 1.00 40.84 319 GLN A O 1
ATOM 2517 N N . VAL A 1 320 ? 8.182 27.010 -2.301 1.00 47.38 320 VAL A N 1
ATOM 2518 C CA . VAL A 1 320 ? 8.850 25.713 -2.414 1.00 47.38 320 VAL A CA 1
ATOM 2519 C C . VAL A 1 320 ? 9.153 25.504 -3.893 1.00 47.38 320 VAL A C 1
ATOM 2521 O O . VAL A 1 320 ? 8.301 25.029 -4.631 1.00 47.38 320 VAL A O 1
ATOM 2524 N N . ASP A 1 321 ? 10.351 25.890 -4.336 1.00 47.78 321 ASP A N 1
ATOM 2525 C CA . ASP A 1 321 ? 10.875 25.470 -5.645 1.00 47.78 321 ASP A CA 1
ATOM 2526 C C . ASP A 1 321 ? 11.468 24.053 -5.497 1.00 47.78 321 ASP A C 1
ATOM 2528 O O . ASP A 1 321 ? 12.686 23.866 -5.590 1.00 47.78 321 ASP A O 1
ATOM 2532 N N . ASP A 1 322 ? 10.642 23.065 -5.153 1.00 52.88 322 ASP A N 1
ATOM 2533 C CA . ASP A 1 322 ? 11.076 21.667 -5.186 1.00 52.88 322 ASP A CA 1
ATOM 2534 C C . ASP A 1 322 ? 10.858 21.137 -6.629 1.00 52.88 322 ASP A C 1
ATOM 2536 O O . ASP A 1 322 ? 9.842 21.442 -7.252 1.00 52.88 322 ASP A O 1
ATOM 2540 N N . ASP A 1 323 ? 11.786 20.333 -7.169 1.00 56.88 323 ASP A N 1
ATOM 2541 C CA . ASP A 1 323 ? 11.599 19.548 -8.411 1.00 56.88 323 ASP A CA 1
ATOM 2542 C C . ASP A 1 323 ? 10.567 18.423 -8.152 1.00 56.88 323 ASP A C 1
ATOM 2544 O O . ASP A 1 323 ? 10.915 17.237 -8.093 1.00 56.88 323 ASP A O 1
ATOM 2548 N N . VAL A 1 324 ? 9.310 18.784 -7.884 1.00 63.81 324 VAL A N 1
ATOM 2549 C CA . VAL A 1 324 ? 8.217 17.850 -7.567 1.00 63.81 324 VAL A CA 1
ATOM 2550 C C . VAL A 1 324 ? 7.084 18.035 -8.557 1.00 63.81 324 VAL A C 1
ATOM 2552 O O . VAL A 1 324 ? 5.943 18.331 -8.214 1.00 63.81 324 VAL A O 1
ATOM 2555 N N . ASP A 1 325 ? 7.462 17.869 -9.812 1.00 73.25 325 ASP A N 1
ATOM 2556 C CA . ASP A 1 325 ? 6.570 17.949 -10.951 1.00 73.25 325 ASP A CA 1
ATOM 2557 C C . ASP A 1 325 ? 5.898 16.605 -11.217 1.00 73.25 325 ASP A C 1
ATOM 2559 O O . ASP A 1 325 ? 6.419 15.531 -10.886 1.00 73.25 325 ASP A O 1
ATOM 2563 N N . ALA A 1 326 ? 4.780 16.672 -11.925 1.00 84.50 326 ALA A N 1
ATOM 2564 C CA . ALA A 1 326 ? 4.095 15.515 -12.445 1.00 84.50 326 ALA A CA 1
ATOM 2565 C C . ALA A 1 326 ? 5.044 14.642 -13.281 1.00 84.50 326 ALA A C 1
ATOM 2567 O O . ALA A 1 326 ? 5.883 15.108 -14.067 1.00 84.50 326 ALA A O 1
ATOM 2568 N N . THR A 1 327 ? 4.881 13.332 -13.142 1.00 86.88 327 THR A N 1
ATOM 2569 C CA . THR A 1 327 ? 5.693 12.331 -13.838 1.00 86.88 327 THR A CA 1
ATOM 2570 C C . THR A 1 327 ? 4.811 11.325 -14.552 1.00 86.88 327 THR A C 1
ATOM 2572 O O . THR A 1 327 ? 3.693 11.037 -14.129 1.00 86.88 327 THR A O 1
ATOM 2575 N N . ARG A 1 328 ? 5.337 10.755 -15.635 1.00 92.00 328 ARG A N 1
ATOM 2576 C CA . ARG A 1 328 ? 4.668 9.711 -16.410 1.00 92.00 328 ARG A CA 1
ATOM 2577 C C . ARG A 1 328 ? 5.555 8.482 -16.512 1.00 92.00 328 ARG A C 1
ATOM 2579 O O . ARG A 1 328 ? 6.756 8.618 -16.745 1.00 92.00 328 ARG A O 1
ATOM 2586 N N . GLY A 1 329 ? 4.949 7.306 -16.379 1.00 92.56 329 GLY A N 1
ATOM 2587 C CA . GLY A 1 329 ? 5.591 6.001 -16.512 1.00 92.56 329 GLY A CA 1
ATOM 2588 C C . GLY A 1 329 ? 4.910 5.123 -17.566 1.00 92.56 329 GLY A C 1
ATOM 2589 O O . GLY A 1 329 ? 3.694 5.179 -17.750 1.00 92.56 329 GLY A O 1
ATOM 2590 N N . TRP A 1 330 ? 5.684 4.308 -18.277 1.00 95.31 330 TRP A N 1
ATOM 2591 C CA . TRP A 1 330 ? 5.171 3.280 -19.191 1.00 95.31 330 TRP A CA 1
ATOM 2592 C C . TRP A 1 330 ? 6.147 2.107 -19.302 1.00 95.31 330 TRP A C 1
ATOM 2594 O O . TRP A 1 330 ? 7.298 2.190 -18.873 1.00 95.31 330 TRP A O 1
ATOM 2604 N N . VAL A 1 331 ? 5.676 1.003 -19.878 1.00 95.12 331 VAL A N 1
ATOM 2605 C CA . VAL A 1 331 ? 6.527 -0.117 -20.284 1.00 95.12 331 VAL A CA 1
ATOM 2606 C C . VAL A 1 331 ? 6.803 -0.004 -21.777 1.00 95.12 331 VAL A C 1
ATOM 2608 O O . VAL A 1 331 ? 5.872 0.051 -22.579 1.00 95.12 331 VAL A O 1
ATOM 2611 N N . ASP A 1 332 ? 8.077 -0.000 -22.150 1.00 92.12 332 ASP A N 1
ATOM 2612 C CA . ASP A 1 332 ? 8.506 -0.296 -23.510 1.00 92.12 332 ASP A CA 1
ATOM 2613 C C . ASP A 1 332 ? 8.639 -1.817 -23.655 1.00 92.12 332 ASP A C 1
ATOM 2615 O O . ASP A 1 332 ? 9.558 -2.448 -23.122 1.00 92.12 332 ASP A O 1
ATOM 2619 N N . VAL A 1 333 ? 7.674 -2.404 -24.363 1.00 86.44 333 VAL A N 1
ATOM 2620 C CA . VAL A 1 333 ? 7.588 -3.850 -24.594 1.00 86.44 333 VAL A CA 1
ATOM 2621 C C . VAL A 1 333 ? 8.708 -4.331 -25.518 1.00 86.44 333 VAL A C 1
ATOM 2623 O O . VAL A 1 333 ? 9.239 -5.419 -25.300 1.00 86.44 333 VAL A O 1
ATOM 2626 N N . ALA A 1 334 ? 9.111 -3.522 -26.504 1.00 85.69 334 ALA A N 1
ATOM 2627 C CA . ALA A 1 334 ? 10.132 -3.901 -27.476 1.00 85.69 334 ALA A CA 1
ATOM 2628 C C . ALA A 1 334 ? 11.508 -4.026 -26.814 1.00 85.69 334 ALA A C 1
ATOM 2630 O O . ALA A 1 334 ? 12.253 -4.965 -27.092 1.00 85.69 334 ALA A O 1
ATOM 2631 N N . THR A 1 335 ? 11.830 -3.110 -25.898 1.00 89.75 335 THR A N 1
ATOM 2632 C CA . THR A 1 335 ? 13.111 -3.132 -25.174 1.00 89.75 335 THR A CA 1
ATOM 2633 C C . THR A 1 335 ? 13.041 -3.832 -23.814 1.00 89.75 335 THR A C 1
ATOM 2635 O O . THR A 1 335 ? 14.078 -4.014 -23.172 1.00 89.75 335 THR A O 1
ATOM 2638 N N . ARG A 1 336 ? 11.846 -4.253 -23.371 1.00 91.94 336 ARG A N 1
ATOM 2639 C CA . ARG A 1 336 ? 11.568 -4.802 -22.029 1.00 91.94 336 ARG A CA 1
ATOM 2640 C C . ARG A 1 336 ? 12.054 -3.880 -20.905 1.00 91.94 336 ARG A C 1
ATOM 2642 O O . ARG A 1 336 ? 12.746 -4.309 -19.973 1.00 91.94 336 ARG A O 1
ATOM 2649 N N . ARG A 1 337 ? 11.699 -2.597 -20.985 1.00 94.94 337 ARG A N 1
ATOM 2650 C CA . ARG A 1 337 ? 12.102 -1.578 -20.003 1.00 94.94 337 ARG A CA 1
ATOM 2651 C C . ARG A 1 337 ? 10.897 -0.865 -19.411 1.00 94.94 337 ARG A C 1
ATOM 2653 O O . ARG A 1 337 ? 9.961 -0.519 -20.121 1.00 94.94 337 ARG A O 1
ATOM 2660 N N . ALA A 1 338 ? 10.953 -0.593 -18.113 1.00 94.88 338 ALA A N 1
ATOM 2661 C CA . ALA A 1 338 ? 10.144 0.457 -17.516 1.00 94.88 338 ALA A CA 1
ATOM 2662 C C . ALA A 1 338 ? 10.794 1.801 -17.845 1.00 94.88 338 ALA A C 1
ATOM 2664 O O . ALA A 1 338 ? 12.011 1.947 -17.708 1.00 94.88 338 ALA A O 1
ATOM 2665 N N . VAL A 1 339 ? 10.004 2.770 -18.290 1.00 94.94 339 VAL A N 1
ATOM 2666 C CA . VAL A 1 339 ? 10.466 4.104 -18.677 1.00 94.94 339 VAL A CA 1
ATOM 2667 C C . VAL A 1 339 ? 9.667 5.138 -17.893 1.00 94.94 339 VAL A C 1
ATOM 2669 O O . VAL A 1 339 ? 8.468 4.963 -17.674 1.00 94.94 339 VAL A O 1
ATOM 2672 N N . CYS A 1 340 ? 10.319 6.214 -17.459 1.00 92.25 340 CYS A N 1
ATOM 2673 C CA . CYS A 1 340 ? 9.648 7.362 -16.867 1.00 92.25 340 CYS A CA 1
ATOM 2674 C C . CYS A 1 340 ? 10.279 8.691 -17.288 1.00 92.25 340 CYS A C 1
ATOM 2676 O O . CYS A 1 340 ? 11.475 8.763 -17.583 1.00 92.25 340 CYS A O 1
ATOM 2678 N N . ARG A 1 341 ? 9.482 9.762 -17.247 1.00 90.94 341 ARG A N 1
ATOM 2679 C CA . ARG A 1 341 ? 9.939 11.143 -17.466 1.00 90.94 341 ARG A CA 1
ATOM 2680 C C . ARG A 1 341 ? 9.087 12.152 -16.698 1.00 90.94 341 ARG A C 1
ATOM 2682 O O . ARG A 1 341 ? 7.955 11.839 -16.320 1.00 90.94 341 ARG A O 1
ATOM 2689 N N . ARG A 1 342 ? 9.606 13.370 -16.516 1.00 87.31 342 ARG A N 1
ATOM 2690 C CA . ARG A 1 342 ? 8.792 14.519 -16.088 1.00 87.31 342 ARG A CA 1
ATOM 2691 C C . ARG A 1 342 ? 7.834 14.924 -17.203 1.00 87.31 342 ARG A C 1
ATOM 2693 O O . ARG A 1 342 ? 8.185 14.855 -18.382 1.00 87.31 342 ARG A O 1
ATOM 2700 N N . VAL A 1 343 ? 6.635 15.365 -16.834 1.00 85.94 343 VAL A N 1
ATOM 2701 C CA . VAL A 1 343 ? 5.630 15.841 -17.797 1.00 85.94 343 VAL A CA 1
ATOM 2702 C C . VAL A 1 343 ? 6.089 17.128 -18.487 1.00 85.94 343 VAL A C 1
ATOM 2704 O O . VAL A 1 343 ? 5.850 17.289 -19.681 1.00 85.94 343 VAL A O 1
ATOM 2707 N N . ASP A 1 344 ? 6.828 17.989 -17.783 1.00 81.81 344 ASP A N 1
ATOM 2708 C CA . ASP A 1 344 ? 7.386 19.235 -18.329 1.00 81.81 344 ASP A CA 1
ATOM 2709 C C . ASP A 1 344 ? 8.561 19.035 -19.308 1.00 81.81 344 ASP A C 1
ATOM 2711 O O . ASP A 1 344 ? 9.054 20.000 -19.890 1.00 81.81 344 ASP A O 1
ATOM 2715 N N . GLY A 1 345 ? 9.027 17.795 -19.490 1.00 79.69 345 GLY A N 1
ATOM 2716 C CA . GLY A 1 345 ? 10.087 17.442 -20.435 1.00 79.69 345 GLY A CA 1
ATOM 2717 C C . GLY A 1 345 ? 11.489 17.927 -20.057 1.00 79.69 345 GLY A C 1
ATOM 2718 O O . GLY A 1 345 ? 12.417 17.732 -20.841 1.00 79.69 345 GLY A O 1
ATOM 2719 N N . LYS A 1 346 ? 11.690 18.525 -18.870 1.00 74.38 346 LYS A N 1
ATOM 2720 C CA . LYS A 1 346 ? 13.021 19.000 -18.441 1.00 74.38 346 LYS A CA 1
ATOM 2721 C C . LYS A 1 346 ? 14.005 17.862 -18.195 1.00 74.38 346 LYS A C 1
ATOM 2723 O O . LYS A 1 346 ? 15.216 18.068 -18.254 1.00 74.38 346 LYS A O 1
ATOM 2728 N N . THR A 1 347 ? 13.496 16.666 -17.914 1.00 69.88 347 THR A N 1
ATOM 2729 C CA . THR A 1 347 ? 14.300 15.449 -17.855 1.00 69.88 347 THR A CA 1
ATOM 2730 C C . THR A 1 347 ? 14.046 14.607 -19.094 1.00 69.88 347 THR A C 1
ATOM 2732 O O . THR A 1 347 ? 12.901 14.378 -19.488 1.00 69.88 347 THR A O 1
ATOM 2735 N N . GLY A 1 348 ? 15.136 14.146 -19.715 1.00 81.25 348 GLY A N 1
ATOM 2736 C CA . GLY A 1 348 ? 15.063 13.105 -20.733 1.00 81.25 348 GLY A CA 1
ATOM 2737 C C . GLY A 1 348 ? 14.498 11.809 -20.152 1.00 81.25 348 GLY A C 1
ATOM 2738 O O . GLY A 1 348 ? 14.356 11.652 -18.937 1.00 81.25 348 GLY A O 1
ATOM 2739 N N . GLU A 1 349 ? 14.178 10.867 -21.029 1.00 90.88 349 GLU A N 1
ATOM 2740 C CA . GLU A 1 349 ? 13.616 9.588 -20.612 1.00 90.88 349 GLU A CA 1
ATOM 2741 C C . GLU A 1 349 ? 14.632 8.781 -19.804 1.00 90.88 349 GLU A C 1
ATOM 2743 O O . GLU A 1 349 ? 15.773 8.561 -20.217 1.00 90.88 349 GLU A O 1
ATOM 2748 N N . LEU A 1 350 ? 14.198 8.323 -18.634 1.00 91.06 350 LEU A N 1
ATOM 2749 C CA . LEU A 1 350 ? 14.954 7.407 -17.798 1.00 91.06 350 LEU A CA 1
ATOM 2750 C C . LEU A 1 350 ? 14.324 6.037 -17.904 1.00 91.06 350 LEU A C 1
ATOM 2752 O O . LEU A 1 350 ? 13.107 5.914 -18.005 1.00 91.06 350 LEU A O 1
ATOM 2756 N N . SER A 1 351 ? 15.140 4.994 -17.838 1.00 93.44 35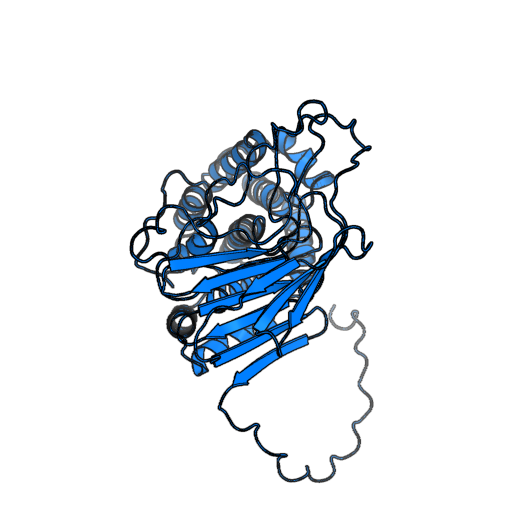1 SER A N 1
ATOM 2757 C CA . SER A 1 351 ? 14.619 3.642 -17.954 1.00 93.44 351 SER A CA 1
ATOM 2758 C C . SER A 1 351 ? 15.362 2.645 -17.086 1.00 93.44 351 SER A C 1
ATOM 2760 O O . SER A 1 351 ? 16.556 2.786 -16.812 1.00 93.44 351 SER A O 1
ATOM 2762 N N . ALA A 1 352 ? 14.640 1.604 -16.697 1.00 91.25 352 ALA A N 1
ATOM 2763 C CA . ALA A 1 352 ? 15.126 0.486 -15.915 1.00 91.25 352 ALA A CA 1
ATOM 2764 C C . ALA A 1 352 ? 14.686 -0.825 -16.580 1.00 91.25 352 ALA A C 1
ATOM 2766 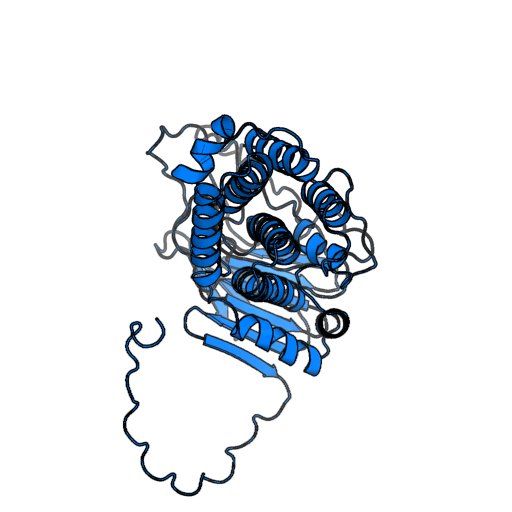O O . ALA A 1 352 ? 13.639 -0.888 -17.225 1.00 91.25 352 ALA A O 1
ATOM 2767 N N . LYS A 1 353 ? 15.513 -1.867 -16.488 1.00 92.56 353 LYS A N 1
ATOM 2768 C CA . LYS A 1 353 ? 15.210 -3.164 -17.106 1.00 92.56 353 LYS A CA 1
ATOM 2769 C C . LYS A 1 353 ? 14.091 -3.839 -16.312 1.00 92.56 353 LYS A C 1
ATOM 2771 O O . LYS A 1 353 ? 14.188 -3.899 -15.088 1.00 92.56 353 LYS A O 1
ATOM 2776 N N . LEU A 1 354 ? 13.077 -4.379 -16.987 1.00 92.69 354 LEU A N 1
ATOM 2777 C CA . LEU A 1 354 ? 12.095 -5.223 -16.309 1.00 92.69 354 LEU A CA 1
ATOM 2778 C C . LEU A 1 354 ? 12.764 -6.505 -15.773 1.00 92.69 354 LEU A C 1
ATOM 2780 O O . LEU A 1 354 ? 13.670 -7.022 -16.434 1.00 92.69 354 LEU A O 1
ATOM 2784 N N . PRO A 1 355 ? 12.326 -7.033 -14.617 1.00 89.94 355 PRO A N 1
ATOM 2785 C CA . PRO A 1 355 ? 12.778 -8.330 -14.121 1.00 89.94 355 PRO A CA 1
ATOM 2786 C C . PRO A 1 355 ? 12.632 -9.454 -15.156 1.00 89.94 355 PRO A C 1
ATOM 2788 O O . PRO A 1 355 ? 11.788 -9.398 -16.061 1.00 89.94 355 PRO A O 1
ATOM 2791 N N . GLU A 1 356 ? 13.470 -10.479 -15.024 1.00 89.06 356 GLU A N 1
ATOM 2792 C CA . GLU A 1 356 ? 13.404 -11.675 -15.864 1.00 89.06 356 GLU A CA 1
ATOM 2793 C C . GLU A 1 356 ? 12.521 -12.748 -15.229 1.00 89.06 356 GLU A C 1
ATOM 2795 O O . GLU A 1 356 ? 12.463 -12.871 -14.011 1.00 89.06 356 GLU A O 1
ATOM 2800 N N . GLY A 1 357 ? 11.839 -13.535 -16.061 1.00 89.00 357 GLY A N 1
ATOM 2801 C CA . GLY A 1 357 ? 10.900 -14.569 -15.631 1.00 89.00 357 GLY A CA 1
ATOM 2802 C C . GLY A 1 357 ? 9.709 -14.696 -16.575 1.00 89.00 357 GLY A C 1
ATOM 2803 O O . GLY A 1 357 ? 9.545 -13.892 -17.501 1.00 89.00 357 GLY A O 1
ATOM 2804 N N . GLU A 1 358 ? 8.891 -15.710 -16.327 1.00 92.06 358 GLU A N 1
ATOM 2805 C CA . GLU A 1 358 ? 7.609 -15.899 -17.001 1.00 92.06 358 GLU A CA 1
ATOM 2806 C C . GLU A 1 358 ? 6.574 -14.963 -16.378 1.00 92.06 358 GLU A C 1
ATOM 2808 O O . GLU A 1 358 ? 6.417 -14.926 -15.158 1.00 92.06 358 GLU A O 1
ATOM 2813 N N . LEU A 1 359 ? 5.883 -14.180 -17.208 1.00 93.44 359 LEU A N 1
ATOM 2814 C CA . LEU A 1 359 ? 4.815 -13.295 -16.755 1.00 93.44 359 LEU A CA 1
ATOM 2815 C C . LEU A 1 359 ? 3.552 -14.124 -16.508 1.00 93.44 359 LEU A C 1
ATOM 2817 O O . LEU A 1 359 ? 3.026 -14.713 -17.442 1.00 93.44 359 LEU A O 1
ATOM 2821 N N . LEU A 1 360 ? 3.048 -14.121 -15.275 1.00 94.56 360 LEU A N 1
ATOM 2822 C CA . LEU A 1 360 ? 1.852 -14.875 -14.896 1.00 94.56 360 LEU A CA 1
ATOM 2823 C C . LEU A 1 360 ? 0.594 -14.021 -15.027 1.00 94.56 360 LEU A C 1
ATOM 2825 O O . LEU A 1 360 ? -0.405 -14.438 -15.605 1.00 94.56 360 LEU A O 1
ATOM 2829 N N . CYS A 1 361 ? 0.623 -12.803 -14.485 1.00 95.94 361 CYS A N 1
ATOM 2830 C CA . CYS A 1 361 ? -0.527 -11.911 -14.539 1.00 95.94 361 CYS A CA 1
ATOM 2831 C C . CYS A 1 361 ? -0.143 -10.433 -14.458 1.00 95.94 361 CYS A C 1
ATOM 2833 O O . CYS A 1 361 ? 0.934 -10.049 -13.993 1.00 95.94 361 CYS A O 1
ATOM 2835 N N . THR A 1 362 ? -1.052 -9.588 -14.932 1.00 96.44 362 THR A N 1
ATOM 2836 C CA . THR A 1 362 ? -0.954 -8.131 -14.890 1.00 96.44 362 THR A CA 1
ATOM 2837 C C . THR A 1 362 ? -2.260 -7.557 -14.366 1.00 96.44 362 THR A C 1
ATOM 2839 O O . THR A 1 362 ? -3.325 -7.824 -14.911 1.00 96.44 362 THR A O 1
ATOM 2842 N N . LEU A 1 363 ? -2.171 -6.754 -13.315 1.00 95.38 363 LEU A N 1
ATOM 2843 C CA . LEU A 1 363 ? -3.263 -5.971 -12.767 1.00 95.38 363 LEU A CA 1
ATOM 2844 C C . LEU A 1 363 ? -3.103 -4.525 -13.227 1.00 95.38 363 LEU A C 1
ATOM 2846 O O . LEU A 1 363 ? -2.107 -3.873 -12.911 1.00 95.38 363 LEU A O 1
ATOM 2850 N N . ASN A 1 364 ? -4.095 -4.020 -13.948 1.00 93.94 364 ASN A N 1
ATOM 2851 C CA . ASN A 1 364 ? -4.259 -2.595 -14.174 1.00 93.94 364 ASN A CA 1
ATOM 2852 C C . ASN A 1 364 ? -5.211 -2.063 -13.114 1.00 93.94 364 ASN A C 1
ATOM 2854 O O . ASN A 1 364 ? -6.347 -2.522 -12.996 1.00 93.94 364 ASN A O 1
ATOM 2858 N N . TRP A 1 365 ? -4.726 -1.106 -12.334 1.00 89.19 365 TRP A N 1
ATOM 2859 C CA . TRP A 1 365 ? -5.493 -0.476 -11.279 1.00 89.19 365 TRP A CA 1
ATOM 2860 C C . TRP A 1 365 ? -5.582 1.018 -11.543 1.00 89.19 365 TRP A C 1
ATOM 2862 O O . TRP A 1 365 ? -4.602 1.736 -11.376 1.00 89.19 365 TRP A O 1
ATOM 2872 N N . ALA A 1 366 ? -6.737 1.479 -12.002 1.00 88.56 366 ALA A N 1
ATOM 2873 C CA . ALA A 1 366 ? -6.959 2.839 -12.469 1.00 88.56 366 ALA A CA 1
ATOM 2874 C C . ALA A 1 366 ? -8.191 3.470 -11.797 1.00 88.56 366 ALA A C 1
ATOM 2876 O O . ALA A 1 366 ? -9.006 2.741 -11.221 1.00 88.56 366 ALA A O 1
ATOM 2877 N N . PRO A 1 367 ? -8.350 4.806 -11.884 1.00 86.19 367 PRO A N 1
ATOM 2878 C CA . PRO A 1 367 ? -9.531 5.503 -11.372 1.00 86.19 367 PRO A CA 1
ATOM 2879 C C . PRO A 1 367 ? -10.849 4.909 -11.879 1.00 86.19 367 PRO A C 1
ATOM 2881 O O . PRO A 1 367 ? -11.800 4.765 -11.115 1.00 86.19 367 PRO A O 1
ATOM 2884 N N . ASP A 1 368 ? -10.874 4.492 -13.145 1.00 85.56 368 ASP A N 1
ATOM 2885 C CA . ASP A 1 368 ? -12.097 4.031 -13.804 1.00 85.56 368 ASP A CA 1
ATOM 2886 C C . ASP A 1 368 ? -12.238 2.502 -13.850 1.00 85.56 368 ASP A C 1
ATOM 2888 O O . ASP A 1 368 ? -13.333 1.997 -14.089 1.00 85.56 368 ASP A O 1
ATOM 2892 N N . ASP A 1 369 ? -11.157 1.744 -13.623 1.00 87.62 369 ASP A N 1
ATOM 2893 C CA . ASP A 1 369 ? -11.161 0.291 -13.827 1.00 87.62 369 ASP A CA 1
ATOM 2894 C C . ASP A 1 369 ? -10.159 -0.472 -12.941 1.00 87.62 369 ASP A C 1
ATOM 2896 O O . ASP A 1 369 ? -9.078 0.013 -12.599 1.00 87.62 369 ASP A O 1
ATOM 2900 N N . VAL A 1 370 ? -10.520 -1.713 -12.604 1.00 90.62 370 VAL A N 1
ATOM 2901 C CA . VAL A 1 370 ? -9.614 -2.739 -12.074 1.00 90.62 370 VAL A CA 1
ATOM 2902 C C . VAL A 1 370 ? -9.730 -3.974 -12.954 1.00 90.62 370 VAL A C 1
ATOM 2904 O O . VAL A 1 370 ? -10.689 -4.743 -12.837 1.00 90.62 370 VAL A O 1
ATOM 2907 N N . SER A 1 371 ? -8.707 -4.206 -13.770 1.00 94.19 371 SER A N 1
ATOM 2908 C CA . SER A 1 371 ? -8.645 -5.342 -14.688 1.00 94.19 371 SER A CA 1
ATOM 2909 C C . SER A 1 371 ? -7.434 -6.222 -14.408 1.00 94.19 371 SER A C 1
ATOM 2911 O O . SER A 1 371 ? -6.308 -5.752 -14.258 1.00 94.19 371 SER A O 1
ATOM 2913 N N . LEU A 1 372 ? -7.681 -7.531 -14.344 1.00 96.62 372 LEU A N 1
ATOM 2914 C CA . LEU A 1 372 ? -6.656 -8.561 -14.226 1.00 96.62 372 LEU A CA 1
ATOM 2915 C C . LEU A 1 372 ? -6.561 -9.311 -15.551 1.00 96.62 372 LEU A C 1
ATOM 2917 O O . LEU A 1 372 ? -7.540 -9.901 -16.000 1.00 96.62 372 LEU A O 1
ATOM 2921 N N . ILE A 1 373 ? -5.364 -9.340 -16.117 1.00 96.25 373 ILE A N 1
ATOM 2922 C CA . ILE A 1 373 ? -4.997 -10.167 -17.261 1.00 96.25 373 ILE A CA 1
ATOM 2923 C C . ILE A 1 373 ? -4.159 -11.320 -16.716 1.00 96.25 373 ILE A C 1
ATOM 2925 O O . ILE A 1 373 ? -3.145 -11.080 -16.061 1.00 96.25 373 ILE A O 1
ATOM 2929 N N . VAL A 1 374 ? -4.582 -12.559 -16.958 1.00 95.06 374 VAL A N 1
ATOM 2930 C CA . VAL A 1 374 ? -3.787 -13.760 -16.667 1.00 95.06 374 VAL A CA 1
ATOM 2931 C C . VAL A 1 374 ? -3.227 -14.260 -17.987 1.00 95.06 374 VAL A C 1
ATOM 2933 O O . VAL A 1 374 ? -3.970 -14.428 -18.948 1.00 95.06 374 VAL A O 1
ATOM 2936 N N . HIS A 1 375 ? -1.913 -14.425 -18.051 1.00 89.44 375 HIS A N 1
ATOM 2937 C CA . HIS A 1 375 ? -1.214 -14.796 -19.275 1.00 89.44 375 HIS A CA 1
ATOM 2938 C C . HIS A 1 375 ? -1.132 -16.318 -19.379 1.00 89.44 375 HIS A C 1
ATOM 2940 O O . HIS A 1 375 ? -0.965 -17.002 -18.373 1.00 89.44 375 HIS A O 1
ATOM 2946 N N . GLY A 1 376 ? -1.266 -16.846 -20.595 1.00 81.00 376 GLY A N 1
ATOM 2947 C CA . GLY A 1 376 ? -1.259 -18.293 -20.847 1.00 81.00 376 GLY A CA 1
ATOM 2948 C C . GLY A 1 376 ? -2.612 -18.988 -20.658 1.00 81.00 376 GLY A C 1
ATOM 2949 O O . GLY A 1 376 ? -2.738 -20.157 -21.012 1.00 81.00 376 GLY A O 1
ATOM 2950 N N . GLU A 1 377 ? -3.636 -18.282 -20.175 1.00 79.88 377 GLU A N 1
ATOM 2951 C CA . GLU A 1 377 ? -5.028 -18.707 -20.328 1.00 79.88 377 GLU A CA 1
ATOM 2952 C C . GLU A 1 377 ? -5.554 -18.148 -21.661 1.00 79.88 377 GLU A C 1
ATOM 2954 O O . GLU A 1 377 ? -5.400 -16.955 -21.930 1.00 79.88 377 GLU A O 1
ATOM 2959 N N . GLU A 1 378 ? -6.134 -18.996 -22.521 1.00 52.59 378 GLU A N 1
ATOM 2960 C CA . GLU A 1 378 ? -6.906 -18.499 -23.667 1.00 52.59 378 GLU A CA 1
ATOM 2961 C C . GLU A 1 378 ? -8.006 -17.581 -23.124 1.00 52.59 378 GLU A C 1
ATOM 2963 O O . GLU A 1 378 ? -8.709 -17.950 -22.176 1.00 52.59 378 GLU A O 1
ATOM 2968 N N . GLU A 1 379 ? -8.159 -16.382 -23.702 1.00 48.06 379 GLU A N 1
ATOM 2969 C CA . GLU A 1 379 ? -9.368 -15.599 -23.455 1.00 48.06 379 GLU A CA 1
ATOM 2970 C C . GLU A 1 379 ? -10.561 -16.527 -23.698 1.00 48.06 379 GLU A C 1
ATOM 2972 O O . GLU A 1 379 ? -10.558 -17.238 -24.711 1.00 48.06 379 GLU A O 1
ATOM 2977 N N . PRO A 1 380 ? -11.565 -16.576 -22.801 1.00 42.72 380 PRO A N 1
ATOM 2978 C CA . PRO A 1 380 ? -12.781 -17.297 -23.118 1.00 42.72 380 PRO A CA 1
ATOM 2979 C C . PRO A 1 380 ? -13.278 -16.708 -24.435 1.00 42.72 380 PRO A C 1
ATOM 2981 O O . PRO A 1 380 ? -13.631 -15.528 -24.493 1.00 42.72 380 PRO A O 1
ATOM 2984 N N . GLY A 1 381 ? -13.213 -17.513 -25.501 1.00 40.31 381 GLY A N 1
ATOM 2985 C CA . GLY A 1 381 ? -13.677 -17.107 -26.819 1.00 40.31 381 GLY A CA 1
ATOM 2986 C C . GLY A 1 381 ? -15.088 -16.537 -26.693 1.00 40.31 381 GLY A C 1
ATOM 2987 O O . GLY A 1 381 ? -15.790 -16.895 -25.738 1.00 40.31 381 GLY A O 1
ATOM 2988 N N . PRO A 1 382 ? -15.505 -15.638 -27.602 1.00 41.69 382 PRO A N 1
ATOM 2989 C CA . PRO A 1 382 ? -16.823 -15.029 -27.529 1.00 41.69 382 PRO A CA 1
ATOM 2990 C C . PRO A 1 382 ? -17.844 -16.136 -27.280 1.00 41.69 382 PRO A C 1
ATOM 2992 O O . PRO A 1 382 ? -17.969 -17.072 -28.073 1.00 41.69 382 PRO A O 1
ATOM 2995 N N . GLY A 1 383 ? -18.488 -16.078 -26.110 1.00 44.09 383 GLY A N 1
ATOM 2996 C CA . GLY A 1 383 ? -19.558 -17.005 -25.785 1.00 44.09 383 GLY A CA 1
ATOM 2997 C C . GLY A 1 383 ? -20.592 -16.963 -26.911 1.00 44.09 383 GLY A C 1
ATOM 2998 O O . GLY A 1 383 ? -20.686 -15.943 -27.601 1.00 44.09 383 GLY A O 1
ATOM 2999 N N . PRO A 1 384 ? -21.349 -18.049 -27.135 1.00 47.56 384 PRO A N 1
ATOM 3000 C CA . PRO A 1 384 ? -22.403 -18.042 -28.141 1.00 47.56 384 PRO A CA 1
ATOM 3001 C C . PRO A 1 384 ? -23.265 -16.790 -27.962 1.00 47.56 384 PRO A C 1
ATOM 3003 O O . PRO A 1 384 ? -23.600 -16.451 -26.822 1.00 47.56 384 PRO A O 1
ATOM 3006 N N . ASP A 1 385 ? -23.558 -16.106 -29.076 1.00 42.69 385 ASP A N 1
ATOM 3007 C CA . ASP A 1 385 ? -24.302 -14.845 -29.089 1.00 42.69 385 ASP A CA 1
ATOM 3008 C C . ASP A 1 385 ? -25.468 -14.913 -28.092 1.00 42.69 385 ASP A C 1
ATOM 3010 O O . ASP A 1 385 ? -26.267 -15.860 -28.148 1.00 42.69 385 ASP A O 1
ATOM 3014 N N . PRO A 1 386 ? -25.587 -13.945 -27.164 1.00 48.28 386 PRO A N 1
ATOM 3015 C CA . PRO A 1 386 ? -26.740 -13.887 -26.293 1.00 48.28 386 PRO A CA 1
ATOM 3016 C C . PRO A 1 386 ? -27.993 -13.852 -27.164 1.00 48.28 386 PRO A C 1
ATOM 3018 O O . PRO A 1 386 ? -28.112 -13.018 -28.066 1.00 48.28 386 PRO A O 1
ATOM 3021 N N . LEU A 1 387 ? -28.951 -14.736 -26.878 1.00 47.78 387 LEU A N 1
ATOM 3022 C CA . LEU A 1 387 ? -30.300 -14.582 -27.411 1.00 47.78 387 LEU A CA 1
ATOM 3023 C C . LEU A 1 387 ? -30.761 -13.139 -27.138 1.00 47.78 387 LEU A C 1
ATOM 3025 O O . LEU A 1 387 ? -30.494 -12.626 -26.046 1.00 47.78 387 LEU A O 1
ATOM 3029 N N . PRO A 1 388 ? -31.423 -12.474 -28.103 1.00 36.69 388 PRO A N 1
ATOM 3030 C CA . PRO A 1 388 ? -31.752 -11.061 -28.000 1.00 36.69 388 PRO A CA 1
ATOM 3031 C C . PRO A 1 388 ? -32.495 -10.781 -26.693 1.00 36.69 388 PRO A C 1
ATOM 3033 O O . PRO A 1 388 ? -33.596 -11.279 -26.454 1.00 36.69 388 PRO A O 1
ATOM 3036 N N . VAL A 1 389 ? -31.853 -9.995 -25.828 1.00 49.03 389 VAL A N 1
ATOM 3037 C CA . VAL A 1 389 ? -32.407 -9.580 -24.541 1.00 49.03 389 VAL A CA 1
ATOM 3038 C C . VAL A 1 389 ? -33.560 -8.607 -24.820 1.00 49.03 389 VAL A C 1
ATOM 3040 O O . VAL A 1 389 ? -33.371 -7.657 -25.587 1.00 49.03 389 VAL A O 1
ATOM 3043 N N . PRO A 1 390 ? -34.753 -8.793 -24.222 1.00 45.31 390 PRO A N 1
ATOM 3044 C CA . PRO A 1 390 ? -35.823 -7.807 -24.308 1.00 45.31 390 PRO A CA 1
ATOM 3045 C C . PRO A 1 390 ? -35.310 -6.454 -23.814 1.00 45.31 390 PRO A C 1
ATOM 3047 O O . PRO A 1 390 ? -34.661 -6.392 -22.769 1.00 45.31 390 PRO A O 1
ATOM 3050 N N . ALA A 1 391 ? -35.596 -5.383 -24.558 1.00 39.25 391 ALA A N 1
ATOM 3051 C CA . ALA A 1 391 ? -35.095 -4.046 -24.254 1.00 39.25 391 ALA A CA 1
ATOM 3052 C C . ALA A 1 391 ? -35.282 -3.697 -22.761 1.00 39.25 391 ALA A C 1
ATOM 3054 O O . ALA A 1 391 ? -36.374 -3.907 -22.214 1.00 39.25 391 ALA A O 1
ATOM 3055 N N . PRO A 1 392 ? -34.240 -3.179 -22.084 1.00 41.53 392 PRO A N 1
ATOM 3056 C CA . PRO A 1 392 ? -34.325 -2.862 -20.671 1.00 41.53 392 PRO A CA 1
ATOM 3057 C C . PRO A 1 392 ? -35.403 -1.802 -20.452 1.00 41.53 392 PRO A C 1
ATOM 3059 O O . PRO A 1 392 ? -35.445 -0.774 -21.132 1.00 41.53 392 PRO A O 1
ATOM 3062 N N . LYS A 1 393 ? -36.282 -2.040 -19.472 1.00 39.56 393 LYS A N 1
ATOM 3063 C CA . LYS A 1 393 ? -37.130 -0.964 -18.957 1.00 39.56 393 LYS A CA 1
ATOM 3064 C C . LYS A 1 393 ? -36.206 0.129 -18.405 1.00 39.56 393 LYS A C 1
ATOM 3066 O O . LYS A 1 393 ? -35.233 -0.214 -17.729 1.00 39.56 393 LYS A O 1
ATOM 3071 N N . PRO A 1 394 ? -36.488 1.414 -18.677 1.00 36.03 394 PRO A N 1
ATOM 3072 C CA . PRO A 1 394 ? -35.654 2.502 -18.189 1.00 36.03 394 PRO A CA 1
ATOM 3073 C C . PRO A 1 394 ? -35.500 2.403 -16.663 1.00 36.03 394 PRO A C 1
ATOM 3075 O O . PRO A 1 394 ? -36.470 2.054 -15.976 1.00 36.03 394 PRO A O 1
ATOM 3078 N N . PRO A 1 395 ? -34.298 2.668 -16.123 1.00 34.47 395 PRO A N 1
ATOM 3079 C CA . PRO A 1 395 ? -34.038 2.522 -14.701 1.00 34.47 395 PRO A CA 1
ATOM 3080 C C . PRO A 1 395 ? -34.948 3.460 -13.908 1.00 34.47 395 PRO A C 1
ATOM 3082 O O . PRO A 1 395 ? -35.071 4.648 -14.217 1.00 34.47 395 PRO A O 1
ATOM 3085 N N . LYS A 1 396 ? -35.579 2.930 -12.855 1.00 36.84 396 LYS A N 1
ATOM 3086 C CA . LYS A 1 396 ? -36.169 3.780 -11.823 1.00 36.84 396 LYS A CA 1
ATOM 3087 C C . LYS A 1 396 ? -35.019 4.477 -11.105 1.00 36.84 396 LYS A C 1
ATOM 3089 O O . LYS A 1 396 ? -34.248 3.844 -10.393 1.00 36.84 396 LYS A O 1
ATOM 3094 N N . VAL A 1 397 ? -34.902 5.778 -11.332 1.00 32.38 397 VAL A N 1
ATOM 3095 C CA . VAL A 1 397 ? -34.014 6.650 -10.566 1.00 32.38 397 VAL A CA 1
ATOM 3096 C C . VAL A 1 397 ? -34.576 6.724 -9.149 1.00 32.38 397 VAL A C 1
ATOM 3098 O O . VAL A 1 397 ? -35.593 7.379 -8.926 1.00 32.38 397 VAL A O 1
ATOM 3101 N N . HIS A 1 398 ? -33.946 6.029 -8.206 1.00 31.66 398 HIS A N 1
ATOM 3102 C CA . HIS A 1 398 ? -34.235 6.210 -6.787 1.00 31.66 398 HIS A CA 1
ATOM 3103 C C . HIS A 1 398 ? -33.585 7.505 -6.317 1.00 31.66 398 HIS A C 1
ATOM 3105 O O . HIS A 1 398 ? -32.387 7.718 -6.520 1.00 31.66 398 HIS A O 1
ATOM 3111 N N . ARG A 1 399 ? -34.383 8.395 -5.722 1.00 30.89 399 ARG A N 1
ATOM 3112 C CA . ARG A 1 399 ? -33.847 9.593 -5.076 1.00 30.89 399 ARG A CA 1
ATOM 3113 C C . ARG A 1 399 ? -33.364 9.197 -3.688 1.00 30.89 399 ARG A C 1
ATOM 3115 O O . ARG A 1 399 ? -33.941 8.340 -3.032 1.00 30.89 399 ARG A O 1
ATOM 3122 N N . TRP A 1 400 ? -32.304 9.853 -3.232 1.00 28.62 400 TRP A N 1
ATOM 3123 C CA . TRP A 1 400 ? -31.671 9.602 -1.932 1.00 28.62 400 TRP A CA 1
ATOM 3124 C C . TRP A 1 400 ? -32.631 9.778 -0.734 1.00 28.62 400 TRP A C 1
ATOM 3126 O O . TRP A 1 400 ? -32.368 9.282 0.351 1.00 28.62 400 TRP A O 1
ATOM 3136 N N . THR A 1 401 ? -33.774 10.440 -0.942 1.00 31.78 401 THR A N 1
ATOM 3137 C CA . THR A 1 401 ? -34.864 10.610 0.031 1.00 31.78 401 THR A CA 1
ATOM 3138 C C . THR A 1 401 ? -35.722 9.364 0.250 1.00 31.78 401 THR A C 1
ATOM 3140 O O . THR A 1 401 ? -36.537 9.368 1.160 1.00 31.78 401 THR A O 1
ATOM 3143 N N . ASP A 1 402 ? -35.563 8.315 -0.559 1.00 34.75 402 ASP A N 1
ATOM 3144 C CA . ASP A 1 402 ? -36.408 7.113 -0.496 1.00 34.75 402 ASP A CA 1
ATOM 3145 C C . ASP A 1 402 ? -35.938 6.098 0.579 1.00 34.75 402 ASP A C 1
ATOM 3147 O O . ASP A 1 402 ? -36.477 4.996 0.660 1.00 34.75 402 ASP A O 1
ATOM 3151 N N . TRP A 1 403 ? -34.927 6.457 1.385 1.00 38.34 403 TRP A N 1
ATOM 3152 C CA . TRP A 1 403 ? -34.317 5.627 2.442 1.00 38.34 403 TRP A CA 1
ATOM 3153 C C . TRP A 1 403 ? -34.357 6.261 3.849 1.00 38.34 403 TRP A C 1
ATOM 3155 O O . TRP A 1 403 ? -33.677 5.777 4.755 1.00 38.34 403 TRP A O 1
ATOM 3165 N N . LEU A 1 404 ? -35.142 7.327 4.036 1.00 33.38 404 LEU A N 1
ATOM 3166 C CA . LEU A 1 404 ? -35.567 7.845 5.347 1.00 33.38 404 LEU A CA 1
ATOM 3167 C C . LEU A 1 404 ? -37.023 7.445 5.587 1.00 33.38 404 LEU A C 1
ATOM 3169 O O . LEU A 1 404 ? -37.366 7.193 6.764 1.00 33.38 404 LEU A O 1
#

pLDDT: mean 77.15, std 17.66, range [28.62, 98.0]